Protein AF-A0A0M3QT61-F1 (afdb_monomer)

pLDDT: mean 81.91, std 17.76, range [23.86, 98.31]

Nearest PDB structures (foldseek):
  6pyp-assembly1_A  TM=9.788E-01  e=2.288E-41  Homo sapiens
  1x0x-assembly1_A  TM=8.613E-01  e=3.501E-41  Homo sapiens
  2pla-assembly1_B  TM=8.696E-01  e=1.190E-40  Homo sapiens
  1wpq-assembly1_B  TM=8.594E-01  e=4.042E-40  Homo sapiens
  1yj8-assembly1_A  TM=9.408E-01  e=4.049E-30  Plasmodium falciparum 3D7

Structure (mmCIF, N/CA/C/O backbone):
data_AF-A0A0M3QT61-F1
#
_entry.id   AF-A0A0M3QT61-F1
#
loop_
_atom_site.group_PDB
_atom_site.id
_atom_site.type_symbol
_atom_site.label_atom_id
_atom_site.label_alt_id
_atom_site.label_comp_id
_atom_site.label_asym_id
_atom_site.label_entity_id
_atom_site.label_seq_id
_atom_site.pdbx_PDB_ins_code
_atom_site.Cartn_x
_atom_site.Cartn_y
_atom_site.Cartn_z
_atom_site.occupancy
_atom_site.B_iso_or_equiv
_atom_site.auth_seq_id
_atom_site.auth_comp_id
_atom_site.auth_asym_id
_atom_site.auth_atom_id
_atom_site.pdbx_PDB_model_num
ATOM 1 N N . MET A 1 1 ? 31.638 -42.466 -14.038 1.00 35.53 1 MET A N 1
ATOM 2 C CA . MET A 1 1 ? 32.867 -42.273 -14.837 1.00 35.53 1 MET A CA 1
ATOM 3 C C . MET A 1 1 ? 32.449 -41.640 -16.158 1.00 35.53 1 MET A C 1
ATOM 5 O O . MET A 1 1 ? 31.561 -42.208 -16.774 1.00 35.53 1 MET A O 1
ATOM 9 N N . ASN A 1 2 ? 32.903 -40.468 -16.612 1.00 37.50 2 ASN A N 1
ATOM 10 C CA . ASN A 1 2 ? 33.929 -39.526 -16.125 1.00 37.50 2 ASN A CA 1
ATOM 11 C C . ASN A 1 2 ? 35.337 -40.135 -15.948 1.00 37.50 2 ASN A C 1
ATOM 13 O O . ASN A 1 2 ? 35.510 -41.007 -15.095 1.00 37.50 2 ASN A O 1
ATOM 17 N N . PRO A 1 3 ? 36.312 -39.691 -16.755 1.00 37.78 3 PRO A N 1
ATOM 18 C CA . PRO A 1 3 ? 37.403 -38.839 -16.261 1.00 37.78 3 PRO A CA 1
ATOM 19 C C . PRO A 1 3 ? 37.253 -37.403 -16.812 1.00 37.78 3 PRO A C 1
ATOM 21 O O . PRO A 1 3 ? 36.872 -37.246 -17.967 1.00 37.78 3 PRO A O 1
ATOM 24 N N . ALA A 1 4 ? 37.427 -36.297 -16.080 1.00 28.94 4 ALA A N 1
ATOM 25 C CA . ALA A 1 4 ? 38.245 -35.942 -14.907 1.00 28.94 4 ALA A CA 1
ATOM 26 C C . ALA A 1 4 ? 39.693 -35.466 -15.204 1.00 28.94 4 ALA A C 1
ATOM 28 O O . ALA A 1 4 ? 40.632 -36.247 -15.134 1.00 28.94 4 ALA A O 1
ATOM 29 N N . LEU A 1 5 ? 39.808 -34.137 -15.379 1.00 31.30 5 LEU A N 1
ATOM 30 C CA . LEU A 1 5 ? 40.798 -33.204 -14.786 1.00 31.30 5 LEU A CA 1
ATOM 31 C C . LEU A 1 5 ? 42.304 -33.221 -15.152 1.00 31.30 5 LEU A C 1
ATOM 33 O O . LEU A 1 5 ? 42.947 -34.263 -15.209 1.00 31.30 5 LEU A O 1
ATOM 37 N N . SER A 1 6 ? 42.857 -31.987 -15.136 1.00 26.14 6 SER A N 1
ATOM 38 C CA . SER A 1 6 ? 44.276 -31.516 -15.089 1.00 26.14 6 SER A CA 1
ATOM 39 C C . SER A 1 6 ? 44.762 -30.856 -16.396 1.00 26.14 6 SER A C 1
ATOM 41 O O . SER A 1 6 ? 44.400 -31.324 -17.466 1.00 26.14 6 SER A O 1
ATOM 43 N N . LEU A 1 7 ? 45.571 -29.780 -16.430 1.00 25.50 7 LEU A N 1
ATOM 44 C CA . LEU A 1 7 ? 46.204 -28.897 -15.415 1.00 25.50 7 LEU A CA 1
ATOM 45 C C . LEU A 1 7 ? 45.837 -27.418 -15.738 1.00 25.50 7 LEU A C 1
ATOM 47 O O . LEU A 1 7 ? 45.457 -27.146 -16.871 1.00 25.50 7 LEU A O 1
ATOM 51 N N . ILE A 1 8 ? 45.887 -26.382 -14.882 1.00 27.56 8 ILE A N 1
ATOM 52 C CA . ILE A 1 8 ? 46.343 -26.159 -13.486 1.00 27.56 8 ILE A CA 1
ATOM 53 C C . ILE A 1 8 ? 47.872 -26.095 -13.238 1.00 27.56 8 ILE A C 1
ATOM 55 O O . ILE A 1 8 ? 48.434 -27.064 -12.739 1.00 27.56 8 ILE A O 1
ATOM 59 N N . PHE A 1 9 ? 48.513 -24.926 -13.450 1.00 24.30 9 PHE A N 1
ATOM 60 C CA . PHE A 1 9 ? 49.386 -24.295 -12.427 1.00 24.30 9 PHE A CA 1
ATOM 61 C C . PHE A 1 9 ? 49.697 -22.796 -12.669 1.00 24.30 9 PHE A C 1
ATOM 63 O O . PHE A 1 9 ? 49.507 -22.276 -13.765 1.00 24.30 9 PHE A O 1
ATOM 70 N N . LEU A 1 10 ? 50.164 -22.115 -11.613 1.00 23.86 10 LEU A N 1
ATOM 71 C CA . LEU A 1 10 ? 50.584 -20.704 -11.565 1.00 23.86 10 LEU A CA 1
ATOM 72 C C . LEU A 1 10 ? 52.046 -20.488 -12.000 1.00 23.86 10 LEU A C 1
ATOM 74 O O . LEU A 1 10 ? 52.899 -21.346 -11.788 1.00 23.86 10 LEU A O 1
ATOM 78 N N . PHE A 1 11 ? 52.365 -19.242 -12.361 1.00 25.28 11 PHE A N 1
ATOM 79 C CA . PHE A 1 11 ? 53.491 -18.548 -11.725 1.00 25.28 11 PHE A CA 1
ATOM 80 C C . PHE A 1 11 ? 53.058 -17.131 -11.335 1.00 25.28 11 PHE A C 1
ATOM 82 O O . PHE A 1 11 ? 52.278 -16.507 -12.050 1.00 25.28 11 PHE A O 1
ATOM 89 N N . GLY A 1 12 ? 53.528 -16.633 -10.193 1.00 25.55 12 GLY A N 1
ATOM 90 C CA . GLY A 1 12 ? 53.213 -15.290 -9.707 1.00 25.55 12 GLY A CA 1
ATOM 91 C C . GLY A 1 12 ? 54.469 -14.533 -9.299 1.00 25.55 12 GLY A C 1
ATOM 92 O O . GLY A 1 12 ? 55.506 -15.140 -9.035 1.00 25.55 12 GLY A O 1
ATOM 93 N N . LEU A 1 13 ? 54.358 -13.209 -9.199 1.00 24.42 13 LEU A N 1
ATOM 94 C CA . LEU A 1 13 ? 55.328 -12.380 -8.495 1.00 24.42 13 LEU A CA 1
ATOM 95 C C . LEU A 1 13 ? 54.575 -11.425 -7.566 1.00 24.42 13 LEU A C 1
ATOM 97 O O . LEU A 1 13 ? 53.638 -10.753 -7.990 1.00 24.42 13 LEU A O 1
ATOM 101 N N . VAL A 1 14 ? 54.972 -11.387 -6.296 1.00 32.12 14 VAL A N 1
ATOM 102 C CA . VAL A 1 14 ? 54.370 -10.501 -5.297 1.00 32.12 14 VAL A CA 1
ATOM 103 C C . VAL A 1 14 ? 55.054 -9.140 -5.359 1.00 32.12 14 VAL A C 1
ATOM 105 O O . VAL A 1 14 ? 56.254 -9.042 -5.118 1.00 32.12 14 VAL A O 1
ATOM 108 N N . LEU A 1 15 ? 54.275 -8.087 -5.605 1.00 27.27 15 LEU A N 1
ATOM 109 C CA . LEU A 1 15 ? 54.640 -6.710 -5.281 1.00 27.27 15 LEU A CA 1
ATOM 110 C C . LEU A 1 15 ? 53.442 -6.038 -4.611 1.00 27.27 15 LEU A C 1
ATOM 112 O O . LEU A 1 15 ? 52.363 -5.938 -5.190 1.00 27.27 15 LEU A O 1
ATOM 116 N N . SER A 1 16 ? 53.628 -5.613 -3.365 1.00 32.69 16 SER A N 1
ATOM 117 C CA . SER A 1 16 ? 52.581 -5.001 -2.555 1.00 32.69 16 SER A CA 1
ATOM 118 C C . SER A 1 16 ? 52.418 -3.518 -2.880 1.00 32.69 16 SER A C 1
ATOM 120 O O . SER A 1 16 ? 53.308 -2.724 -2.578 1.00 32.69 16 SER A O 1
ATOM 122 N N . PHE A 1 17 ? 51.244 -3.134 -3.374 1.00 29.77 17 PHE A N 1
ATOM 123 C CA . PHE A 1 17 ? 50.696 -1.791 -3.182 1.00 29.77 17 PHE A CA 1
ATOM 124 C C . PHE A 1 17 ? 49.267 -1.902 -2.642 1.00 29.77 17 PHE A C 1
ATOM 126 O O . PHE A 1 17 ? 48.605 -2.924 -2.819 1.00 29.77 17 PHE A O 1
ATOM 133 N N . ALA A 1 18 ? 48.840 -0.892 -1.882 1.00 26.58 18 ALA A N 1
ATOM 134 C CA . ALA A 1 18 ? 47.642 -0.973 -1.053 1.00 26.58 18 ALA A CA 1
ATOM 135 C C . ALA A 1 18 ? 46.349 -1.105 -1.876 1.00 26.58 18 ALA A C 1
ATOM 137 O O . ALA A 1 18 ? 46.202 -0.498 -2.935 1.00 26.58 18 ALA A O 1
ATOM 138 N N . ALA A 1 19 ? 45.382 -1.854 -1.343 1.00 36.31 19 ALA A N 1
ATOM 139 C CA . ALA A 1 19 ? 44.042 -1.922 -1.908 1.00 36.31 19 ALA A CA 1
ATOM 140 C C . ALA A 1 19 ? 43.291 -0.603 -1.655 1.00 36.31 19 ALA A C 1
ATOM 142 O O . ALA A 1 19 ? 42.970 -0.271 -0.516 1.00 36.31 19 ALA A O 1
ATOM 143 N N . SER A 1 20 ? 42.996 0.140 -2.723 1.00 37.97 20 SER A N 1
ATOM 144 C CA . SER A 1 20 ? 42.211 1.384 -2.673 1.00 37.97 20 SER A CA 1
ATOM 145 C C . SER A 1 20 ? 41.261 1.543 -3.869 1.00 37.97 20 SER A C 1
ATOM 147 O O . SER A 1 20 ? 40.943 2.655 -4.287 1.00 37.97 20 SER A O 1
ATOM 149 N N . ALA A 1 21 ? 40.748 0.425 -4.395 1.00 31.55 21 ALA A N 1
ATOM 150 C CA . ALA A 1 21 ? 39.675 0.402 -5.392 1.00 31.55 21 ALA A CA 1
ATOM 151 C C . ALA A 1 21 ? 38.307 0.736 -4.753 1.00 31.55 21 ALA A C 1
ATOM 153 O O . ALA A 1 21 ? 37.396 -0.090 -4.718 1.00 31.55 21 ALA A O 1
ATOM 154 N N . GLN A 1 22 ? 38.171 1.947 -4.204 1.00 30.80 22 GLN A N 1
ATOM 155 C CA . GLN A 1 22 ? 36.903 2.458 -3.685 1.00 30.80 22 GLN A CA 1
ATOM 156 C C . GLN A 1 22 ? 36.015 2.851 -4.873 1.00 30.80 22 GLN A C 1
ATOM 158 O O . GLN A 1 22 ? 36.127 3.955 -5.399 1.00 30.80 22 GLN A O 1
ATOM 163 N N . ALA A 1 23 ? 35.161 1.922 -5.314 1.00 31.52 23 ALA A N 1
ATOM 164 C CA . ALA A 1 23 ? 34.141 2.197 -6.320 1.00 31.52 23 ALA A CA 1
ATOM 165 C C . ALA A 1 23 ? 33.245 3.354 -5.845 1.00 31.52 23 ALA A C 1
ATOM 167 O O . ALA A 1 23 ? 32.751 3.331 -4.716 1.00 31.52 23 ALA A O 1
ATOM 168 N N . LEU A 1 24 ? 33.059 4.373 -6.688 1.00 36.28 24 LEU A N 1
ATOM 169 C CA . LEU A 1 24 ? 32.132 5.461 -6.392 1.00 36.28 24 LEU A CA 1
ATOM 170 C C . LEU A 1 24 ? 30.702 4.973 -6.638 1.00 36.28 24 LEU A C 1
ATOM 172 O O . LEU A 1 24 ? 30.314 4.693 -7.771 1.00 36.28 24 LEU A O 1
ATOM 176 N N . THR A 1 25 ? 29.921 4.879 -5.566 1.00 42.47 25 THR A N 1
ATOM 177 C CA . THR A 1 25 ? 28.477 4.637 -5.619 1.00 42.47 25 THR A CA 1
ATOM 178 C C . THR A 1 25 ? 27.802 5.907 -6.143 1.00 42.47 25 THR A C 1
ATOM 180 O O . THR A 1 25 ? 27.492 6.805 -5.364 1.00 42.47 25 THR A O 1
ATOM 183 N N . ASP A 1 26 ? 27.652 6.050 -7.461 1.00 40.97 26 ASP A N 1
ATOM 184 C CA . ASP A 1 26 ? 27.088 7.272 -8.053 1.00 40.97 26 ASP A CA 1
ATOM 185 C C . ASP A 1 26 ? 25.603 7.480 -7.711 1.00 40.97 26 ASP A C 1
ATOM 187 O O . ASP A 1 26 ? 24.869 6.552 -7.376 1.00 40.97 26 ASP A O 1
ATOM 191 N N . CYS A 1 27 ? 25.181 8.746 -7.706 1.00 43.66 27 CYS A N 1
ATOM 192 C CA . CYS A 1 27 ? 24.004 9.212 -6.972 1.00 43.66 27 CYS A CA 1
ATOM 193 C C . CYS A 1 27 ? 23.194 10.270 -7.748 1.00 43.66 27 CYS A C 1
ATOM 195 O O . CYS A 1 27 ? 23.778 11.003 -8.540 1.00 43.66 27 CYS A O 1
ATOM 197 N N . PRO A 1 28 ? 21.874 10.421 -7.502 1.00 45.56 28 PRO A N 1
ATOM 198 C CA . PRO A 1 28 ? 21.095 11.531 -8.044 1.00 45.56 28 PRO A CA 1
ATOM 199 C C . PRO A 1 28 ? 21.487 12.848 -7.371 1.00 45.56 28 PRO A C 1
ATOM 201 O O . PRO A 1 28 ? 21.998 12.859 -6.245 1.00 45.56 28 PRO A O 1
ATOM 204 N N . HIS A 1 29 ? 21.093 13.956 -7.996 1.00 44.25 29 HIS A N 1
ATOM 205 C CA . HIS A 1 29 ? 21.267 15.294 -7.451 1.00 44.25 29 HIS A CA 1
ATOM 206 C C . HIS A 1 29 ? 20.941 15.427 -5.955 1.00 44.25 29 HIS A C 1
ATOM 208 O O . HIS A 1 29 ? 19.844 15.090 -5.498 1.00 44.25 29 HIS A O 1
ATOM 214 N N . GLY A 1 30 ? 21.887 15.983 -5.196 1.00 48.81 30 GLY A N 1
ATOM 215 C CA . GLY A 1 30 ? 21.740 16.263 -3.766 1.00 48.81 30 GLY A CA 1
ATOM 216 C C . GLY A 1 30 ? 21.869 15.048 -2.842 1.00 48.81 30 GLY A C 1
ATOM 217 O O . GLY A 1 30 ? 21.886 15.231 -1.625 1.00 48.81 30 GLY A O 1
ATOM 218 N N . PHE A 1 31 ? 21.989 13.830 -3.378 1.00 57.56 31 PHE A N 1
ATOM 219 C CA . PHE A 1 31 ? 22.347 12.642 -2.608 1.00 57.56 31 PHE A CA 1
ATOM 220 C C . PHE A 1 31 ? 23.796 12.215 -2.922 1.00 57.56 31 PHE A C 1
ATOM 222 O O . PHE A 1 31 ? 24.318 12.493 -3.995 1.00 57.56 31 PHE A O 1
ATOM 229 N N . THR A 1 32 ? 24.415 11.455 -2.019 1.00 60.88 32 THR A N 1
ATOM 230 C CA . THR A 1 32 ? 25.805 10.982 -2.104 1.00 60.88 32 THR A CA 1
ATOM 231 C C . THR A 1 32 ? 25.922 9.510 -1.677 1.00 60.88 32 THR A C 1
ATOM 233 O O . THR A 1 32 ? 24.951 8.910 -1.194 1.00 60.88 32 THR A O 1
ATOM 236 N N . ALA A 1 33 ? 27.092 8.917 -1.918 1.00 56.25 33 ALA A N 1
ATOM 237 C CA . ALA A 1 33 ? 27.448 7.543 -1.580 1.00 56.25 33 ALA A CA 1
ATOM 238 C C . ALA A 1 33 ? 27.622 7.337 -0.069 1.00 56.25 33 ALA A C 1
ATOM 240 O O . ALA A 1 33 ? 28.209 8.186 0.606 1.00 56.25 33 ALA A O 1
ATOM 241 N N . LEU A 1 34 ? 27.214 6.171 0.433 1.00 54.81 34 LEU A N 1
ATOM 242 C CA . LEU A 1 34 ? 27.585 5.674 1.752 1.00 54.81 34 LEU A CA 1
ATOM 243 C C . LEU A 1 34 ? 27.652 4.142 1.777 1.00 54.81 34 LEU A C 1
ATOM 245 O O . LEU A 1 34 ? 26.694 3.478 2.157 1.00 54.81 34 LEU A O 1
ATOM 249 N N . GLY A 1 35 ? 28.785 3.589 1.344 1.00 61.81 35 GLY A N 1
ATOM 250 C CA . GLY A 1 35 ? 28.871 2.155 1.075 1.00 61.81 35 GLY A CA 1
ATOM 251 C C . GLY A 1 35 ? 27.991 1.804 -0.122 1.00 61.81 35 GLY A C 1
ATOM 252 O O . GLY A 1 35 ? 28.104 2.432 -1.175 1.00 61.81 35 GLY A O 1
ATOM 253 N N . ASP A 1 36 ? 27.105 0.831 0.049 1.00 53.53 36 ASP A N 1
ATOM 254 C CA . ASP A 1 36 ? 25.990 0.535 -0.857 1.00 53.53 36 ASP A CA 1
ATOM 255 C C . ASP A 1 36 ? 24.789 1.481 -0.654 1.00 53.53 36 ASP A C 1
ATOM 257 O O . ASP A 1 36 ? 24.029 1.744 -1.590 1.00 53.53 36 ASP A O 1
ATOM 261 N N . LYS A 1 37 ? 24.635 2.031 0.557 1.00 52.34 37 LYS A N 1
ATOM 262 C CA . LYS A 1 37 ? 23.591 2.994 0.907 1.00 52.34 37 LYS A CA 1
ATOM 263 C C . LYS A 1 37 ? 23.832 4.369 0.300 1.00 52.34 37 LYS A C 1
ATOM 265 O O . LYS A 1 37 ? 24.900 4.748 -0.179 1.00 52.34 37 LYS A O 1
ATOM 270 N N . CYS A 1 38 ? 22.741 5.124 0.277 1.00 56.97 38 CYS A N 1
ATOM 271 C CA . CYS A 1 38 ? 22.503 6.049 -0.809 1.00 56.97 38 CYS A CA 1
ATOM 272 C C . CYS A 1 38 ? 21.697 7.260 -0.313 1.00 56.97 38 CYS A C 1
ATOM 274 O O . CYS A 1 38 ? 20.477 7.304 -0.393 1.00 56.97 38 CYS A O 1
ATOM 276 N N . ILE A 1 39 ? 22.409 8.286 0.162 1.00 66.44 39 ILE A N 1
ATOM 277 C CA . ILE A 1 39 ? 21.926 9.218 1.198 1.00 66.44 39 ILE A CA 1
ATOM 278 C C . ILE A 1 39 ? 21.847 10.692 0.757 1.00 66.44 39 ILE A C 1
ATOM 280 O O . ILE A 1 39 ? 22.786 11.191 0.157 1.00 66.44 39 ILE A O 1
ATOM 284 N N . LEU A 1 40 ? 20.789 11.440 1.094 1.00 76.12 40 LEU A N 1
ATOM 285 C CA . LEU A 1 40 ? 20.781 12.917 1.011 1.00 76.12 40 LEU A CA 1
ATOM 286 C C . LEU A 1 40 ? 21.128 13.495 2.377 1.00 76.12 40 LEU A C 1
ATOM 288 O O . LEU A 1 40 ? 20.296 13.410 3.262 1.00 76.12 40 LEU A O 1
ATOM 292 N N . VAL A 1 41 ? 22.301 14.099 2.576 1.00 78.25 41 VAL A N 1
ATOM 293 C CA . VAL A 1 41 ? 22.590 14.787 3.850 1.00 78.25 41 VAL A CA 1
ATOM 294 C C . VAL A 1 41 ? 22.141 16.238 3.759 1.00 78.25 41 VAL A C 1
ATOM 296 O O . VAL A 1 41 ? 22.840 17.090 3.208 1.00 78.25 41 VAL A O 1
ATOM 299 N N . SER A 1 42 ? 20.968 16.536 4.318 1.00 80.94 42 SER A N 1
ATOM 300 C CA . SER A 1 42 ? 20.493 17.916 4.407 1.00 80.94 42 SER A CA 1
ATOM 301 C C . SER A 1 42 ? 21.261 18.688 5.474 1.00 80.94 42 SER A C 1
ATOM 303 O O . SER A 1 42 ? 21.014 18.506 6.665 1.00 80.94 42 SER A O 1
ATOM 305 N N . ARG A 1 43 ? 22.110 19.630 5.042 1.00 83.69 43 ARG A N 1
ATOM 306 C CA . ARG A 1 43 ? 22.697 20.659 5.921 1.00 83.69 43 ARG A CA 1
ATOM 307 C C . ARG A 1 43 ? 21.680 21.715 6.382 1.00 83.69 43 ARG A C 1
ATOM 309 O O . ARG A 1 43 ? 21.946 22.450 7.327 1.00 83.69 43 ARG A O 1
ATOM 316 N N . GLU A 1 44 ? 20.514 21.805 5.734 1.00 83.88 44 GLU A N 1
ATOM 317 C CA . GLU A 1 44 ? 19.407 22.634 6.220 1.00 83.88 44 GLU A CA 1
ATOM 318 C C . GLU A 1 44 ? 18.799 21.977 7.466 1.00 83.88 44 GLU A C 1
ATOM 320 O O . GLU A 1 44 ? 18.312 20.846 7.397 1.00 83.88 44 GLU A O 1
ATOM 325 N N . LYS A 1 45 ? 18.828 22.688 8.595 1.00 90.31 45 LYS A N 1
ATOM 326 C CA . LYS A 1 45 ? 18.363 22.197 9.895 1.00 90.31 45 LYS A CA 1
ATOM 327 C C . LYS A 1 45 ? 16.837 22.198 9.999 1.00 90.31 45 LYS A C 1
ATOM 329 O O . LYS A 1 45 ? 16.192 23.211 9.735 1.00 90.31 45 LYS A O 1
ATOM 334 N N . LYS A 1 46 ? 16.254 21.073 10.414 1.00 88.44 46 LYS A N 1
ATOM 335 C CA . LYS A 1 46 ? 14.803 20.844 10.512 1.00 88.44 46 LYS A CA 1
ATOM 336 C C . LYS A 1 46 ? 14.450 20.083 11.790 1.00 88.44 46 LYS A C 1
ATOM 338 O O . LYS A 1 46 ? 15.295 19.381 12.336 1.00 88.44 46 LYS A O 1
ATOM 343 N N . SER A 1 47 ? 13.219 20.238 12.284 1.00 94.50 47 SER A N 1
ATOM 344 C CA . SER A 1 47 ? 12.723 19.362 13.358 1.00 94.50 47 SER A CA 1
ATOM 345 C C . SER A 1 47 ? 12.598 17.955 12.806 1.00 94.50 47 SER A C 1
ATOM 347 O O . SER A 1 47 ? 12.492 17.789 11.591 1.00 94.50 47 SER A O 1
ATOM 349 N N . TRP A 1 48 ? 12.581 16.944 13.664 1.00 92.94 48 TRP A N 1
ATOM 350 C CA . TRP A 1 48 ? 12.445 15.556 13.237 1.00 92.94 48 TRP A CA 1
ATOM 351 C C . TRP A 1 48 ? 11.201 15.362 12.348 1.00 92.94 48 TRP A C 1
ATOM 353 O O . TRP A 1 48 ? 11.261 14.736 11.289 1.00 92.94 48 TRP A O 1
ATOM 363 N N . TYR A 1 49 ? 10.100 16.035 12.703 1.00 84.44 49 TYR A N 1
ATOM 364 C CA . TYR A 1 49 ? 8.875 16.113 11.904 1.00 84.44 49 TYR A CA 1
ATOM 365 C C . TYR A 1 49 ? 9.098 16.717 10.507 1.00 84.44 49 TYR A C 1
ATOM 367 O O . TYR A 1 49 ? 8.664 16.148 9.506 1.00 84.44 49 TYR A O 1
ATOM 375 N N . ASP A 1 50 ? 9.784 17.861 10.421 1.00 79.88 50 ASP A N 1
ATOM 376 C CA . ASP A 1 50 ? 10.067 18.570 9.166 1.00 79.88 50 ASP A CA 1
ATOM 377 C C . ASP A 1 50 ? 11.095 17.824 8.291 1.00 79.88 50 ASP A C 1
ATOM 379 O O . ASP A 1 50 ? 11.017 17.859 7.060 1.00 79.88 50 ASP A O 1
ATOM 383 N N . ALA A 1 51 ? 12.038 17.127 8.924 1.00 81.75 51 ALA A N 1
ATOM 384 C CA . ALA A 1 51 ? 13.022 16.246 8.311 1.00 81.75 51 ALA A CA 1
ATOM 385 C C . ALA A 1 51 ? 12.349 15.020 7.674 1.00 81.75 51 ALA A C 1
ATOM 387 O O . ALA A 1 51 ? 12.518 14.776 6.477 1.00 81.75 51 ALA A O 1
ATOM 388 N N . ASN A 1 52 ? 11.503 14.312 8.433 1.00 79.06 52 ASN A N 1
ATOM 389 C CA . ASN A 1 52 ? 10.688 13.208 7.925 1.00 79.06 52 ASN A CA 1
ATOM 390 C C . ASN A 1 52 ? 9.777 13.683 6.783 1.00 79.06 52 ASN A C 1
ATOM 392 O O . ASN A 1 52 ? 9.830 13.136 5.683 1.00 79.06 52 ASN A O 1
ATOM 396 N N . ARG A 1 53 ? 9.028 14.779 6.986 1.00 72.00 53 ARG A N 1
ATOM 397 C CA . ARG A 1 53 ? 8.198 15.435 5.956 1.00 72.00 53 ARG A CA 1
ATOM 398 C C . ARG A 1 53 ? 8.990 15.683 4.667 1.00 72.00 53 ARG A C 1
ATOM 400 O O . ARG A 1 53 ? 8.497 15.374 3.583 1.00 72.00 53 ARG A O 1
ATOM 407 N N . ARG A 1 54 ? 10.221 16.203 4.760 1.00 76.56 54 ARG A N 1
ATOM 408 C CA . ARG A 1 54 ? 11.075 16.471 3.592 1.00 76.56 54 ARG A CA 1
ATOM 409 C C . ARG A 1 54 ? 11.576 15.194 2.921 1.00 76.56 54 ARG A C 1
ATOM 411 O O . ARG A 1 54 ? 11.512 15.131 1.696 1.00 76.56 54 ARG A O 1
ATOM 418 N N . CYS A 1 55 ? 11.999 14.176 3.669 1.00 68.50 55 CYS A N 1
ATOM 419 C CA . CYS A 1 55 ? 12.320 12.875 3.082 1.00 68.50 55 CYS A CA 1
ATOM 420 C C . CYS A 1 55 ? 11.113 12.282 2.347 1.00 68.50 55 CYS A C 1
ATOM 422 O O . CYS A 1 55 ? 11.216 11.952 1.164 1.00 68.50 55 CYS A O 1
ATOM 424 N N . ARG A 1 56 ? 9.938 12.234 2.988 1.00 59.88 56 ARG A N 1
ATOM 425 C CA . ARG A 1 56 ? 8.717 11.666 2.391 1.00 59.88 56 ARG A CA 1
ATOM 426 C C . ARG A 1 56 ? 8.274 12.456 1.152 1.00 59.88 56 ARG A C 1
ATOM 428 O O . ARG A 1 56 ? 7.830 11.852 0.179 1.00 59.88 56 ARG A O 1
ATOM 435 N N . ALA A 1 57 ? 8.490 13.775 1.121 1.00 54.62 57 ALA A N 1
ATOM 436 C CA . ALA A 1 57 ? 8.281 14.616 -0.064 1.00 54.62 57 ALA A CA 1
ATOM 437 C C . ALA A 1 57 ? 9.283 14.344 -1.209 1.00 54.62 57 ALA A C 1
ATOM 439 O O . ALA A 1 57 ? 8.941 14.517 -2.377 1.00 54.62 57 ALA A O 1
ATOM 440 N N . LEU A 1 58 ? 10.490 13.856 -0.903 1.00 54.09 58 LEU A N 1
ATOM 441 C CA . LEU A 1 58 ? 11.436 13.297 -1.880 1.00 54.09 58 LEU A CA 1
ATOM 442 C C . LEU A 1 58 ? 11.075 11.847 -2.287 1.00 54.09 58 LEU A C 1
ATOM 444 O O . LEU A 1 58 ? 11.851 11.209 -2.990 1.00 54.09 58 LEU A O 1
ATOM 448 N N . LYS A 1 59 ? 9.895 11.340 -1.878 1.00 54.59 59 LYS A N 1
ATOM 449 C CA . LYS A 1 59 ? 9.427 9.941 -2.005 1.00 54.59 59 LYS A CA 1
ATOM 450 C C . LYS A 1 59 ? 10.373 8.936 -1.322 1.00 54.59 59 LYS A C 1
ATOM 452 O O . LYS A 1 59 ? 10.601 7.836 -1.822 1.00 54.59 59 LYS A O 1
ATOM 457 N N . ALA A 1 60 ? 10.899 9.334 -0.164 1.00 66.38 60 ALA A N 1
ATOM 458 C CA . ALA A 1 60 ? 11.943 8.637 0.575 1.00 66.38 60 ALA A CA 1
ATOM 459 C C . ALA A 1 60 ? 11.699 8.671 2.112 1.00 66.38 60 ALA A C 1
ATOM 461 O O . ALA A 1 60 ? 10.906 9.459 2.607 1.00 66.38 60 ALA A O 1
ATOM 462 N N . ASN A 1 61 ? 12.353 7.822 2.897 1.00 76.38 61 ASN A N 1
ATOM 463 C CA . ASN A 1 61 ? 12.102 7.569 4.324 1.00 76.38 61 ASN A CA 1
ATOM 464 C C . ASN A 1 61 ? 13.326 7.956 5.150 1.00 76.38 61 ASN A C 1
ATOM 466 O O . ASN A 1 61 ? 14.425 7.684 4.675 1.00 76.38 61 ASN A O 1
ATOM 470 N N . LEU A 1 62 ? 13.163 8.523 6.356 1.00 83.00 62 LEU A N 1
ATOM 471 C CA . LEU A 1 62 ? 14.305 8.861 7.221 1.00 83.00 62 LEU A CA 1
ATOM 472 C C . LEU A 1 62 ? 15.283 7.680 7.379 1.00 83.00 62 LEU A C 1
ATOM 474 O O . LEU A 1 62 ? 14.858 6.527 7.478 1.00 83.00 62 LEU A O 1
ATOM 478 N N . LEU A 1 63 ? 16.583 7.974 7.419 1.00 82.88 63 LEU A N 1
ATOM 479 C CA . LEU A 1 63 ? 17.625 6.962 7.585 1.00 82.88 63 LEU A CA 1
ATOM 480 C C . LEU A 1 63 ? 17.509 6.263 8.942 1.00 82.88 63 LEU A C 1
ATOM 482 O O . LEU A 1 63 ? 17.444 6.907 9.988 1.00 82.88 63 LEU A O 1
ATOM 486 N N . VAL A 1 64 ? 17.589 4.940 8.909 1.00 81.94 64 VAL A N 1
ATOM 487 C CA . VAL A 1 64 ? 17.982 4.111 10.045 1.00 81.94 64 VAL A CA 1
ATOM 488 C C . VAL A 1 64 ? 19.342 3.479 9.728 1.00 81.94 64 VAL A C 1
ATOM 490 O O . VAL A 1 64 ? 19.679 3.265 8.560 1.00 81.94 64 VAL A O 1
ATOM 493 N N . PHE A 1 65 ? 20.149 3.255 10.760 1.00 74.44 65 PHE A N 1
ATOM 494 C CA . PHE A 1 65 ? 21.365 2.456 10.654 1.00 74.44 65 PHE A CA 1
ATOM 495 C C . PHE A 1 65 ? 20.993 1.020 11.014 1.00 74.44 65 PHE A C 1
ATOM 497 O O . PHE A 1 65 ? 20.364 0.812 12.051 1.00 74.44 65 PHE A O 1
ATOM 504 N N . ASP A 1 66 ? 21.398 0.049 10.200 1.00 66.12 66 ASP A N 1
ATOM 505 C CA . ASP A 1 66 ? 21.095 -1.364 10.465 1.00 66.12 66 ASP A CA 1
ATOM 506 C C . ASP A 1 66 ? 22.255 -2.055 11.196 1.00 66.12 66 ASP A C 1
ATOM 508 O O . ASP A 1 66 ? 22.078 -3.101 11.815 1.00 66.12 66 ASP A O 1
ATOM 512 N N . SER A 1 67 ? 23.444 -1.442 11.175 1.00 75.69 67 SER A N 1
ATOM 513 C CA . SER A 1 67 ? 24.612 -1.893 11.927 1.00 75.69 67 SER A CA 1
ATOM 514 C C . SER A 1 67 ? 25.531 -0.744 12.369 1.00 75.69 67 SER A C 1
ATOM 516 O O . SER A 1 67 ? 25.494 0.366 11.830 1.00 75.69 67 SER A O 1
ATOM 518 N N . LEU A 1 68 ? 26.440 -1.044 13.306 1.00 77.12 68 LEU A N 1
ATOM 519 C CA . LEU A 1 68 ? 27.558 -0.165 13.684 1.00 77.12 68 LEU A CA 1
ATOM 520 C C . LEU A 1 68 ? 28.462 0.204 12.491 1.00 77.12 68 LEU A C 1
ATOM 522 O O . LEU A 1 68 ? 29.077 1.269 12.494 1.00 77.12 68 LEU A O 1
ATOM 526 N N . MET A 1 69 ? 28.545 -0.653 11.466 1.00 70.06 69 MET A N 1
ATOM 527 C CA . MET A 1 69 ? 29.360 -0.399 10.277 1.00 70.06 69 MET A CA 1
ATOM 528 C C . MET A 1 69 ? 28.761 0.726 9.421 1.00 70.06 69 MET A C 1
ATOM 530 O O . MET A 1 69 ? 29.504 1.575 8.932 1.00 70.06 69 MET A O 1
ATOM 534 N N . ASP A 1 70 ? 27.433 0.787 9.295 1.00 69.00 70 ASP A N 1
ATOM 535 C CA . ASP A 1 70 ? 26.715 1.875 8.620 1.00 69.00 70 ASP A CA 1
ATOM 536 C C . ASP A 1 70 ? 27.027 3.229 9.284 1.00 69.00 70 ASP A C 1
ATOM 538 O O . ASP A 1 70 ? 27.241 4.241 8.611 1.00 69.00 70 ASP A O 1
ATOM 542 N N . ALA A 1 71 ? 27.061 3.242 10.623 1.00 77.94 71 ALA A N 1
ATOM 543 C CA . ALA A 1 71 ? 27.336 4.431 11.420 1.00 77.94 71 ALA A CA 1
ATOM 544 C C . ALA A 1 71 ? 28.798 4.895 11.272 1.00 77.94 71 ALA A C 1
ATOM 546 O O . ALA A 1 71 ? 29.036 6.084 11.052 1.00 77.94 71 ALA A O 1
ATOM 547 N N . ASP A 1 72 ? 29.780 3.986 11.305 1.00 80.62 72 ASP A N 1
ATOM 548 C CA . ASP A 1 72 ? 31.194 4.352 11.110 1.00 80.62 72 ASP A CA 1
ATOM 549 C C . ASP A 1 72 ? 31.500 4.809 9.669 1.00 80.62 72 ASP A C 1
ATOM 551 O O . ASP A 1 72 ? 32.254 5.768 9.450 1.00 80.62 72 ASP A O 1
ATOM 555 N N . GLN A 1 73 ? 30.827 4.218 8.674 1.00 78.12 73 GLN A N 1
ATOM 556 C CA . GLN A 1 73 ? 30.847 4.726 7.302 1.00 78.12 73 GLN A CA 1
ATOM 557 C C . GLN A 1 73 ? 30.271 6.147 7.229 1.00 78.12 73 GLN A C 1
ATOM 559 O O . GLN A 1 73 ? 30.911 7.028 6.649 1.00 78.12 73 GLN A O 1
ATOM 564 N N . MET A 1 74 ? 29.109 6.403 7.846 1.00 79.62 74 MET A N 1
ATOM 565 C CA . MET A 1 74 ? 28.473 7.728 7.891 1.00 79.62 74 MET A CA 1
ATOM 566 C C . MET A 1 74 ? 29.385 8.782 8.527 1.00 79.62 74 MET A C 1
ATOM 568 O O . MET A 1 74 ? 29.662 9.818 7.923 1.00 79.62 74 MET A O 1
ATOM 572 N N . LYS A 1 75 ? 29.937 8.477 9.701 1.00 83.31 75 LYS A N 1
ATOM 573 C CA . LYS A 1 75 ? 30.970 9.248 10.411 1.00 83.31 75 LYS A CA 1
ATOM 574 C C . LYS A 1 75 ? 32.158 9.582 9.502 1.00 83.31 75 LYS A C 1
ATOM 576 O O . LYS A 1 75 ? 32.564 10.742 9.410 1.00 83.31 75 LYS A O 1
ATOM 581 N N . THR A 1 76 ? 32.678 8.594 8.775 1.00 81.06 76 THR A N 1
ATOM 582 C CA . THR A 1 76 ? 33.796 8.769 7.834 1.00 81.06 76 THR A CA 1
ATOM 583 C C . THR A 1 76 ? 33.429 9.667 6.649 1.00 81.06 76 THR A C 1
ATOM 585 O O . THR A 1 76 ? 34.208 10.548 6.275 1.00 81.06 76 THR A O 1
ATOM 588 N N . TYR A 1 77 ? 32.242 9.490 6.065 1.00 81.44 77 TYR A N 1
ATOM 589 C CA . TYR A 1 77 ? 31.744 10.328 4.973 1.00 81.44 77 TYR A CA 1
ATOM 590 C C . TYR A 1 77 ? 31.561 11.788 5.408 1.00 81.44 77 TYR A C 1
ATOM 592 O O . TYR A 1 77 ? 32.028 12.703 4.729 1.00 81.44 77 TYR A O 1
ATOM 600 N N . LEU A 1 78 ? 30.934 12.022 6.559 1.00 78.88 78 LEU A N 1
ATOM 601 C CA . LEU A 1 78 ? 30.628 13.368 7.037 1.00 78.88 78 LEU A CA 1
ATOM 602 C C . LEU A 1 78 ? 31.888 14.150 7.434 1.00 78.88 78 LEU A C 1
ATOM 604 O O . LEU A 1 78 ? 31.992 15.335 7.111 1.00 78.88 78 LEU A O 1
ATOM 608 N N . LYS A 1 79 ? 32.898 13.482 8.008 1.00 82.50 79 LYS A N 1
ATOM 609 C CA . LYS A 1 79 ? 34.223 14.088 8.222 1.00 82.50 79 LYS A CA 1
ATOM 610 C C . LYS A 1 79 ? 34.874 14.527 6.905 1.00 82.50 79 LYS A C 1
ATOM 612 O O . LYS A 1 79 ? 35.370 15.647 6.819 1.00 82.50 79 LYS A O 1
ATOM 617 N N . ARG A 1 80 ? 34.794 13.714 5.837 1.00 80.19 80 ARG A N 1
ATOM 618 C CA . ARG A 1 80 ? 35.244 14.116 4.480 1.00 80.19 80 ARG A CA 1
ATOM 619 C C . ARG A 1 80 ? 34.455 15.313 3.918 1.00 80.19 80 ARG A C 1
ATOM 621 O O . ARG A 1 80 ? 34.958 16.004 3.040 1.00 80.19 80 ARG A O 1
ATOM 628 N N . GLN A 1 81 ? 33.248 15.576 4.423 1.00 75.12 81 GLN A N 1
ATOM 629 C CA . GLN A 1 81 ? 32.396 16.717 4.060 1.00 75.12 81 GLN A CA 1
ATOM 630 C C . GLN A 1 81 ? 32.637 17.984 4.909 1.00 75.12 81 GLN A C 1
ATOM 632 O O . GLN A 1 81 ? 31.922 18.979 4.732 1.00 75.12 81 GLN A O 1
ATOM 637 N N . GLY A 1 82 ? 33.623 17.969 5.816 1.00 80.12 82 GLY A N 1
ATOM 638 C CA . GLY A 1 82 ? 33.927 19.091 6.710 1.00 80.12 82 GLY A CA 1
ATOM 639 C C . GLY A 1 82 ? 32.896 19.283 7.826 1.00 80.12 82 GLY A C 1
ATOM 640 O O . GLY A 1 82 ? 32.659 20.412 8.249 1.00 80.12 82 GLY A O 1
ATOM 641 N N . LEU A 1 83 ? 32.239 18.201 8.253 1.00 74.56 83 LEU A N 1
ATOM 642 C CA . LEU A 1 83 ? 31.318 18.179 9.387 1.00 74.56 83 LEU A CA 1
ATOM 643 C 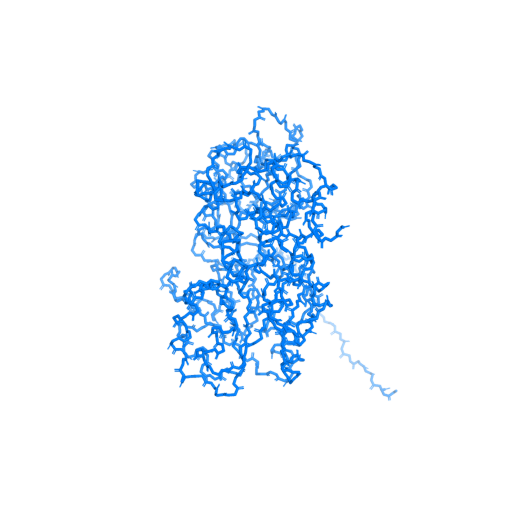C . LEU A 1 83 ? 31.946 17.332 10.503 1.00 74.56 83 LEU A C 1
ATOM 645 O O . LEU A 1 83 ? 32.307 16.178 10.275 1.00 74.56 83 LEU A O 1
ATOM 649 N N . GLU A 1 84 ? 32.082 17.908 11.696 1.00 68.81 84 GLU A N 1
ATOM 650 C CA . GLU A 1 84 ? 32.605 17.239 12.896 1.00 68.81 84 GLU A CA 1
ATOM 651 C C . GLU A 1 84 ? 31.506 17.169 13.967 1.00 68.81 84 GLU A C 1
ATOM 653 O O . GLU A 1 84 ? 30.684 18.080 14.084 1.00 68.81 84 GLU A O 1
ATOM 658 N N . PHE A 1 85 ? 31.439 16.056 14.702 1.00 66.31 85 PHE A N 1
ATOM 659 C CA . PHE A 1 85 ? 30.296 15.711 15.572 1.00 66.31 85 PHE A CA 1
ATOM 660 C C . PHE A 1 85 ? 30.642 15.844 17.062 1.00 66.31 85 PHE A C 1
ATOM 662 O O . PHE A 1 85 ? 29.943 15.338 17.931 1.00 66.31 85 PHE A O 1
ATOM 669 N N . ASP A 1 86 ? 31.719 16.576 17.349 1.00 62.38 86 ASP A N 1
ATOM 670 C CA . ASP A 1 86 ? 32.039 17.164 18.652 1.00 62.38 86 ASP A CA 1
ATOM 671 C C . ASP A 1 86 ? 31.037 18.262 19.062 1.00 62.38 86 ASP A C 1
ATOM 673 O O . ASP A 1 86 ? 30.937 18.596 20.241 1.00 62.38 86 ASP A O 1
ATOM 677 N N . ARG A 1 87 ? 30.289 18.826 18.100 1.00 63.16 87 ARG A N 1
ATOM 678 C CA . ARG A 1 87 ? 29.317 19.905 18.327 1.00 63.16 87 ARG A CA 1
ATOM 679 C C . ARG A 1 87 ? 27.888 19.444 18.110 1.00 63.16 87 ARG A C 1
ATOM 681 O O . ARG A 1 87 ? 27.544 18.938 17.042 1.00 63.16 87 ARG A O 1
ATOM 688 N N . TYR A 1 88 ? 27.043 19.752 19.093 1.00 66.25 88 TYR A N 1
ATOM 689 C CA . TYR A 1 88 ? 25.592 19.547 19.073 1.00 66.25 88 TYR A CA 1
ATOM 690 C C . TYR A 1 88 ? 24.938 19.992 17.755 1.00 66.25 88 TYR A C 1
ATOM 692 O O . TYR A 1 88 ? 24.096 19.300 17.187 1.00 66.25 88 TYR A O 1
ATOM 700 N N . ASP A 1 89 ? 25.396 21.131 17.228 1.00 67.06 89 ASP A N 1
ATOM 701 C CA . ASP A 1 89 ? 24.938 21.726 15.976 1.00 67.06 89 ASP A CA 1
ATOM 702 C C . ASP A 1 89 ? 24.996 20.805 14.748 1.00 67.06 89 ASP A C 1
ATOM 704 O O . ASP A 1 89 ? 24.309 21.100 13.771 1.00 67.06 89 ASP A O 1
ATOM 708 N N . ASN A 1 90 ? 25.790 19.733 14.767 1.00 75.81 90 ASN A N 1
ATOM 709 C CA . ASN A 1 90 ? 25.935 18.820 13.636 1.00 75.81 90 ASN A CA 1
ATOM 710 C C . ASN A 1 90 ? 25.187 17.486 13.808 1.00 75.81 90 ASN A C 1
ATOM 712 O O . ASN A 1 90 ? 25.295 16.638 12.928 1.00 75.81 90 ASN A O 1
ATOM 716 N N . ALA A 1 91 ? 24.406 17.274 14.872 1.00 86.44 91 ALA A N 1
ATOM 717 C CA . ALA A 1 91 ? 23.650 16.029 15.040 1.00 86.44 91 ALA A CA 1
ATOM 718 C C . ALA A 1 91 ? 22.686 15.736 13.859 1.00 86.44 91 ALA A C 1
ATOM 720 O O . ALA A 1 91 ? 22.199 16.643 13.172 1.00 86.44 91 ALA A O 1
ATOM 721 N N . LEU A 1 92 ? 22.422 14.446 13.616 1.00 87.56 92 LEU A N 1
ATOM 722 C CA . LEU A 1 92 ? 21.615 13.943 12.493 1.00 87.56 92 LEU A CA 1
ATOM 723 C C . LEU A 1 92 ? 20.393 13.168 12.989 1.00 87.56 92 LEU A C 1
ATOM 725 O O . LEU A 1 92 ? 20.544 12.165 13.681 1.00 87.56 92 LEU A O 1
ATOM 729 N N . TRP A 1 93 ? 19.194 13.579 12.580 1.00 93.19 93 TRP A N 1
ATOM 730 C CA . TRP A 1 93 ? 17.962 12.836 12.826 1.00 93.19 93 TRP A CA 1
ATOM 731 C C . TRP A 1 93 ? 17.968 11.473 12.129 1.00 93.19 93 TRP A C 1
ATOM 733 O O . TRP A 1 93 ? 18.206 11.374 10.921 1.00 93.19 93 TRP A O 1
ATOM 743 N N . THR A 1 94 ? 17.629 10.439 12.896 1.00 89.81 94 THR A N 1
ATOM 744 C CA . THR A 1 94 ? 17.334 9.088 12.402 1.00 89.81 94 THR A CA 1
ATOM 745 C C . THR A 1 94 ? 15.822 8.900 12.236 1.00 89.81 94 THR A C 1
ATOM 747 O O . THR A 1 94 ? 15.041 9.731 12.690 1.00 89.81 94 THR A O 1
ATOM 750 N N . ALA A 1 95 ? 15.363 7.792 11.653 1.00 87.19 95 ALA A N 1
ATOM 751 C CA . ALA A 1 95 ? 13.950 7.396 11.709 1.00 87.19 95 ALA A CA 1
ATOM 752 C C . ALA A 1 95 ? 13.490 6.909 13.097 1.00 87.19 95 ALA A C 1
ATOM 754 O O . ALA A 1 95 ? 12.307 6.609 13.260 1.00 87.19 95 ALA A O 1
ATOM 755 N N . ILE A 1 96 ? 14.391 6.777 14.073 1.00 91.38 96 ILE A N 1
ATOM 756 C CA . ILE A 1 96 ? 14.079 6.216 15.387 1.00 91.38 96 ILE A CA 1
ATOM 757 C C . ILE A 1 96 ? 13.419 7.287 16.273 1.00 91.38 96 ILE A C 1
ATOM 759 O O . ILE A 1 96 ? 13.824 8.450 16.291 1.00 91.38 96 ILE A O 1
ATOM 763 N N . ASN A 1 97 ? 12.360 6.887 16.976 1.00 90.62 97 ASN A N 1
ATOM 764 C CA . ASN A 1 97 ? 11.528 7.721 17.847 1.00 90.62 97 ASN A CA 1
ATOM 765 C C . ASN A 1 97 ? 10.744 6.827 18.821 1.00 90.62 97 ASN A C 1
ATOM 767 O O . ASN A 1 97 ? 10.434 5.688 18.476 1.00 90.62 97 ASN A O 1
ATOM 771 N N . ASP A 1 98 ? 10.362 7.344 19.982 1.00 88.75 98 ASP A N 1
ATOM 772 C CA . ASP A 1 98 ? 9.400 6.723 20.904 1.00 88.75 98 ASP A CA 1
ATOM 773 C C . ASP A 1 98 ? 8.143 7.601 21.092 1.00 88.75 98 ASP A C 1
ATOM 775 O O . ASP A 1 98 ? 7.426 7.477 22.085 1.00 88.75 98 ASP A O 1
ATOM 779 N N . ILE A 1 99 ? 7.825 8.459 20.105 1.00 80.69 99 ILE A N 1
ATOM 780 C CA . ILE A 1 99 ? 6.628 9.322 20.091 1.00 80.69 99 ILE A CA 1
ATOM 781 C C . ILE A 1 99 ? 5.360 8.489 20.333 1.00 80.69 99 ILE A C 1
ATOM 783 O O . ILE A 1 99 ? 4.912 7.725 19.471 1.00 80.69 99 ILE A O 1
ATOM 787 N N . GLY A 1 100 ? 4.742 8.699 21.498 1.00 73.94 100 GLY A N 1
ATOM 788 C CA . GLY A 1 100 ? 3.541 7.985 21.944 1.00 73.94 100 GLY A CA 1
ATOM 789 C C . GLY A 1 100 ? 3.798 6.636 22.634 1.00 73.94 100 GLY A C 1
ATOM 790 O O . GLY A 1 100 ? 2.837 5.983 23.032 1.00 73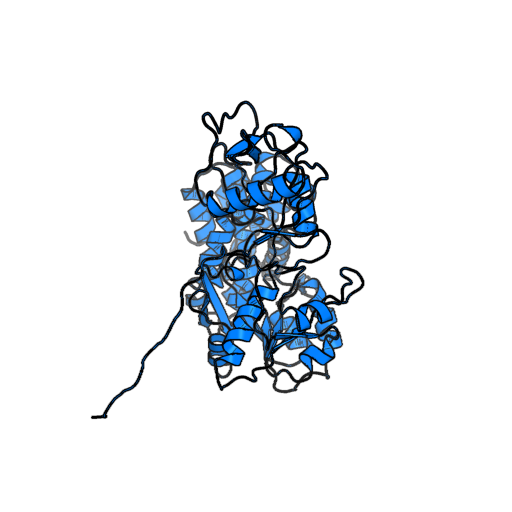.94 100 GLY A O 1
ATOM 791 N N . ARG A 1 101 ? 5.060 6.226 22.817 1.00 74.19 101 ARG A N 1
ATOM 792 C CA . ARG A 1 101 ? 5.485 4.978 23.476 1.00 74.19 101 ARG A CA 1
ATOM 793 C C . ARG A 1 101 ? 6.687 5.186 24.420 1.00 74.19 101 ARG A C 1
ATOM 795 O O . ARG A 1 101 ? 7.671 4.472 24.308 1.00 74.19 101 ARG A O 1
ATOM 802 N N . ASN A 1 102 ? 6.611 6.148 25.347 1.00 76.94 102 ASN A N 1
ATOM 803 C CA . ASN A 1 102 ? 7.711 6.567 26.247 1.00 76.94 102 ASN A CA 1
ATOM 804 C C . ASN A 1 102 ? 8.644 5.417 26.711 1.00 76.94 102 ASN A C 1
ATOM 806 O O . ASN A 1 102 ? 8.304 4.626 27.597 1.00 76.94 102 ASN A O 1
ATOM 810 N N . GLY A 1 103 ? 9.846 5.364 26.135 1.00 75.81 103 GLY A N 1
ATOM 811 C CA . GLY A 1 103 ? 10.892 4.374 26.380 1.00 75.81 103 GLY A CA 1
ATOM 812 C C . GLY A 1 103 ? 10.996 3.205 25.401 1.00 75.81 103 GLY A C 1
ATOM 813 O O . GLY A 1 103 ? 11.930 2.418 25.537 1.00 75.81 103 GLY A O 1
ATOM 814 N N . GLU A 1 104 ? 10.080 3.071 24.445 1.00 84.31 104 GLU A N 1
ATOM 815 C CA . GLU A 1 104 ? 10.055 2.018 23.426 1.00 84.31 104 GLU A CA 1
ATOM 816 C C . GLU A 1 104 ? 10.389 2.616 22.050 1.00 84.31 104 GLU A C 1
ATOM 818 O O . GLU A 1 104 ? 9.518 2.972 21.253 1.00 84.31 104 GLU A O 1
ATOM 823 N N . PHE A 1 105 ? 11.687 2.744 21.784 1.00 86.69 105 PHE A N 1
ATOM 824 C CA . PHE A 1 105 ? 12.199 3.345 20.558 1.00 86.69 105 PHE A CA 1
ATOM 825 C C . PHE A 1 105 ? 11.994 2.436 19.337 1.00 86.69 105 PHE A C 1
ATOM 827 O O . PHE A 1 105 ? 12.502 1.312 19.274 1.00 86.69 105 PHE A O 1
ATOM 834 N N . ILE A 1 106 ? 11.278 2.962 18.342 1.00 86.19 106 ILE A N 1
ATOM 835 C CA . ILE A 1 106 ? 10.900 2.282 17.099 1.00 86.19 106 ILE A CA 1
ATOM 836 C C . ILE A 1 106 ? 11.303 3.082 15.857 1.00 86.19 106 ILE A C 1
ATOM 838 O O . ILE A 1 106 ? 11.398 4.310 15.872 1.00 86.19 106 ILE A O 1
ATOM 842 N N . VAL A 1 107 ? 11.483 2.383 14.739 1.00 79.62 107 VAL A N 1
ATOM 843 C CA . VAL A 1 107 ? 11.719 2.976 13.417 1.00 79.62 107 VAL A CA 1
ATOM 844 C C . VAL A 1 107 ? 10.387 3.472 12.838 1.00 79.62 107 VAL A C 1
ATOM 846 O O . VAL A 1 107 ? 9.498 2.674 12.555 1.00 79.62 107 VAL A O 1
ATOM 849 N N . GLU A 1 108 ? 10.227 4.785 12.628 1.00 81.81 108 GLU A N 1
ATOM 850 C CA . GLU A 1 108 ? 8.948 5.426 12.254 1.00 81.81 108 GLU A CA 1
ATOM 851 C C . GLU A 1 108 ? 8.248 4.802 11.042 1.00 81.81 108 GLU A C 1
ATOM 853 O O . GLU A 1 108 ? 7.015 4.753 11.005 1.00 81.81 108 GLU A O 1
ATOM 858 N N . HIS A 1 109 ? 9.021 4.360 10.048 1.00 59.66 109 HIS A N 1
ATOM 859 C CA . HIS A 1 109 ? 8.484 3.957 8.753 1.00 59.66 109 HIS A CA 1
ATOM 860 C C . HIS A 1 109 ? 8.113 2.470 8.656 1.00 59.66 109 HIS A C 1
ATOM 862 O O . HIS A 1 109 ? 7.423 2.108 7.702 1.00 59.66 109 HIS A O 1
ATOM 868 N N . THR A 1 110 ? 8.518 1.644 9.627 1.00 56.88 110 THR A N 1
ATOM 869 C CA . THR A 1 110 ? 8.125 0.225 9.748 1.00 56.88 110 THR A CA 1
ATOM 870 C C . THR A 1 110 ? 7.285 -0.041 11.000 1.00 56.88 110 THR A C 1
ATOM 872 O O . THR A 1 110 ? 6.338 -0.820 10.950 1.00 56.88 110 THR A O 1
ATOM 875 N N . GLY A 1 111 ? 7.579 0.645 12.109 1.00 62.34 111 GLY A N 1
ATOM 876 C CA . GLY A 1 111 ? 7.042 0.349 13.440 1.00 62.34 111 GLY A CA 1
ATOM 877 C C . GLY A 1 111 ? 7.836 -0.717 14.207 1.00 62.34 111 GLY A C 1
ATOM 878 O O . GLY A 1 111 ? 7.443 -1.060 15.321 1.00 62.34 111 GLY A O 1
ATOM 879 N N . ASN A 1 112 ? 8.933 -1.221 13.629 1.00 68.62 112 ASN A N 1
ATOM 880 C CA . ASN A 1 112 ? 9.802 -2.233 14.233 1.00 68.62 112 ASN A CA 1
ATOM 881 C C . ASN A 1 112 ? 10.708 -1.603 15.319 1.00 68.62 112 ASN A C 1
ATOM 883 O O . ASN A 1 112 ? 10.992 -0.402 15.240 1.00 68.62 112 ASN A O 1
ATOM 887 N N . PRO A 1 113 ? 11.211 -2.386 16.295 1.00 78.12 113 PRO A N 1
ATOM 888 C CA . PRO A 1 113 ? 12.266 -1.947 17.215 1.00 78.12 113 PRO A CA 1
ATOM 889 C C . PRO A 1 113 ? 13.533 -1.464 16.489 1.00 78.12 113 PRO A C 1
ATOM 891 O O . PRO A 1 113 ? 13.735 -1.753 15.308 1.00 78.12 113 PRO A O 1
ATOM 894 N N . MET A 1 114 ? 14.413 -0.759 17.205 1.00 80.62 114 MET A N 1
ATOM 895 C CA . MET A 1 114 ? 15.741 -0.383 16.692 1.00 80.62 114 MET A CA 1
ATOM 896 C C . MET A 1 114 ? 16.531 -1.621 16.211 1.00 80.62 114 MET A C 1
ATOM 898 O O . MET A 1 114 ? 16.581 -2.603 16.955 1.00 80.62 114 MET A O 1
ATOM 902 N N . PRO A 1 115 ? 17.192 -1.589 15.033 1.00 69.31 115 PRO A N 1
ATOM 903 C CA . PRO A 1 115 ? 17.942 -2.745 14.522 1.00 69.31 115 PRO A CA 1
ATOM 904 C C . PRO A 1 115 ? 19.108 -3.185 15.420 1.00 69.31 115 PRO A C 1
ATOM 906 O O . PRO A 1 115 ? 19.424 -4.371 15.489 1.00 69.31 115 PRO A O 1
ATOM 909 N N . PHE A 1 116 ? 19.737 -2.240 16.126 1.00 77.94 116 PHE A N 1
ATOM 910 C CA . PHE A 1 116 ? 20.763 -2.502 17.133 1.00 77.94 116 PHE A CA 1
ATOM 911 C C . PHE A 1 116 ? 20.799 -1.388 18.192 1.00 77.94 116 PHE A C 1
ATOM 913 O O . PHE A 1 116 ? 20.274 -0.293 17.982 1.00 77.94 116 PHE A O 1
ATOM 920 N N . ASP A 1 117 ? 21.427 -1.673 19.335 1.00 82.75 117 ASP A N 1
ATOM 921 C CA . ASP A 1 117 ? 21.704 -0.683 20.380 1.00 82.75 117 ASP A CA 1
ATOM 922 C C . ASP A 1 117 ? 22.967 0.128 20.033 1.00 82.75 117 ASP A C 1
ATOM 924 O O . ASP A 1 117 ? 24.028 -0.438 19.751 1.00 82.75 117 ASP A O 1
ATOM 928 N N . ASN A 1 118 ? 22.848 1.457 20.059 1.00 86.38 118 ASN A N 1
ATOM 929 C CA . ASN A 1 118 ? 23.947 2.390 19.820 1.00 86.38 118 ASN A CA 1
ATOM 930 C C . ASN A 1 118 ? 23.923 3.605 20.764 1.00 86.38 118 ASN A C 1
ATOM 932 O O . ASN A 1 118 ? 24.444 4.658 20.393 1.00 86.38 118 ASN A O 1
ATOM 936 N N . TRP A 1 119 ? 23.282 3.519 21.933 1.00 88.31 119 TRP A N 1
ATOM 937 C CA . TRP A 1 119 ? 23.178 4.665 22.846 1.00 88.31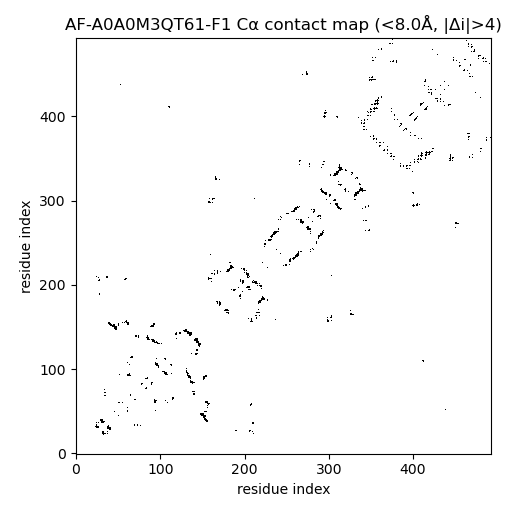 119 TRP A CA 1
ATOM 938 C C . TRP A 1 119 ? 24.550 5.160 23.326 1.00 88.31 119 TRP A C 1
ATOM 940 O O . TRP A 1 119 ? 25.489 4.380 23.502 1.00 88.31 119 TRP A O 1
ATOM 950 N N . GLU A 1 120 ? 24.674 6.474 23.529 1.00 87.06 120 GLU A N 1
ATOM 951 C CA . GLU A 1 120 ? 25.830 7.041 24.233 1.00 87.06 120 GLU A CA 1
ATOM 952 C C . GLU A 1 120 ? 25.754 6.701 25.729 1.00 87.06 120 GLU A C 1
ATOM 954 O O . GLU A 1 120 ? 24.674 6.465 26.277 1.00 87.06 120 GLU A O 1
ATOM 959 N N . ILE A 1 121 ? 26.894 6.677 26.421 1.00 83.81 121 ILE A N 1
ATOM 960 C CA . ILE A 1 121 ? 26.936 6.359 27.854 1.00 83.81 121 ILE A CA 1
ATOM 961 C C . ILE A 1 121 ? 26.109 7.384 28.649 1.00 83.81 121 ILE A C 1
ATOM 963 O O . ILE A 1 121 ? 26.493 8.544 28.786 1.00 83.81 121 ILE A O 1
ATOM 967 N N . GLY A 1 122 ? 24.988 6.925 29.213 1.00 80.69 122 GLY A N 1
ATOM 968 C CA . GLY A 1 122 ? 24.027 7.758 29.945 1.00 80.69 122 GLY A CA 1
ATOM 969 C C . GLY A 1 122 ? 22.804 8.197 29.131 1.00 80.69 122 GLY A C 1
ATOM 970 O O . GLY A 1 122 ? 21.993 8.951 29.655 1.00 80.69 122 GLY A O 1
ATOM 971 N N . GLN A 1 123 ? 22.653 7.736 27.887 1.00 84.44 123 GLN A N 1
ATOM 972 C CA . GLN A 1 123 ? 21.431 7.866 27.085 1.00 84.44 123 GLN A CA 1
ATOM 973 C C . GLN A 1 123 ? 20.644 6.535 27.062 1.00 84.44 123 GLN A C 1
ATOM 975 O O . GLN A 1 123 ? 21.244 5.478 27.277 1.00 84.44 123 GLN A O 1
ATOM 980 N N . PRO A 1 124 ? 19.327 6.547 26.781 1.00 85.38 124 PRO A N 1
ATOM 981 C CA . PRO A 1 124 ? 18.468 7.730 26.693 1.00 85.38 124 PRO A CA 1
ATOM 982 C C . PRO A 1 124 ? 18.260 8.367 28.078 1.00 85.38 124 PRO A C 1
ATOM 984 O O . PRO A 1 124 ? 17.927 7.658 29.032 1.00 85.38 124 PRO A O 1
ATOM 987 N N . ASP A 1 125 ? 18.476 9.681 28.205 1.00 76.94 125 ASP A N 1
ATOM 988 C CA . ASP A 1 125 ? 18.421 10.376 29.506 1.00 76.94 125 ASP A CA 1
ATOM 989 C C . ASP A 1 125 ? 17.014 10.832 29.908 1.00 76.94 125 ASP A C 1
ATOM 991 O O . ASP A 1 125 ? 16.744 11.008 31.101 1.00 76.94 125 ASP A O 1
ATOM 995 N N . ARG A 1 126 ? 16.103 10.958 28.935 1.00 67.38 126 ARG A N 1
ATOM 996 C CA . ARG A 1 126 ? 14.706 11.371 29.113 1.00 67.38 126 ARG A CA 1
ATOM 997 C C . ARG A 1 126 ? 14.547 12.678 29.903 1.00 67.38 126 ARG A C 1
ATOM 999 O O . ARG A 1 126 ? 13.573 12.831 30.647 1.00 67.38 126 ARG A O 1
ATOM 1006 N N . ALA A 1 127 ? 15.463 13.638 29.753 1.00 59.28 127 ALA A N 1
ATOM 1007 C CA . ALA A 1 127 ? 15.453 14.939 30.440 1.00 59.28 127 ALA A CA 1
ATOM 1008 C C . ALA A 1 127 ? 14.363 15.929 29.936 1.00 59.28 127 ALA A C 1
ATOM 1010 O O . ALA A 1 127 ? 14.573 17.140 29.810 1.00 59.28 127 ALA A O 1
ATOM 1011 N N . GLY A 1 128 ? 13.157 15.422 29.665 1.00 57.53 128 GLY A N 1
ATOM 1012 C CA . GLY A 1 128 ? 12.019 16.152 29.117 1.00 57.53 128 GLY A CA 1
ATOM 1013 C C . GLY A 1 128 ? 11.170 15.257 28.214 1.00 57.53 128 GLY A C 1
ATOM 1014 O O . GLY A 1 128 ? 11.154 14.039 28.357 1.00 57.53 128 GLY A O 1
ATOM 1015 N N . ASN A 1 129 ? 10.468 15.866 27.257 1.00 66.62 129 ASN A N 1
ATOM 1016 C CA . ASN A 1 129 ? 9.687 15.157 26.237 1.00 66.62 129 ASN A CA 1
ATOM 1017 C C . ASN A 1 129 ? 10.572 14.870 25.001 1.00 66.62 129 ASN A C 1
ATOM 1019 O O . ASN A 1 129 ? 10.397 15.478 23.940 1.00 66.62 129 ASN A O 1
ATOM 1023 N N . GLN A 1 130 ? 11.612 14.050 25.194 1.00 78.06 130 GLN A N 1
ATOM 1024 C CA . GLN A 1 130 ? 12.728 13.811 24.261 1.00 78.06 130 GLN A CA 1
ATOM 1025 C C . GLN A 1 130 ? 12.460 12.706 23.217 1.00 78.06 130 GLN A C 1
ATOM 1027 O O . GLN A 1 130 ? 13.328 11.900 22.910 1.00 78.06 130 GLN A O 1
ATOM 1032 N N . ASP A 1 131 ? 11.265 12.701 22.630 1.00 86.12 131 ASP A N 1
ATOM 1033 C CA . ASP A 1 131 ? 10.699 11.522 21.955 1.00 86.12 131 ASP A CA 1
ATOM 1034 C C . ASP A 1 131 ? 11.353 11.098 20.605 1.00 86.12 131 ASP A C 1
ATOM 1036 O O . ASP A 1 131 ? 10.840 10.220 19.903 1.00 86.12 131 ASP A O 1
ATOM 1040 N N . CYS A 1 132 ? 12.442 11.743 20.164 1.00 91.12 132 CYS A N 1
ATOM 1041 C CA . CYS A 1 132 ? 13.065 11.536 18.848 1.00 91.12 132 CYS A CA 1
ATOM 1042 C C . CYS A 1 132 ? 14.573 11.291 18.933 1.00 91.12 132 CYS A C 1
ATOM 1044 O O . CYS A 1 132 ? 15.279 11.994 19.647 1.00 91.12 132 CYS A O 1
ATOM 1046 N N . VAL A 1 133 ? 15.107 10.366 18.129 1.00 91.56 133 VAL A N 1
ATOM 1047 C CA . VAL A 1 133 ? 16.527 9.983 18.201 1.00 91.56 133 VAL A CA 1
ATOM 1048 C C . VAL A 1 133 ? 17.360 10.620 17.094 1.00 91.56 133 VAL A C 1
ATOM 1050 O O . VAL A 1 133 ? 17.103 10.433 15.896 1.00 91.56 133 VAL A O 1
ATOM 1053 N N . ALA A 1 134 ? 18.426 11.309 17.497 1.00 90.81 134 ALA A N 1
ATOM 1054 C CA . ALA A 1 134 ? 19.501 11.728 16.604 1.00 90.81 134 ALA A CA 1
ATOM 1055 C C . ALA A 1 134 ? 20.812 11.009 16.943 1.00 90.81 134 ALA A C 1
ATOM 1057 O O . ALA A 1 134 ? 21.027 10.579 18.076 1.00 90.81 134 ALA A O 1
ATOM 1058 N N . THR A 1 135 ? 21.721 10.930 15.973 1.00 87.25 135 THR A N 1
ATOM 1059 C CA . THR A 1 135 ? 23.116 10.572 16.246 1.00 87.25 135 THR A CA 1
ATOM 1060 C C . THR A 1 135 ? 23.924 11.803 16.647 1.00 87.25 135 THR A C 1
ATOM 1062 O O . THR A 1 135 ? 23.986 12.776 15.888 1.00 87.25 135 THR A O 1
ATOM 1065 N N . TYR A 1 136 ? 24.574 11.723 17.804 1.00 73.62 136 TYR A N 1
ATOM 1066 C CA . TYR A 1 136 ? 25.488 12.706 18.389 1.00 73.62 136 TYR A CA 1
ATOM 1067 C C . TYR A 1 136 ? 26.660 11.952 19.075 1.00 73.62 136 TYR A C 1
ATOM 1069 O O . TYR A 1 136 ? 26.980 10.838 18.661 1.00 73.62 136 TYR A O 1
ATOM 1077 N N . GLY A 1 137 ? 27.355 12.533 20.056 1.00 59.12 137 GLY A N 1
ATOM 1078 C CA . GLY A 1 137 ? 28.508 11.905 20.717 1.00 59.12 137 GLY A CA 1
ATOM 1079 C C . GLY A 1 137 ? 29.825 12.091 19.951 1.00 59.12 137 GLY A C 1
ATOM 1080 O O . GLY A 1 137 ? 29.847 12.211 18.724 1.00 59.12 137 GLY A O 1
ATOM 1081 N N . ALA A 1 138 ? 30.937 12.148 20.693 1.00 61.19 138 ALA A N 1
ATOM 1082 C CA . ALA A 1 138 ? 32.205 12.786 20.310 1.00 61.19 138 ALA A CA 1
ATOM 1083 C C . ALA A 1 138 ? 32.915 12.162 19.085 1.00 61.19 138 ALA A C 1
ATOM 1085 O O . ALA A 1 138 ? 33.927 11.475 19.206 1.00 61.19 138 ALA A O 1
ATOM 1086 N N . ASN A 1 139 ? 32.407 12.474 17.889 1.00 62.28 139 ASN A N 1
ATOM 1087 C CA . ASN A 1 139 ? 32.740 11.856 16.602 1.00 62.28 139 ASN A CA 1
ATOM 1088 C C . ASN A 1 139 ? 32.339 10.376 16.427 1.00 62.28 139 ASN A C 1
ATOM 1090 O O . ASN A 1 139 ? 32.817 9.757 15.479 1.00 62.28 139 ASN A O 1
ATOM 1094 N N . GLU A 1 140 ? 31.446 9.826 17.255 1.00 69.75 140 GLU A N 1
ATOM 1095 C CA . GLU A 1 140 ? 31.083 8.392 17.224 1.00 69.75 140 GLU A CA 1
ATOM 1096 C C . GLU A 1 140 ? 29.634 8.085 16.789 1.00 69.75 140 GLU A C 1
ATOM 1098 O O . GLU A 1 140 ? 29.276 6.918 16.664 1.00 69.75 140 GLU A O 1
ATOM 1103 N N . LEU A 1 141 ? 28.815 9.106 16.490 1.00 81.62 141 LEU A N 1
ATOM 1104 C CA . LEU A 1 141 ? 27.429 8.960 16.000 1.00 81.62 141 LEU A CA 1
ATOM 1105 C C . LEU A 1 141 ? 26.570 7.988 16.840 1.00 81.62 141 LEU A C 1
ATOM 1107 O O . LEU A 1 141 ? 25.814 7.170 16.311 1.00 81.62 141 LEU A O 1
ATOM 1111 N N . ARG A 1 142 ? 26.680 8.101 18.163 1.00 87.00 142 ARG A N 1
ATOM 1112 C CA . ARG A 1 142 ? 25.858 7.393 19.147 1.00 87.00 142 ARG A CA 1
ATOM 1113 C C . ARG A 1 142 ? 24.452 7.974 19.215 1.00 87.00 142 ARG A C 1
ATOM 1115 O O . ARG A 1 142 ? 24.254 9.160 18.954 1.00 87.00 142 ARG A O 1
ATOM 1122 N N . TYR A 1 143 ? 23.472 7.155 19.573 1.00 90.88 143 TYR A N 1
ATOM 1123 C CA . TYR A 1 143 ? 22.098 7.606 19.767 1.00 90.88 143 TYR A CA 1
ATOM 1124 C C . TYR A 1 143 ? 21.977 8.468 21.027 1.00 90.88 143 TYR A C 1
ATOM 1126 O O . TYR A 1 143 ? 22.527 8.147 22.082 1.00 90.88 143 TYR A O 1
ATOM 1134 N N . HIS A 1 144 ? 21.235 9.560 20.873 1.00 89.19 144 HIS A N 1
ATOM 1135 C CA . HIS A 1 144 ? 20.783 10.476 21.911 1.00 89.19 144 HIS A CA 1
ATOM 1136 C C . HIS A 1 144 ? 19.292 10.750 21.686 1.00 89.19 144 HIS A C 1
ATOM 1138 O O . HIS A 1 144 ? 18.859 10.904 20.537 1.00 89.19 144 HIS A O 1
ATOM 1144 N N . ASP A 1 145 ? 18.516 10.810 22.764 1.00 87.38 145 ASP A N 1
ATOM 1145 C CA . ASP A 1 145 ? 17.099 11.157 22.731 1.00 87.38 145 ASP A CA 1
ATOM 1146 C C . ASP A 1 145 ? 16.935 12.681 22.825 1.00 87.38 145 ASP A C 1
ATOM 1148 O O . ASP A 1 145 ? 17.567 13.352 23.637 1.00 87.38 145 ASP A O 1
ATOM 1152 N N . PHE A 1 146 ? 16.117 13.271 21.956 1.00 86.56 146 PHE A N 1
ATOM 1153 C CA . PHE A 1 146 ? 15.969 14.716 21.809 1.00 86.56 146 PHE A CA 1
ATOM 1154 C C . PHE A 1 146 ? 14.520 15.122 21.581 1.00 86.56 146 PHE A C 1
ATOM 1156 O O . PHE A 1 146 ? 13.728 14.419 20.956 1.00 86.56 146 PHE A O 1
ATOM 1163 N N . GLN A 1 147 ? 14.176 16.326 22.044 1.00 88.81 147 GLN A N 1
ATOM 1164 C CA . GLN A 1 147 ? 12.859 16.903 21.794 1.00 88.81 147 GLN A CA 1
ATOM 1165 C C . GLN A 1 147 ? 12.708 17.086 20.280 1.00 88.81 147 GLN A C 1
ATOM 1167 O O . GLN A 1 147 ? 13.525 17.757 19.647 1.00 88.81 147 GLN A O 1
ATOM 1172 N N . CYS A 1 148 ? 11.678 16.481 19.693 1.00 89.50 148 CYS A N 1
ATOM 1173 C CA . CYS A 1 148 ? 11.528 16.355 18.241 1.00 89.50 148 CYS A CA 1
ATOM 1174 C C . CYS A 1 148 ? 11.573 17.689 17.471 1.00 89.50 148 CYS A C 1
ATOM 1176 O O . CYS A 1 148 ? 11.858 17.699 16.273 1.00 89.50 148 CYS A O 1
ATOM 1178 N N . ASP A 1 149 ? 11.320 18.818 18.139 1.00 89.25 149 ASP A N 1
ATOM 1179 C CA . ASP A 1 149 ? 11.351 20.158 17.553 1.00 89.25 149 ASP A CA 1
ATOM 1180 C C . ASP A 1 149 ? 12.753 20.770 17.372 1.00 89.25 149 ASP A C 1
ATOM 1182 O O . ASP A 1 149 ? 12.887 21.753 16.632 1.00 89.25 149 ASP A O 1
ATOM 1186 N N . PHE A 1 150 ? 13.808 20.177 17.954 1.00 88.75 150 PHE A N 1
ATOM 1187 C CA . PHE A 1 150 ? 15.195 20.609 17.734 1.00 88.75 150 PHE A CA 1
ATOM 1188 C C . PHE A 1 150 ? 15.546 20.617 16.240 1.00 88.75 150 PHE A C 1
ATOM 1190 O O . PHE A 1 150 ? 15.311 19.659 15.506 1.00 88.75 150 PHE A O 1
ATOM 1197 N N . LYS A 1 151 ? 16.124 21.718 15.751 1.00 91.38 151 LYS A N 1
ATOM 1198 C CA . LYS A 1 151 ? 16.447 21.860 14.328 1.00 91.38 151 LYS A CA 1
ATOM 1199 C C . LYS A 1 151 ? 17.830 21.246 14.043 1.00 91.38 151 LYS A C 1
ATOM 1201 O O . LYS A 1 151 ? 18.844 21.899 14.267 1.00 91.38 151 LYS A O 1
ATOM 1206 N N . LEU A 1 152 ? 17.856 20.009 13.533 1.00 89.88 152 LEU A N 1
ATOM 1207 C CA . LEU A 1 152 ? 19.051 19.193 13.232 1.00 89.88 152 LEU A CA 1
ATOM 1208 C C . LEU A 1 152 ? 19.091 18.755 11.744 1.00 89.88 152 LEU A C 1
ATOM 1210 O O . LEU A 1 152 ? 18.156 19.028 10.988 1.00 89.88 152 LEU A O 1
ATOM 1214 N N . MET A 1 153 ? 20.174 18.109 11.296 1.00 89.31 153 MET A N 1
ATOM 1215 C CA . MET A 1 153 ? 20.335 17.599 9.913 1.00 89.31 153 MET A CA 1
ATOM 1216 C C . MET A 1 153 ? 19.622 16.234 9.708 1.00 89.31 153 MET A C 1
ATOM 1218 O O . MET A 1 153 ? 19.188 15.639 10.688 1.00 89.31 153 MET A O 1
ATOM 1222 N N . TYR A 1 154 ? 19.461 15.714 8.473 1.00 88.00 154 TYR A N 1
ATOM 1223 C CA . TYR A 1 154 ? 18.689 14.466 8.195 1.00 88.00 154 TYR A CA 1
ATOM 1224 C C . TYR A 1 154 ? 18.941 13.804 6.808 1.00 88.00 154 TYR A C 1
ATOM 1226 O O . TYR A 1 154 ? 19.597 14.426 5.968 1.00 88.00 154 TYR A O 1
ATOM 1234 N N . VAL A 1 155 ? 18.431 12.562 6.581 1.00 78.44 155 VAL A N 1
ATOM 1235 C CA . VAL A 1 155 ? 18.772 11.624 5.455 1.00 78.44 155 VAL A CA 1
ATOM 1236 C C . VAL A 1 155 ? 17.628 10.662 4.991 1.00 78.44 155 VAL A C 1
ATOM 1238 O O . VAL A 1 155 ? 16.800 10.358 5.835 1.00 78.44 155 VAL A O 1
ATOM 1241 N N . CYS A 1 156 ? 17.549 10.167 3.716 1.00 76.69 156 CYS A N 1
ATOM 1242 C CA . CYS A 1 156 ? 16.320 9.562 3.083 1.00 76.69 156 CYS A CA 1
ATOM 1243 C C . CYS A 1 156 ? 16.441 8.311 2.084 1.00 76.69 156 CYS A C 1
ATOM 1245 O O . CYS A 1 156 ? 17.364 8.354 1.276 1.00 76.69 156 CYS A O 1
ATOM 1247 N N . ILE A 1 157 ? 15.508 7.292 2.007 1.00 58.66 157 ILE A N 1
ATOM 1248 C CA . ILE A 1 157 ? 15.445 6.094 1.027 1.00 58.66 157 ILE A CA 1
ATOM 1249 C C . ILE A 1 157 ? 13.989 5.581 0.569 1.00 58.66 157 ILE A C 1
ATOM 1251 O O . ILE A 1 157 ? 13.074 5.771 1.354 1.00 58.66 157 ILE A O 1
ATOM 1255 N N . GLY A 1 158 ? 13.689 4.935 -0.610 1.00 54.53 158 GLY A N 1
ATOM 1256 C CA . GLY A 1 158 ? 12.295 4.688 -1.209 1.00 54.53 158 GLY A CA 1
ATOM 1257 C C . GLY A 1 158 ? 11.787 3.261 -1.718 1.00 54.53 158 GLY A C 1
ATOM 1258 O O . GLY A 1 158 ? 12.429 2.268 -1.411 1.00 54.53 158 GLY A O 1
ATOM 1259 N N . TRP A 1 159 ? 10.628 3.136 -2.460 1.00 54.66 159 TRP A N 1
ATOM 1260 C CA . TRP A 1 159 ? 9.835 1.866 -2.783 1.00 54.66 159 TRP A CA 1
ATOM 1261 C C . TRP A 1 159 ? 9.752 1.329 -4.251 1.00 54.66 159 TRP A C 1
ATOM 1263 O O . TRP A 1 159 ? 10.290 0.269 -4.555 1.00 54.66 159 TRP A O 1
ATOM 1273 N N . GLY A 1 160 ? 8.957 1.941 -5.149 1.00 59.38 160 GLY A N 1
ATOM 1274 C CA . GLY A 1 160 ? 8.202 1.207 -6.203 1.00 59.38 160 GLY A CA 1
ATOM 1275 C C . GLY A 1 160 ? 8.993 0.366 -7.225 1.00 59.38 160 GLY A C 1
ATOM 1276 O O . GLY A 1 160 ? 8.475 -0.614 -7.760 1.00 59.38 160 GLY A O 1
ATOM 1277 N N . SER A 1 161 ? 10.262 0.693 -7.458 1.00 70.81 161 SER A N 1
ATOM 1278 C CA . SER A 1 161 ? 11.158 -0.070 -8.340 1.00 70.81 161 SER A CA 1
ATOM 1279 C C . SER A 1 161 ? 11.563 -1.438 -7.760 1.00 70.81 161 SER A C 1
ATOM 1281 O O . SER A 1 161 ? 12.116 -2.263 -8.480 1.00 70.81 161 SER A O 1
ATOM 1283 N N . ALA A 1 162 ? 11.287 -1.715 -6.481 1.00 73.00 162 ALA A N 1
ATOM 1284 C CA . ALA A 1 162 ? 11.612 -2.990 -5.836 1.00 73.00 162 ALA A CA 1
ATOM 1285 C C . ALA A 1 162 ? 10.847 -4.174 -6.449 1.00 73.00 162 ALA A C 1
ATOM 1287 O O . ALA A 1 162 ? 11.389 -5.266 -6.591 1.00 73.00 162 ALA A O 1
ATOM 1288 N N . ILE A 1 163 ? 9.611 -3.943 -6.899 1.00 80.94 163 ILE A N 1
ATOM 1289 C CA . ILE A 1 163 ? 8.852 -4.945 -7.653 1.00 80.94 163 ILE A CA 1
ATOM 1290 C C . ILE A 1 163 ? 9.503 -5.195 -9.019 1.00 80.94 163 ILE A C 1
ATOM 1292 O O . ILE A 1 163 ? 9.644 -6.345 -9.424 1.00 80.94 163 ILE A O 1
ATOM 1296 N N . ALA A 1 164 ? 9.981 -4.146 -9.699 1.00 87.06 164 ALA A N 1
ATOM 1297 C CA . ALA A 1 164 ? 10.718 -4.297 -10.954 1.00 87.06 164 ALA A CA 1
ATOM 1298 C C . ALA A 1 164 ? 12.048 -5.058 -10.764 1.00 87.06 164 ALA A C 1
ATOM 1300 O O . ALA A 1 164 ? 12.446 -5.804 -11.655 1.00 87.06 164 ALA A O 1
ATOM 1301 N N . LYS A 1 165 ? 12.692 -4.949 -9.590 1.00 82.81 165 LYS A N 1
ATOM 1302 C CA . LYS A 1 165 ? 13.875 -5.745 -9.218 1.00 82.81 165 LYS A CA 1
ATOM 1303 C C . LYS A 1 165 ? 13.575 -7.252 -9.199 1.00 82.81 165 LYS A C 1
ATOM 1305 O O . LYS A 1 165 ? 14.340 -8.021 -9.770 1.00 82.81 165 LYS A O 1
ATOM 1310 N N . ILE A 1 166 ? 12.460 -7.666 -8.588 1.00 84.94 166 ILE A N 1
ATOM 1311 C CA . ILE A 1 166 ? 12.023 -9.075 -8.555 1.00 84.94 166 ILE A CA 1
ATOM 1312 C C . ILE A 1 166 ? 11.586 -9.549 -9.945 1.00 84.94 166 ILE A C 1
ATOM 1314 O O . ILE A 1 166 ? 12.098 -10.545 -10.450 1.00 84.94 166 ILE A O 1
ATOM 1318 N N . VAL A 1 167 ? 10.678 -8.807 -10.584 1.00 94.19 167 VAL A N 1
ATOM 1319 C CA . VAL A 1 167 ? 10.091 -9.174 -11.883 1.00 94.19 167 VAL A CA 1
ATOM 1320 C C . VAL A 1 167 ? 11.166 -9.271 -12.968 1.00 94.19 167 VAL A C 1
ATOM 1322 O O . VAL A 1 167 ? 11.155 -10.221 -13.742 1.00 94.19 167 VAL A O 1
ATOM 1325 N N . GLY A 1 168 ? 12.135 -8.349 -12.994 1.00 92.88 168 GLY A N 1
ATOM 1326 C CA . GLY A 1 168 ? 13.276 -8.413 -13.910 1.00 92.88 168 GLY A CA 1
ATOM 1327 C C . GLY A 1 168 ? 14.170 -9.633 -13.676 1.00 92.88 168 GLY A C 1
ATOM 1328 O O . GLY A 1 168 ? 14.583 -10.276 -14.638 1.00 92.88 168 GLY A O 1
ATOM 1329 N N . ALA A 1 169 ? 14.438 -9.994 -12.417 1.00 87.94 169 ALA A N 1
ATOM 1330 C CA . ALA A 1 169 ? 15.285 -11.140 -12.097 1.00 87.94 169 ALA A CA 1
ATOM 1331 C C . ALA A 1 169 ? 14.618 -12.453 -12.534 1.00 87.94 169 ALA A C 1
ATOM 1333 O O . ALA A 1 169 ? 15.249 -13.279 -13.190 1.00 87.94 169 ALA A O 1
ATOM 1334 N N . ASN A 1 170 ? 13.323 -12.605 -12.249 1.00 92.56 170 ASN A N 1
ATOM 1335 C CA . ASN A 1 170 ? 12.556 -13.783 -12.643 1.00 92.56 170 ASN A CA 1
ATOM 1336 C C . ASN A 1 170 ? 12.332 -13.859 -14.163 1.00 92.56 170 ASN A C 1
ATOM 1338 O O . ASN A 1 170 ? 12.429 -14.945 -14.725 1.00 92.56 170 ASN A O 1
ATOM 1342 N N . ALA A 1 171 ? 12.116 -12.730 -14.849 1.00 95.94 171 ALA A N 1
ATOM 1343 C CA . ALA A 1 171 ? 11.966 -12.698 -16.308 1.00 95.94 171 ALA A CA 1
ATOM 1344 C C . ALA A 1 171 ? 13.257 -13.055 -17.074 1.00 95.94 171 ALA A C 1
ATOM 1346 O O . ALA A 1 171 ? 13.176 -13.613 -18.162 1.00 95.94 171 ALA A O 1
ATOM 1347 N N . SER A 1 172 ? 14.440 -12.769 -16.515 1.00 95.19 172 SER A N 1
ATOM 1348 C CA . SER A 1 172 ? 15.730 -13.220 -17.075 1.00 95.19 172 SER A CA 1
ATOM 1349 C C . SER A 1 172 ? 16.037 -14.688 -16.714 1.00 95.19 172 SER A C 1
ATOM 1351 O O . SER A 1 172 ? 16.644 -15.415 -17.498 1.00 95.19 172 SER A O 1
ATOM 1353 N N . ALA A 1 173 ? 15.583 -15.163 -15.546 1.00 93.25 173 ALA A N 1
ATOM 1354 C CA . ALA A 1 173 ? 15.875 -16.512 -15.051 1.00 93.25 173 ALA A CA 1
ATOM 1355 C C . ALA A 1 173 ? 14.932 -17.627 -15.555 1.00 93.25 173 ALA A C 1
ATOM 1357 O O . ALA A 1 173 ? 15.313 -18.800 -15.506 1.00 93.25 173 ALA A O 1
ATOM 1358 N N . LEU A 1 174 ? 13.708 -17.302 -15.992 1.00 94.00 174 LEU A N 1
ATOM 1359 C CA . LEU A 1 174 ? 12.662 -18.278 -16.326 1.00 94.00 174 LEU A CA 1
ATOM 1360 C C . LEU A 1 174 ? 12.298 -18.246 -17.827 1.00 94.00 174 LEU A C 1
ATOM 1362 O O . LEU A 1 174 ? 11.879 -17.203 -18.329 1.00 94.00 174 LEU A O 1
ATOM 1366 N N . PRO A 1 175 ? 12.393 -19.379 -18.554 1.00 93.62 175 PRO A N 1
ATOM 1367 C CA . PRO A 1 175 ? 12.239 -19.423 -20.012 1.00 93.62 175 PRO A CA 1
ATOM 1368 C C . PRO A 1 175 ? 10.801 -19.209 -20.515 1.00 93.62 175 PRO A C 1
ATOM 1370 O O . PRO A 1 175 ? 10.591 -19.106 -21.723 1.00 93.62 175 PRO A O 1
ATOM 1373 N N . GLU A 1 176 ? 9.799 -19.175 -19.631 1.00 92.81 176 GLU A N 1
ATOM 1374 C CA . GLU A 1 176 ? 8.418 -18.813 -19.976 1.00 92.81 176 GLU A CA 1
ATOM 1375 C C . GLU A 1 176 ? 8.164 -17.302 -20.155 1.00 92.81 176 GLU A C 1
ATOM 1377 O O . GLU A 1 176 ? 7.067 -16.934 -20.582 1.00 92.81 176 GLU A O 1
ATOM 1382 N N . PHE A 1 177 ? 9.143 -16.434 -19.871 1.00 96.19 177 PHE A N 1
ATOM 1383 C CA . PHE A 1 177 ? 9.024 -14.980 -20.032 1.00 96.19 177 PHE A CA 1
ATOM 1384 C C . PHE A 1 177 ? 9.946 -14.423 -21.126 1.00 96.19 177 PHE A C 1
ATOM 1386 O O . PHE A 1 177 ? 10.995 -14.982 -21.435 1.00 96.19 177 PHE A O 1
ATOM 1393 N N . GLU A 1 178 ? 9.557 -13.284 -21.709 1.00 95.50 178 GLU A N 1
ATOM 1394 C CA . GLU A 1 178 ? 10.499 -12.445 -22.452 1.00 95.50 178 GLU A CA 1
ATOM 1395 C C . GLU A 1 178 ? 11.396 -11.727 -21.438 1.00 95.50 178 GLU A C 1
ATOM 1397 O O . GLU A 1 178 ? 10.894 -11.070 -20.527 1.00 95.50 178 GLU A O 1
ATOM 1402 N N . GLU A 1 179 ? 12.717 -11.833 -21.601 1.00 95.12 179 GLU A N 1
ATOM 1403 C CA . GLU A 1 179 ? 13.681 -11.245 -20.664 1.00 95.12 179 GLU A CA 1
ATOM 1404 C C . GLU A 1 179 ? 13.477 -9.730 -20.490 1.00 95.12 179 GLU A C 1
ATOM 1406 O O . GLU A 1 179 ? 13.607 -9.208 -19.384 1.00 95.12 179 GLU A O 1
ATOM 1411 N N . ARG A 1 180 ? 13.128 -9.003 -21.558 1.00 97.19 180 ARG A N 1
ATOM 1412 C CA . ARG A 1 180 ? 12.964 -7.544 -21.533 1.00 97.19 180 ARG A CA 1
ATOM 1413 C C . ARG A 1 180 ? 11.703 -7.127 -20.765 1.00 97.19 180 ARG A C 1
ATOM 1415 O O . ARG A 1 180 ? 10.590 -7.240 -21.270 1.00 97.19 180 ARG A O 1
ATOM 1422 N N . VAL A 1 181 ? 11.888 -6.499 -19.604 1.00 97.38 181 VAL A N 1
ATOM 1423 C CA . VAL A 1 181 ? 10.800 -5.934 -18.790 1.00 97.38 181 VAL A CA 1
ATOM 1424 C C . VAL A 1 181 ? 10.726 -4.421 -18.994 1.00 97.38 181 VAL A C 1
ATOM 1426 O O . VAL A 1 181 ? 11.637 -3.687 -18.615 1.00 97.38 181 VAL A O 1
ATOM 1429 N N . THR A 1 182 ? 9.632 -3.918 -19.566 1.00 97.56 182 THR A N 1
ATOM 1430 C CA . THR A 1 182 ? 9.374 -2.473 -19.662 1.00 97.56 182 THR A CA 1
ATOM 1431 C C . THR A 1 182 ? 8.782 -1.922 -18.363 1.00 97.56 182 THR A C 1
ATOM 1433 O O . THR A 1 182 ? 7.806 -2.440 -17.826 1.00 97.56 182 THR A O 1
ATOM 1436 N N . MET A 1 183 ? 9.349 -0.822 -17.869 1.00 96.25 183 MET A N 1
ATOM 1437 C CA . MET A 1 183 ? 8.873 -0.087 -16.698 1.00 96.25 183 MET A CA 1
ATOM 1438 C C . MET A 1 183 ? 8.463 1.324 -17.128 1.00 96.25 183 MET A C 1
ATOM 1440 O O . MET A 1 183 ? 9.311 2.132 -17.503 1.00 96.25 183 MET A O 1
ATOM 1444 N N . PHE A 1 184 ? 7.169 1.646 -17.061 1.00 89.81 184 PHE A N 1
ATOM 1445 C CA . PHE A 1 184 ? 6.725 3.027 -17.260 1.00 89.81 184 PHE A CA 1
ATOM 1446 C C . PHE A 1 184 ? 7.250 3.917 -16.126 1.00 89.81 184 PHE A C 1
ATOM 1448 O O . PHE A 1 184 ? 7.037 3.627 -14.946 1.00 89.81 184 PHE A O 1
ATOM 1455 N N . VAL A 1 185 ? 7.910 5.014 -16.488 1.00 79.56 185 VAL A N 1
ATOM 1456 C CA . VAL A 1 185 ? 8.438 6.011 -15.554 1.00 79.56 185 VAL A CA 1
ATOM 1457 C C . VAL A 1 185 ? 7.967 7.380 -16.022 1.00 79.56 185 VAL A C 1
ATOM 1459 O O . VAL A 1 185 ? 8.314 7.813 -17.115 1.00 79.56 185 VAL A O 1
ATOM 1462 N N . TYR A 1 186 ? 7.183 8.071 -15.193 1.00 69.06 186 TYR A N 1
ATOM 1463 C CA . TYR A 1 186 ? 6.825 9.464 -15.457 1.00 69.06 186 TYR A CA 1
ATOM 1464 C C . TYR A 1 186 ? 8.107 10.302 -15.552 1.00 69.06 186 TYR A C 1
ATOM 1466 O O . TYR A 1 186 ? 8.941 10.244 -14.649 1.00 69.06 186 TYR A O 1
ATOM 1474 N N . GLU A 1 187 ? 8.271 11.044 -16.648 1.00 77.06 187 GLU A N 1
ATOM 1475 C CA . GLU A 1 187 ? 9.553 11.670 -16.958 1.00 77.06 187 GLU A CA 1
ATOM 1476 C C . GLU A 1 187 ? 9.870 12.858 -16.041 1.00 77.06 187 GLU A C 1
ATOM 1478 O O . GLU A 1 187 ? 9.052 13.757 -15.833 1.00 77.06 187 GLU A O 1
ATOM 1483 N N . GLU A 1 188 ? 11.088 12.869 -15.503 1.00 65.06 188 GLU A N 1
ATOM 1484 C CA . GLU A 1 188 ? 11.557 13.867 -14.542 1.00 65.06 188 GLU A CA 1
ATOM 1485 C C . GLU A 1 188 ? 13.026 14.204 -14.815 1.00 65.06 188 GLU A C 1
ATOM 1487 O O . GLU A 1 188 ? 13.837 13.316 -15.066 1.00 65.06 188 GLU A O 1
ATOM 1492 N N . MET A 1 189 ? 13.391 15.487 -14.738 1.00 70.12 189 MET A N 1
ATOM 1493 C CA . MET A 1 189 ? 14.772 15.923 -14.963 1.00 70.12 189 MET A CA 1
ATOM 1494 C C . MET A 1 189 ? 15.591 15.843 -13.669 1.00 70.12 189 MET A C 1
ATOM 1496 O O . MET A 1 189 ? 15.227 16.464 -12.668 1.00 70.12 189 MET A O 1
ATOM 1500 N N . ILE A 1 190 ? 16.720 15.135 -13.713 1.00 64.94 190 ILE A N 1
ATOM 1501 C CA . ILE A 1 190 ? 17.740 15.058 -12.658 1.00 64.94 190 ILE A CA 1
ATOM 1502 C C . ILE A 1 190 ? 19.058 15.518 -13.291 1.00 64.94 190 ILE A C 1
ATOM 1504 O O . ILE A 1 190 ? 19.474 14.958 -14.299 1.00 64.94 190 ILE A O 1
ATOM 1508 N N . ASP A 1 191 ? 19.681 16.574 -12.764 1.00 79.94 191 ASP A N 1
ATOM 1509 C CA . ASP A 1 191 ? 20.947 17.136 -13.281 1.00 79.94 191 ASP A CA 1
ATOM 1510 C C . ASP A 1 191 ? 20.969 17.433 -14.791 1.00 79.94 191 ASP A C 1
ATOM 1512 O O . ASP A 1 191 ? 21.969 17.258 -15.483 1.00 79.94 191 ASP A O 1
ATOM 1516 N N . GLY A 1 192 ? 19.832 17.890 -15.326 1.00 82.38 192 GLY A N 1
ATOM 1517 C CA . GLY A 1 192 ? 19.673 18.184 -16.754 1.00 82.38 192 GLY A CA 1
ATOM 1518 C C . GLY A 1 192 ? 19.529 16.946 -17.648 1.00 82.38 192 GLY A C 1
ATOM 1519 O O . GLY A 1 192 ? 19.334 17.101 -18.852 1.00 82.38 192 GLY A O 1
ATOM 1520 N N . LYS A 1 193 ? 19.546 15.739 -17.073 1.00 84.44 193 LYS A N 1
ATOM 1521 C CA . LYS A 1 193 ? 19.308 14.458 -17.744 1.00 84.44 193 LYS A CA 1
ATOM 1522 C C . LYS A 1 193 ? 17.925 13.894 -17.400 1.00 84.44 193 LYS A C 1
ATOM 1524 O O . LYS A 1 193 ? 17.356 14.226 -16.359 1.00 84.44 193 LYS A O 1
ATOM 1529 N N . LYS A 1 194 ? 17.359 13.057 -18.274 1.00 82.62 194 LYS A N 1
ATOM 1530 C CA . LYS A 1 194 ? 16.075 12.390 -18.010 1.00 82.62 194 LYS A CA 1
ATOM 1531 C C . LYS A 1 194 ? 16.236 11.246 -17.008 1.00 82.62 194 LYS A C 1
ATOM 1533 O O . LYS A 1 194 ? 17.199 10.482 -17.090 1.00 82.62 194 LYS A O 1
ATOM 1538 N N . LEU A 1 195 ? 15.272 11.068 -16.107 1.00 77.44 195 LEU A N 1
ATOM 1539 C CA . LEU A 1 195 ? 15.254 9.947 -15.162 1.00 77.44 195 LEU A CA 1
ATOM 1540 C C . LEU A 1 195 ? 15.201 8.598 -15.896 1.00 77.44 195 LEU A C 1
ATOM 1542 O O . LEU A 1 195 ? 15.828 7.641 -15.444 1.00 77.44 195 LEU A O 1
ATOM 1546 N N . THR A 1 196 ? 14.526 8.521 -17.048 1.00 83.38 196 THR A N 1
ATOM 1547 C CA . THR A 1 196 ? 14.513 7.301 -17.876 1.00 83.38 196 THR A CA 1
ATOM 1548 C C . THR A 1 196 ? 15.885 6.951 -18.451 1.00 83.38 196 THR A C 1
ATOM 1550 O O . THR A 1 196 ? 16.301 5.797 -18.379 1.00 83.38 196 THR A O 1
ATOM 1553 N N . GLU A 1 197 ? 16.625 7.939 -18.957 1.00 92.75 197 GLU A N 1
ATOM 1554 C CA . GLU A 1 197 ? 17.995 7.768 -19.456 1.00 92.75 197 GLU A CA 1
ATOM 1555 C C . GLU A 1 197 ? 18.936 7.319 -18.331 1.00 92.75 197 GLU A C 1
ATOM 1557 O O . GLU A 1 197 ? 19.710 6.384 -18.518 1.00 92.75 197 GLU A O 1
ATOM 1562 N N . ILE A 1 198 ? 18.826 7.921 -17.139 1.00 88.31 198 ILE A N 1
ATOM 1563 C CA . ILE A 1 198 ? 19.628 7.517 -15.975 1.00 88.31 198 ILE A CA 1
ATOM 1564 C C . ILE A 1 198 ? 19.328 6.068 -15.578 1.00 88.31 198 ILE A C 1
ATOM 1566 O O . ILE A 1 198 ? 20.265 5.301 -15.359 1.00 88.31 198 ILE A O 1
ATOM 1570 N N . ILE A 1 199 ? 18.054 5.661 -15.518 1.00 88.62 199 ILE A N 1
ATOM 1571 C CA . ILE A 1 199 ? 17.687 4.272 -15.196 1.00 88.62 199 ILE A CA 1
ATOM 1572 C C . ILE A 1 199 ? 18.242 3.299 -16.241 1.00 88.62 199 ILE A C 1
ATOM 1574 O O . ILE A 1 199 ? 18.776 2.259 -15.868 1.00 88.62 199 ILE A O 1
ATOM 1578 N N . ASN A 1 200 ? 18.151 3.631 -17.529 1.00 95.44 200 ASN A N 1
ATOM 1579 C CA . ASN A 1 200 ? 18.581 2.745 -18.612 1.00 95.44 200 ASN A CA 1
ATOM 1580 C C . ASN A 1 200 ? 20.107 2.594 -18.724 1.00 95.44 200 ASN A C 1
ATOM 1582 O O . ASN A 1 200 ? 20.566 1.572 -19.224 1.00 95.44 200 ASN A O 1
ATOM 1586 N N . GLU A 1 201 ? 20.888 3.574 -18.263 1.00 93.06 201 GLU A N 1
ATOM 1587 C CA . GLU A 1 201 ? 22.358 3.510 -18.260 1.00 93.06 201 GLU A CA 1
ATOM 1588 C C . GLU A 1 201 ? 22.941 2.964 -16.951 1.00 93.06 201 GLU A C 1
ATOM 1590 O O . GLU A 1 201 ? 23.904 2.203 -16.964 1.00 93.06 201 GLU A O 1
ATOM 1595 N N . THR A 1 202 ? 22.386 3.372 -15.807 1.00 88.75 202 THR A N 1
ATOM 1596 C CA . THR A 1 202 ? 22.927 3.025 -14.478 1.00 88.75 202 THR A CA 1
ATOM 1597 C C . THR A 1 202 ? 22.272 1.788 -13.862 1.00 88.75 202 THR A C 1
ATOM 1599 O O . THR A 1 202 ? 22.694 1.353 -12.785 1.00 88.75 202 THR A O 1
ATOM 1602 N N . HIS A 1 203 ? 21.223 1.268 -14.511 1.00 89.88 203 HIS A N 1
ATOM 1603 C CA . HIS A 1 203 ? 20.294 0.255 -14.006 1.00 89.88 203 HIS A CA 1
ATOM 1604 C C . HIS A 1 203 ? 19.825 0.544 -12.577 1.00 89.88 203 HIS A C 1
ATOM 1606 O O . HIS A 1 203 ? 19.753 -0.339 -11.730 1.00 89.88 203 HIS A O 1
ATOM 1612 N N . GLU A 1 204 ? 19.520 1.806 -12.280 1.00 80.88 204 GLU A N 1
ATOM 1613 C CA . GLU A 1 204 ? 19.107 2.245 -10.952 1.00 80.88 204 GLU A CA 1
ATOM 1614 C C . GLU A 1 204 ? 18.038 3.328 -11.046 1.00 80.88 204 GLU A C 1
ATOM 1616 O O . GLU A 1 204 ? 18.207 4.339 -11.728 1.00 80.88 204 GLU A O 1
ATOM 1621 N N . ASN A 1 205 ? 16.943 3.163 -10.301 1.00 68.25 205 ASN A N 1
ATOM 1622 C CA . ASN A 1 205 ? 16.003 4.258 -10.099 1.00 68.25 205 ASN A CA 1
ATOM 1623 C C . ASN A 1 205 ? 16.549 5.196 -9.031 1.00 68.25 205 ASN A C 1
ATOM 1625 O O . ASN A 1 205 ? 16.091 5.192 -7.890 1.00 68.25 205 ASN A O 1
ATOM 1629 N N . VAL A 1 206 ? 17.535 6.000 -9.426 1.00 61.59 206 VAL A N 1
ATOM 1630 C CA . VAL A 1 206 ? 18.314 6.860 -8.529 1.00 61.59 206 VAL A CA 1
ATOM 1631 C C . VAL A 1 206 ? 17.446 7.746 -7.632 1.00 61.59 206 VAL A C 1
ATOM 1633 O O . VAL A 1 206 ? 17.863 8.083 -6.533 1.00 61.59 206 VAL A O 1
ATOM 1636 N N . LYS A 1 207 ? 16.220 8.098 -8.048 1.00 55.47 207 LYS A N 1
ATOM 1637 C CA . LYS A 1 207 ? 15.296 8.905 -7.240 1.00 55.47 207 LYS A CA 1
ATOM 1638 C C . LYS A 1 207 ? 14.390 8.082 -6.313 1.00 55.47 207 LYS A C 1
ATOM 1640 O O . LYS A 1 207 ? 14.031 8.579 -5.250 1.00 55.47 207 LYS A O 1
ATOM 1645 N N . TYR A 1 208 ? 13.998 6.861 -6.694 1.00 53.66 208 TYR A N 1
ATOM 1646 C CA . TYR A 1 208 ? 12.920 6.109 -6.019 1.00 53.66 208 TYR A CA 1
ATOM 1647 C C . TYR A 1 208 ? 13.288 4.717 -5.499 1.00 53.66 208 TYR A C 1
ATOM 1649 O O . TYR A 1 208 ? 12.511 4.142 -4.739 1.00 53.66 208 TYR A O 1
ATOM 1657 N N . LEU A 1 209 ? 14.448 4.182 -5.873 1.00 59.34 209 LEU A N 1
ATOM 1658 C CA . LEU A 1 209 ? 15.052 2.983 -5.290 1.00 59.34 209 LEU A CA 1
ATOM 1659 C C . LEU A 1 209 ? 16.585 3.070 -5.400 1.00 59.34 209 LEU A C 1
ATOM 1661 O O . LEU A 1 209 ? 17.238 2.264 -6.059 1.00 59.34 209 LEU A O 1
ATOM 1665 N N . LYS A 1 210 ? 17.141 4.119 -4.797 1.00 54.91 210 LYS A N 1
ATOM 1666 C CA . LYS A 1 210 ? 18.566 4.437 -4.848 1.00 54.91 210 LYS A CA 1
ATOM 1667 C C . LYS A 1 210 ? 19.404 3.405 -4.072 1.00 54.91 210 LYS A C 1
ATOM 1669 O O . LYS A 1 210 ? 19.009 3.012 -2.980 1.00 54.91 210 LYS A O 1
ATOM 1674 N N . GLY A 1 211 ? 20.557 3.002 -4.605 1.00 53.28 211 GLY A N 1
ATOM 1675 C CA . GLY A 1 211 ? 21.455 1.981 -4.039 1.00 53.28 211 GLY A CA 1
ATOM 1676 C C . GLY A 1 211 ? 21.114 0.536 -4.413 1.00 53.28 211 GLY A C 1
ATOM 1677 O O . GLY A 1 211 ? 21.970 -0.340 -4.330 1.00 53.28 211 GLY A O 1
ATOM 1678 N N . HIS A 1 212 ? 19.904 0.270 -4.910 1.00 58.78 212 HIS A N 1
ATOM 1679 C CA . HIS A 1 212 ? 19.536 -1.053 -5.406 1.00 58.78 212 HIS A CA 1
ATOM 1680 C C . HIS A 1 212 ? 19.535 -1.066 -6.933 1.00 58.78 212 HIS A C 1
ATOM 1682 O O . HIS A 1 212 ? 18.681 -0.448 -7.575 1.00 58.78 212 HIS A O 1
ATOM 1688 N N . LYS A 1 213 ? 20.457 -1.830 -7.525 1.00 74.06 213 LYS A N 1
ATOM 1689 C CA . LYS A 1 213 ? 20.425 -2.080 -8.966 1.00 74.06 213 LYS A CA 1
ATOM 1690 C C . LYS A 1 213 ? 19.188 -2.890 -9.347 1.00 74.06 213 LYS A C 1
ATOM 1692 O O . LYS A 1 213 ? 18.874 -3.917 -8.741 1.00 74.06 213 LYS A O 1
ATOM 1697 N N . LEU A 1 214 ? 18.499 -2.396 -10.366 1.00 83.94 214 LEU A N 1
ATOM 1698 C CA . LEU A 1 214 ? 17.541 -3.144 -11.155 1.00 83.94 214 LEU A CA 1
ATOM 1699 C C . LEU A 1 214 ? 18.311 -4.140 -12.043 1.00 83.94 214 LEU A C 1
ATOM 1701 O O . LEU A 1 214 ? 19.439 -3.852 -12.450 1.00 83.94 214 LEU A O 1
ATOM 1705 N N . PRO A 1 215 ? 17.728 -5.301 -12.365 1.00 90.12 215 PRO A N 1
ATOM 1706 C CA . PRO A 1 215 ? 18.257 -6.193 -13.389 1.00 90.12 215 PRO A CA 1
ATOM 1707 C C . PRO A 1 215 ? 18.433 -5.455 -14.736 1.00 90.12 215 PRO A C 1
ATOM 1709 O O . PRO A 1 215 ? 17.547 -4.674 -15.096 1.00 90.12 215 PRO A O 1
ATOM 1712 N N . PRO A 1 216 ? 19.527 -5.671 -15.499 1.00 92.88 216 PRO A N 1
ATOM 1713 C CA . PRO A 1 216 ? 19.820 -4.909 -16.726 1.00 92.88 216 PRO A CA 1
ATOM 1714 C C . PRO A 1 216 ? 18.749 -4.980 -17.823 1.00 92.88 216 PRO A C 1
ATOM 1716 O O . PRO A 1 216 ? 18.654 -4.107 -18.683 1.00 92.88 216 PRO A O 1
ATOM 1719 N N . ASN A 1 217 ? 17.927 -6.023 -17.781 1.00 96.44 217 ASN A N 1
ATOM 1720 C CA . ASN A 1 217 ? 16.786 -6.261 -18.654 1.00 96.44 217 ASN A CA 1
ATOM 1721 C C . ASN A 1 217 ? 15.530 -5.436 -18.296 1.00 96.44 217 ASN A C 1
ATOM 1723 O O . ASN A 1 217 ? 14.562 -5.451 -19.061 1.00 96.44 217 ASN A O 1
ATOM 1727 N N . VAL A 1 218 ? 15.534 -4.700 -17.176 1.00 96.75 218 VAL A N 1
ATOM 1728 C CA . VAL A 1 218 ? 14.496 -3.719 -16.823 1.00 96.75 218 VAL A CA 1
ATOM 1729 C C . VAL A 1 218 ? 14.793 -2.385 -17.506 1.00 96.75 218 VAL A C 1
ATOM 1731 O O . VAL A 1 218 ? 15.797 -1.736 -17.216 1.00 96.75 218 VAL A O 1
ATOM 1734 N N . VAL A 1 219 ? 13.888 -1.947 -18.382 1.00 97.19 219 VAL A N 1
ATOM 1735 C CA . VAL A 1 219 ? 14.048 -0.742 -19.207 1.00 97.19 219 VAL A CA 1
ATOM 1736 C C . VAL A 1 219 ? 12.983 0.292 -18.853 1.00 97.19 219 VAL A C 1
ATOM 1738 O O . VAL A 1 219 ? 11.787 0.043 -19.015 1.00 97.19 219 VAL A O 1
ATOM 1741 N N . ALA A 1 220 ? 13.410 1.470 -18.403 1.00 94.25 220 ALA A N 1
ATOM 1742 C CA . ALA A 1 220 ? 12.541 2.615 -18.169 1.00 94.25 220 ALA A CA 1
ATOM 1743 C C . ALA A 1 220 ? 12.073 3.245 -19.489 1.00 94.25 220 ALA A C 1
ATOM 1745 O O . ALA A 1 220 ? 12.880 3.531 -20.376 1.00 94.25 220 ALA A O 1
ATOM 1746 N N . VAL A 1 221 ? 10.769 3.499 -19.599 1.00 91.94 221 VAL A N 1
ATOM 1747 C CA . VAL A 1 221 ? 10.126 4.079 -20.787 1.00 91.94 221 VAL A CA 1
ATOM 1748 C C . VAL A 1 221 ? 9.246 5.268 -20.361 1.00 91.94 221 VAL A C 1
ATOM 1750 O O . VAL A 1 221 ? 8.409 5.092 -19.470 1.00 91.94 221 VAL A O 1
ATOM 1753 N N . PRO A 1 222 ? 9.411 6.468 -20.960 1.00 85.50 222 PRO A N 1
ATOM 1754 C CA . PRO A 1 222 ? 8.674 7.670 -20.559 1.00 85.50 222 PRO A CA 1
ATOM 1755 C C . PRO A 1 222 ? 7.260 7.769 -21.140 1.00 85.50 222 PRO A C 1
ATOM 1757 O O . PRO A 1 222 ? 6.442 8.524 -20.616 1.00 85.50 222 PRO A O 1
ATOM 1760 N N . ASP A 1 223 ? 6.952 7.030 -22.209 1.00 92.12 223 ASP A N 1
ATOM 1761 C CA . ASP A 1 223 ? 5.599 6.942 -22.757 1.00 92.12 223 ASP A CA 1
ATOM 1762 C C . ASP A 1 223 ? 4.864 5.702 -22.222 1.00 92.12 223 ASP A C 1
ATOM 1764 O O . ASP A 1 223 ? 5.329 4.564 -22.329 1.00 92.12 223 ASP A O 1
ATOM 1768 N N . LEU A 1 224 ? 3.686 5.933 -21.640 1.00 87.06 224 LEU A N 1
ATOM 1769 C CA . LEU A 1 224 ? 2.852 4.895 -21.033 1.00 87.06 224 LEU A CA 1
ATOM 1770 C C . LEU A 1 224 ? 2.331 3.879 -22.059 1.00 87.06 224 LEU A C 1
ATOM 1772 O O . LEU A 1 224 ? 2.169 2.703 -21.735 1.00 87.06 224 LEU A O 1
ATOM 1776 N N . VAL A 1 225 ? 2.040 4.321 -23.284 1.00 96.06 225 VAL A N 1
ATOM 1777 C CA . VAL A 1 225 ? 1.521 3.452 -24.341 1.00 96.06 225 VAL A CA 1
ATOM 1778 C C . VAL A 1 225 ? 2.646 2.590 -24.893 1.00 96.06 225 VAL A C 1
ATOM 1780 O O . VAL A 1 225 ? 2.463 1.384 -25.004 1.00 96.06 225 VAL A O 1
ATOM 1783 N N . GLU A 1 226 ? 3.812 3.165 -25.189 1.00 95.12 226 GLU A N 1
ATOM 1784 C CA . GLU A 1 226 ? 4.994 2.429 -25.647 1.00 95.12 226 GLU A CA 1
ATOM 1785 C C . GLU A 1 226 ? 5.407 1.344 -24.644 1.00 95.12 226 GLU A C 1
ATOM 1787 O O . GLU A 1 226 ? 5.589 0.191 -25.037 1.00 95.12 226 GLU A O 1
ATOM 1792 N N . ALA A 1 227 ? 5.453 1.682 -23.349 1.00 94.19 227 ALA A N 1
ATOM 1793 C CA . ALA A 1 227 ? 5.786 0.746 -22.275 1.00 94.19 227 ALA A CA 1
ATOM 1794 C C . ALA A 1 227 ? 4.852 -0.481 -22.220 1.00 94.19 227 ALA A C 1
ATOM 1796 O O . ALA A 1 227 ? 5.293 -1.574 -21.867 1.00 94.19 227 ALA A O 1
ATOM 1797 N N . ALA A 1 228 ? 3.572 -0.303 -22.561 1.00 95.50 228 ALA A N 1
ATOM 1798 C CA . ALA A 1 228 ? 2.517 -1.307 -22.411 1.00 95.50 228 ALA A CA 1
ATOM 1799 C C . ALA A 1 228 ? 2.115 -2.019 -23.719 1.00 95.50 228 ALA A C 1
ATOM 1801 O O . ALA A 1 228 ? 1.528 -3.100 -23.673 1.00 95.50 228 ALA A O 1
ATOM 1802 N N . LYS A 1 229 ? 2.403 -1.428 -24.886 1.00 92.25 229 LYS A N 1
ATOM 1803 C CA . LYS A 1 229 ? 1.865 -1.820 -26.205 1.00 92.25 229 LYS A CA 1
ATOM 1804 C C . LYS A 1 229 ? 2.008 -3.309 -26.522 1.00 92.25 229 LYS A C 1
ATOM 1806 O O . LYS A 1 229 ? 1.074 -3.928 -27.030 1.00 92.25 229 LYS A O 1
ATOM 1811 N N . ASN A 1 230 ? 3.179 -3.866 -26.221 1.00 93.94 230 ASN A N 1
ATOM 1812 C CA . ASN A 1 230 ? 3.542 -5.248 -26.533 1.00 93.94 230 ASN A CA 1
ATOM 1813 C C . ASN A 1 230 ? 3.455 -6.191 -25.318 1.00 93.94 230 ASN A C 1
ATOM 1815 O O . ASN A 1 230 ? 3.769 -7.369 -25.463 1.00 93.94 230 ASN A O 1
ATOM 1819 N N . ALA A 1 231 ? 3.051 -5.716 -24.138 1.00 97.19 231 ALA A N 1
ATOM 1820 C CA . ALA A 1 231 ? 3.076 -6.518 -22.918 1.00 97.19 231 ALA A CA 1
ATOM 1821 C C . ALA A 1 231 ? 1.898 -7.507 -22.851 1.00 97.19 231 ALA A C 1
ATOM 1823 O O . ALA A 1 231 ? 0.744 -7.128 -23.058 1.00 97.19 231 ALA A O 1
ATOM 1824 N N . ASP A 1 232 ? 2.179 -8.773 -22.528 1.00 97.81 232 ASP A N 1
ATOM 1825 C CA . ASP A 1 232 ? 1.151 -9.780 -22.211 1.00 97.81 232 ASP A CA 1
ATOM 1826 C C . ASP A 1 232 ? 0.730 -9.737 -20.731 1.00 97.81 232 ASP A C 1
ATOM 1828 O O . ASP A 1 232 ? -0.346 -10.222 -20.381 1.00 97.81 232 ASP A O 1
ATOM 1832 N N . ILE A 1 233 ? 1.555 -9.135 -19.863 1.00 98.25 233 ILE A N 1
ATOM 1833 C CA . ILE A 1 233 ? 1.289 -8.927 -18.434 1.00 98.25 233 ILE A CA 1
ATOM 1834 C C . ILE A 1 233 ? 1.519 -7.445 -18.103 1.00 98.25 233 ILE A C 1
ATOM 1836 O O . ILE A 1 233 ? 2.602 -6.914 -18.334 1.00 98.25 233 ILE A O 1
ATOM 1840 N N . LEU A 1 234 ? 0.505 -6.776 -17.550 1.00 98.31 234 LEU A N 1
ATOM 1841 C CA . LEU A 1 234 ? 0.525 -5.356 -17.185 1.00 98.31 234 LEU A CA 1
ATOM 1842 C C . LEU A 1 234 ? 0.478 -5.196 -15.659 1.00 98.31 234 LEU A C 1
ATOM 1844 O O . LEU A 1 234 ? -0.551 -5.452 -15.033 1.00 98.31 234 LEU A O 1
ATOM 1848 N N . ILE A 1 235 ? 1.587 -4.766 -15.054 1.00 98.00 235 ILE A N 1
ATOM 1849 C CA . ILE A 1 235 ? 1.724 -4.629 -13.596 1.00 98.00 235 ILE A CA 1
ATOM 1850 C C . ILE A 1 235 ? 1.389 -3.193 -13.172 1.00 98.00 235 ILE A C 1
ATOM 1852 O O . ILE A 1 235 ? 2.153 -2.259 -13.414 1.00 98.00 235 ILE A O 1
ATOM 1856 N N . PHE A 1 236 ? 0.250 -3.010 -12.507 1.00 94.06 236 PHE A N 1
ATOM 1857 C CA . PHE A 1 236 ? -0.203 -1.719 -11.997 1.00 94.06 236 PHE A CA 1
ATOM 1858 C C . PHE A 1 236 ? 0.276 -1.526 -10.553 1.00 94.06 236 PHE A C 1
ATOM 1860 O O . PHE A 1 236 ? -0.306 -2.061 -9.611 1.00 94.06 236 PHE A O 1
ATOM 1867 N N . VAL A 1 237 ? 1.350 -0.749 -10.381 1.00 84.00 237 VAL A N 1
ATOM 1868 C CA . VAL A 1 237 ? 1.985 -0.441 -9.084 1.00 84.00 237 VAL A CA 1
ATOM 1869 C C . VAL A 1 237 ? 2.159 1.077 -8.907 1.00 84.00 237 VAL A C 1
ATOM 1871 O O . VAL A 1 237 ? 3.251 1.617 -8.755 1.00 84.00 237 VAL A O 1
ATOM 1874 N N . VAL A 1 238 ? 1.036 1.796 -8.986 1.00 71.19 238 VAL A N 1
ATOM 1875 C CA . VAL A 1 238 ? 0.963 3.270 -8.961 1.00 71.19 238 VAL A CA 1
ATOM 1876 C C . VAL A 1 238 ? -0.107 3.754 -7.970 1.00 71.19 238 VAL A C 1
ATOM 1878 O O . VAL A 1 238 ? -0.996 2.980 -7.622 1.00 71.19 238 VAL A O 1
ATOM 1881 N N . PRO A 1 239 ? -0.075 5.016 -7.503 1.00 65.06 239 PRO A N 1
ATOM 1882 C CA . PRO A 1 239 ? -1.163 5.572 -6.694 1.00 65.06 239 PRO A CA 1
ATOM 1883 C C . PRO A 1 239 ? -2.515 5.525 -7.434 1.00 65.06 239 PRO A C 1
ATOM 1885 O O . PRO A 1 239 ? -2.575 5.848 -8.625 1.00 65.06 239 PRO A O 1
ATOM 1888 N N . HIS A 1 240 ? -3.589 5.119 -6.740 1.00 70.88 240 HIS A N 1
ATOM 1889 C CA . HIS A 1 240 ? -4.882 4.770 -7.355 1.00 70.88 240 HIS A CA 1
ATOM 1890 C C . HIS A 1 240 ? -5.469 5.887 -8.229 1.00 70.88 240 HIS A C 1
ATOM 1892 O O . HIS A 1 240 ? -5.996 5.611 -9.304 1.00 70.88 240 HIS A O 1
ATOM 1898 N N . GLN A 1 241 ? -5.289 7.151 -7.836 1.00 65.88 241 GLN A N 1
ATOM 1899 C CA . GLN A 1 241 ? -5.863 8.322 -8.504 1.00 65.88 241 GLN A CA 1
ATOM 1900 C C . GLN A 1 241 ? -5.398 8.523 -9.959 1.00 65.88 241 GLN A C 1
ATOM 1902 O O . GLN A 1 241 ? -5.989 9.309 -10.697 1.00 65.88 241 GLN A O 1
ATOM 1907 N N . PHE A 1 242 ? -4.343 7.828 -10.398 1.00 74.06 242 PHE A N 1
ATOM 1908 C CA . PHE A 1 242 ? -3.881 7.871 -11.788 1.00 74.06 242 PHE A CA 1
ATOM 1909 C C . PHE A 1 242 ? -4.532 6.804 -12.685 1.00 74.06 242 PHE A C 1
ATOM 1911 O O . PHE A 1 242 ? -4.503 6.944 -13.911 1.00 74.06 242 PHE A O 1
ATOM 1918 N N . ILE A 1 243 ? -5.150 5.764 -12.110 1.00 84.31 243 ILE A N 1
ATOM 1919 C CA . ILE A 1 243 ? -5.661 4.597 -12.847 1.00 84.31 243 ILE A CA 1
ATOM 1920 C C . ILE A 1 243 ? -6.734 4.947 -13.889 1.00 84.31 243 ILE A C 1
ATOM 1922 O O . ILE A 1 243 ? -6.575 4.493 -15.026 1.00 84.31 243 ILE A O 1
ATOM 1926 N N . PRO A 1 244 ? -7.754 5.789 -13.617 1.00 81.81 244 PRO A N 1
ATOM 1927 C CA . PRO A 1 244 ? -8.741 6.152 -14.638 1.00 81.81 244 PRO A CA 1
ATOM 1928 C C . PRO A 1 244 ? -8.109 6.833 -15.865 1.00 81.81 244 PRO A C 1
ATOM 1930 O O . PRO A 1 244 ? -8.471 6.544 -17.009 1.00 81.81 244 PRO A O 1
ATOM 1933 N N . ASN A 1 245 ? -7.106 7.692 -15.647 1.00 80.38 245 ASN A N 1
ATOM 1934 C CA . ASN A 1 245 ? -6.389 8.385 -16.719 1.00 80.38 245 ASN A CA 1
ATOM 1935 C C . ASN A 1 245 ? -5.438 7.453 -17.492 1.00 80.38 245 ASN A C 1
ATOM 1937 O O . ASN A 1 245 ? -5.348 7.538 -18.718 1.00 80.38 245 ASN A O 1
ATOM 1941 N N . PHE A 1 246 ? -4.743 6.546 -16.804 1.00 86.94 246 PHE A N 1
ATOM 1942 C CA . PHE A 1 246 ? -3.878 5.557 -17.451 1.00 86.94 246 PHE A CA 1
ATOM 1943 C C . PHE A 1 246 ? -4.693 4.554 -18.275 1.00 86.94 246 PHE A C 1
ATOM 1945 O O . PHE A 1 246 ? -4.367 4.306 -19.436 1.00 86.94 246 PHE A O 1
ATOM 1952 N N . CYS A 1 247 ? -5.822 4.069 -17.752 1.00 91.19 247 CYS A N 1
ATOM 1953 C CA . CYS A 1 247 ? -6.709 3.182 -18.502 1.00 91.19 247 CYS A CA 1
ATOM 1954 C C . CYS A 1 247 ? -7.290 3.870 -19.752 1.00 91.19 247 CYS A C 1
ATOM 1956 O O . CYS A 1 247 ? -7.337 3.269 -20.824 1.00 91.19 247 CYS A O 1
ATOM 1958 N N . LYS A 1 248 ? -7.654 5.159 -19.659 1.00 91.44 248 LYS A N 1
ATOM 1959 C CA . LYS A 1 248 ? -8.089 5.966 -20.814 1.00 91.44 248 LYS A CA 1
ATOM 1960 C C . LYS A 1 248 ? -7.005 6.101 -21.894 1.00 91.44 248 LYS A C 1
ATOM 1962 O O . LYS A 1 248 ? -7.332 6.134 -23.077 1.00 91.44 248 LYS A O 1
ATOM 1967 N N . GLN A 1 249 ? -5.730 6.185 -21.512 1.00 91.25 249 GLN A N 1
ATOM 1968 C CA . GLN A 1 249 ? -4.614 6.284 -22.460 1.00 91.25 249 GLN A CA 1
ATOM 1969 C C . GLN A 1 249 ? -4.276 4.949 -23.136 1.00 91.25 249 GLN A C 1
ATOM 1971 O O . GLN A 1 249 ? -3.903 4.958 -24.311 1.00 91.25 249 GLN A O 1
ATOM 1976 N N . LEU A 1 250 ? -4.422 3.832 -22.417 1.00 95.81 250 LEU A N 1
ATOM 1977 C CA . LEU A 1 250 ? -4.088 2.474 -22.869 1.00 95.81 250 LEU A CA 1
ATOM 1978 C C . LEU A 1 250 ? -5.206 1.777 -23.667 1.00 95.81 250 LEU A C 1
ATOM 1980 O O . LEU A 1 250 ? -4.920 0.858 -24.438 1.00 95.81 250 LEU A O 1
ATOM 1984 N N . LEU A 1 251 ? -6.464 2.205 -23.512 1.00 94.94 251 LEU A N 1
ATOM 1985 C CA . LEU A 1 251 ? -7.623 1.642 -24.215 1.00 94.94 251 LEU A CA 1
ATOM 1986 C C . LEU A 1 251 ? -7.392 1.566 -25.737 1.00 94.94 251 LEU A C 1
ATOM 1988 O O . LEU A 1 251 ? -7.164 2.577 -26.401 1.00 94.94 251 LEU A O 1
ATOM 1992 N N . GLY A 1 252 ? -7.471 0.348 -26.282 1.00 94.88 252 GLY A N 1
ATOM 1993 C CA . GLY A 1 252 ? -7.297 0.066 -27.710 1.00 94.88 252 GLY A CA 1
ATOM 1994 C C . GLY A 1 252 ? -5.845 0.060 -28.205 1.00 94.88 252 GLY A C 1
ATOM 1995 O O . GLY A 1 252 ? -5.633 -0.014 -29.412 1.00 94.88 252 GLY A O 1
ATOM 1996 N N . LYS A 1 253 ? -4.850 0.147 -27.308 1.00 96.94 253 LYS A N 1
ATOM 1997 C CA . LYS A 1 253 ? -3.416 0.241 -27.660 1.00 96.94 253 LYS A CA 1
ATOM 1998 C C . LYS A 1 253 ? -2.526 -0.832 -27.018 1.00 96.94 253 LYS A C 1
ATOM 2000 O O . LYS A 1 253 ? -1.315 -0.803 -27.214 1.00 96.94 253 LYS A O 1
ATOM 2005 N N . ILE A 1 254 ? -3.120 -1.756 -26.267 1.00 96.75 254 ILE A N 1
ATOM 2006 C CA . ILE A 1 254 ? -2.471 -2.916 -25.633 1.00 96.75 254 ILE A CA 1
ATOM 2007 C C . ILE A 1 254 ? -2.827 -4.213 -26.377 1.00 96.75 254 ILE A C 1
ATOM 2009 O O . ILE A 1 254 ? -3.798 -4.246 -27.139 1.00 96.75 254 ILE A O 1
ATOM 2013 N N . LYS A 1 255 ? -2.082 -5.299 -26.137 1.00 95.88 255 LYS A N 1
ATOM 2014 C CA . LYS A 1 255 ? -2.415 -6.633 -26.668 1.00 95.88 255 LYS A CA 1
ATOM 2015 C C . LYS A 1 255 ? -3.819 -7.087 -26.207 1.00 95.88 255 LYS A C 1
ATOM 2017 O O . LYS A 1 255 ? -4.064 -7.115 -25.002 1.00 95.88 255 LYS A O 1
ATOM 2022 N N . PRO A 1 256 ? -4.717 -7.544 -27.109 1.00 90.38 256 PRO A N 1
ATOM 2023 C CA . PRO A 1 256 ? -6.072 -7.984 -26.737 1.00 90.38 256 PRO A CA 1
ATOM 2024 C C . PRO A 1 256 ? -6.142 -9.170 -25.761 1.00 90.38 256 PRO A C 1
ATOM 2026 O O . PRO A 1 256 ? -7.143 -9.336 -25.075 1.00 90.38 256 PRO A O 1
ATOM 2029 N N . ASN A 1 257 ? -5.089 -9.992 -25.705 1.00 91.38 257 ASN A N 1
ATOM 2030 C CA . ASN A 1 257 ? -5.010 -11.189 -24.860 1.00 91.38 257 ASN A CA 1
ATOM 2031 C C . ASN A 1 257 ? -4.202 -10.974 -23.565 1.00 91.38 257 ASN A C 1
ATOM 2033 O O . ASN A 1 257 ? -3.912 -11.952 -22.874 1.00 91.38 257 ASN A O 1
ATOM 2037 N N . ALA A 1 258 ? -3.802 -9.733 -23.261 1.00 96.44 258 ALA A N 1
ATOM 2038 C CA . ALA A 1 258 ? -3.028 -9.418 -22.065 1.00 96.44 258 ALA A CA 1
ATOM 2039 C C . ALA A 1 258 ? -3.820 -9.676 -20.770 1.00 96.44 258 ALA A C 1
ATOM 2041 O O . ALA A 1 258 ? -5.052 -9.713 -20.767 1.00 96.44 258 ALA A O 1
ATOM 2042 N N . ILE A 1 259 ? -3.106 -9.795 -19.652 1.00 97.69 259 ILE A N 1
ATOM 2043 C CA . ILE A 1 259 ? -3.659 -9.761 -18.295 1.00 97.69 259 ILE A CA 1
ATOM 2044 C C . ILE A 1 259 ? -3.070 -8.582 -17.517 1.00 97.69 259 ILE A C 1
ATOM 2046 O O . ILE A 1 259 ? -1.890 -8.269 -17.638 1.00 97.69 259 ILE A O 1
ATOM 2050 N N . ALA A 1 260 ? -3.881 -7.936 -16.687 1.00 98.25 260 ALA A N 1
ATOM 2051 C CA . ALA A 1 260 ? -3.414 -6.969 -15.702 1.00 98.25 260 ALA A CA 1
ATOM 2052 C C . ALA A 1 260 ? -3.199 -7.623 -14.328 1.00 98.25 260 ALA A C 1
ATOM 2054 O O . ALA A 1 260 ? -3.886 -8.581 -13.979 1.00 98.25 260 ALA A O 1
ATOM 2055 N N . ILE A 1 261 ? -2.322 -7.058 -13.501 1.00 98.31 261 ILE A N 1
ATOM 2056 C CA . ILE A 1 261 ? -2.279 -7.330 -12.060 1.00 98.31 261 ILE A CA 1
ATOM 2057 C C . ILE A 1 261 ? -2.142 -6.022 -11.274 1.00 98.31 261 ILE A C 1
ATOM 2059 O O . ILE A 1 261 ? -1.266 -5.210 -11.565 1.00 98.31 261 ILE A O 1
ATOM 2063 N N . SER A 1 262 ? -3.023 -5.803 -10.296 1.00 96.69 262 SER A N 1
ATOM 2064 C CA . SER A 1 262 ? -3.012 -4.620 -9.426 1.00 96.69 262 SER A CA 1
ATOM 2065 C C . SER A 1 262 ? -2.302 -4.904 -8.102 1.00 96.69 262 SER A C 1
ATOM 2067 O O . SER A 1 262 ? -2.668 -5.828 -7.378 1.00 96.69 262 SER A O 1
ATOM 2069 N N . LEU A 1 263 ? -1.310 -4.076 -7.769 1.00 91.50 263 LEU A N 1
ATOM 2070 C CA . LEU A 1 263 ? -0.617 -4.043 -6.471 1.00 91.50 263 LEU A CA 1
ATOM 2071 C C . LEU A 1 263 ? -1.137 -2.881 -5.591 1.00 91.50 263 LEU A C 1
ATOM 2073 O O . LEU A 1 263 ? -0.500 -2.466 -4.619 1.00 91.50 263 LEU A O 1
ATOM 2077 N N . ILE A 1 264 ? -2.269 -2.285 -5.974 1.00 82.19 264 ILE A N 1
ATOM 2078 C CA . ILE A 1 264 ? -2.735 -0.990 -5.475 1.00 82.19 264 ILE A CA 1
ATOM 2079 C C . ILE A 1 264 ? -3.683 -1.205 -4.295 1.00 82.19 264 ILE A C 1
ATOM 2081 O O . ILE A 1 264 ? -4.880 -1.405 -4.472 1.00 82.19 264 ILE A O 1
ATOM 2085 N N . LYS A 1 265 ? -3.138 -1.150 -3.075 1.00 77.94 265 LYS A N 1
ATOM 2086 C CA . LYS A 1 265 ? -3.915 -1.254 -1.829 1.00 77.94 265 LYS A CA 1
ATOM 2087 C C . LYS A 1 265 ? -4.864 -0.057 -1.688 1.00 77.94 265 LYS A C 1
ATOM 2089 O O . LYS A 1 265 ? -4.411 1.061 -1.438 1.00 77.94 265 LYS A O 1
ATOM 2094 N N . GLY A 1 266 ? -6.164 -0.300 -1.829 1.00 76.56 266 GLY A N 1
ATOM 2095 C CA . GLY A 1 266 ? -7.216 0.715 -1.776 1.00 76.56 266 GLY A CA 1
ATOM 2096 C C . GLY A 1 266 ? -8.350 0.393 -2.747 1.00 76.56 266 GLY A C 1
ATOM 2097 O O . GLY A 1 266 ? -8.470 -0.734 -3.217 1.00 76.56 266 GLY A O 1
ATOM 2098 N N . PHE A 1 267 ? -9.179 1.391 -3.029 1.00 85.38 267 PHE A N 1
ATOM 2099 C CA . PHE A 1 267 ? -10.312 1.330 -3.952 1.00 85.38 267 PHE A CA 1
ATOM 2100 C C . PHE A 1 267 ? -10.620 2.756 -4.456 1.00 85.38 267 PHE A C 1
ATOM 2102 O O . PHE A 1 267 ? -10.029 3.711 -3.947 1.00 85.38 267 PHE A O 1
ATOM 2109 N N . ASP A 1 268 ? -11.509 2.909 -5.439 1.00 85.44 268 ASP A N 1
ATOM 2110 C CA . ASP A 1 268 ? -12.018 4.214 -5.901 1.00 85.44 268 ASP A CA 1
ATOM 2111 C C . ASP A 1 268 ? -13.531 4.320 -5.630 1.00 85.44 268 ASP A C 1
ATOM 2113 O O . ASP A 1 268 ? -14.212 3.306 -5.457 1.00 85.44 268 ASP A O 1
ATOM 2117 N N . LYS A 1 269 ? -14.087 5.532 -5.552 1.00 86.69 269 LYS A N 1
ATOM 2118 C CA . LYS A 1 269 ? -15.502 5.714 -5.188 1.00 86.69 269 LYS A CA 1
ATOM 2119 C C . LYS A 1 269 ? -16.419 5.370 -6.365 1.00 86.69 269 LYS A C 1
ATOM 2121 O O . LYS A 1 269 ? -16.330 5.981 -7.428 1.00 86.69 269 LYS A O 1
ATOM 2126 N N . ALA A 1 270 ? -17.336 4.427 -6.154 1.00 87.69 270 ALA A N 1
ATOM 2127 C CA . ALA A 1 270 ? -18.321 4.028 -7.155 1.00 87.69 270 ALA A CA 1
ATOM 2128 C C . ALA A 1 270 ? -19.280 5.179 -7.513 1.00 87.69 270 ALA A C 1
ATOM 2130 O O . ALA A 1 270 ? -19.614 6.022 -6.675 1.00 87.69 270 ALA A O 1
ATOM 2131 N N . GLU A 1 271 ? -19.784 5.193 -8.750 1.00 83.19 271 GLU A N 1
ATOM 2132 C CA . GLU A 1 271 ? -20.810 6.153 -9.171 1.00 83.19 271 GLU A CA 1
ATOM 2133 C C . GLU A 1 271 ? -22.103 5.932 -8.363 1.00 83.19 271 GLU A C 1
ATOM 2135 O O . GLU A 1 271 ? -22.701 4.859 -8.396 1.00 83.19 271 GLU A O 1
ATOM 2140 N N . GLY A 1 272 ? -22.507 6.951 -7.597 1.00 81.50 272 GLY A N 1
ATOM 2141 C CA . GLY A 1 272 ? -23.598 6.880 -6.616 1.00 81.50 272 GLY A CA 1
ATOM 2142 C C . GLY A 1 272 ? -23.148 6.635 -5.166 1.00 81.50 272 GLY A C 1
ATOM 2143 O O . GLY A 1 272 ? -23.868 7.034 -4.251 1.00 81.50 272 GLY A O 1
ATOM 2144 N N . GLY A 1 273 ? -21.947 6.087 -4.951 1.00 85.12 273 GLY A N 1
ATOM 2145 C CA . GLY A 1 273 ? -21.361 5.775 -3.640 1.00 85.12 273 GLY A CA 1
ATOM 2146 C C . GLY A 1 273 ? -21.076 4.282 -3.434 1.00 85.12 273 GLY A C 1
ATOM 2147 O O . GLY A 1 273 ? -21.692 3.422 -4.065 1.00 85.12 273 GLY A O 1
ATOM 2148 N N . GLY A 1 274 ? -20.144 3.973 -2.532 1.00 91.50 274 GLY A N 1
ATOM 2149 C CA . GLY A 1 274 ? -19.639 2.622 -2.284 1.00 91.50 274 GLY A CA 1
ATOM 2150 C C . GLY A 1 274 ? -18.269 2.345 -2.915 1.00 91.50 274 GLY A C 1
ATOM 2151 O O . GLY A 1 274 ? -17.644 3.210 -3.530 1.00 91.50 274 GLY A O 1
ATOM 2152 N N . ILE A 1 275 ? -17.798 1.111 -2.735 1.00 92.19 275 ILE A N 1
ATOM 2153 C CA . ILE A 1 275 ? -16.480 0.634 -3.172 1.00 92.19 275 ILE A CA 1
ATOM 2154 C C . ILE A 1 275 ? -16.513 0.209 -4.646 1.00 92.19 275 ILE A C 1
ATOM 2156 O O . ILE A 1 275 ? -17.218 -0.738 -4.998 1.00 92.19 275 ILE A O 1
ATOM 2160 N N . ASP A 1 276 ? -15.677 0.830 -5.481 1.00 92.69 276 ASP A N 1
ATOM 2161 C CA . ASP A 1 276 ? -15.291 0.306 -6.793 1.00 92.69 276 ASP A CA 1
ATOM 2162 C C . ASP A 1 276 ? -13.836 -0.188 -6.759 1.00 92.69 276 ASP A C 1
ATOM 2164 O O . ASP A 1 276 ? -12.910 0.539 -6.390 1.00 92.69 276 ASP A O 1
ATOM 2168 N N . LEU A 1 277 ? -13.625 -1.460 -7.096 1.00 94.50 277 LEU A N 1
ATOM 2169 C CA . LEU A 1 277 ? -12.323 -2.111 -6.954 1.00 94.50 277 LEU A CA 1
ATOM 2170 C C . LEU A 1 277 ? -11.379 -1.722 -8.095 1.00 94.50 277 LEU A C 1
ATOM 2172 O O . LEU A 1 277 ? -11.786 -1.648 -9.255 1.00 94.50 277 LEU A O 1
ATOM 2176 N N . ILE A 1 278 ? -10.092 -1.530 -7.796 1.00 93.94 278 ILE A N 1
ATOM 2177 C CA . ILE A 1 278 ? -9.109 -1.085 -8.793 1.00 93.94 278 ILE A CA 1
ATOM 2178 C C . ILE A 1 278 ? -8.974 -2.130 -9.910 1.00 93.94 278 ILE A C 1
ATOM 2180 O O . ILE A 1 278 ? -8.943 -1.766 -11.089 1.00 93.94 278 ILE A O 1
ATOM 2184 N N . SER A 1 279 ? -8.995 -3.426 -9.582 1.00 96.75 279 SER A N 1
ATOM 2185 C CA . SER A 1 279 ? -9.020 -4.498 -10.588 1.00 96.75 279 SER A CA 1
ATOM 2186 C C . SER A 1 279 ? -10.302 -4.506 -11.434 1.00 96.75 279 SER A C 1
ATOM 2188 O O . SER A 1 279 ? -10.246 -4.794 -12.635 1.00 96.75 279 SER A O 1
ATOM 2190 N N . HIS A 1 280 ? -11.453 -4.129 -10.861 1.00 95.94 280 HIS A N 1
ATOM 2191 C CA . HIS A 1 280 ? -12.730 -4.025 -11.580 1.00 95.94 280 HIS A CA 1
ATOM 2192 C C . HIS A 1 280 ? -12.735 -2.814 -12.516 1.00 95.94 280 HIS A C 1
ATOM 2194 O O . HIS A 1 280 ? -13.178 -2.944 -13.655 1.00 95.94 280 HIS A O 1
ATOM 2200 N N . ILE A 1 281 ? -12.166 -1.678 -12.102 1.00 94.81 281 ILE A N 1
ATOM 2201 C CA . ILE A 1 281 ? -11.961 -0.485 -12.941 1.00 94.81 281 ILE A CA 1
ATOM 2202 C C . ILE A 1 281 ? -11.026 -0.811 -14.111 1.00 94.81 281 ILE A C 1
ATOM 2204 O O . ILE A 1 281 ? -11.385 -0.578 -15.267 1.00 94.81 281 ILE A O 1
ATOM 2208 N N . ILE A 1 282 ? -9.866 -1.421 -13.842 1.00 96.38 282 ILE A N 1
ATOM 2209 C CA . ILE A 1 282 ? -8.910 -1.853 -14.875 1.00 96.38 282 ILE A CA 1
ATOM 2210 C C . ILE A 1 282 ? -9.595 -2.799 -15.874 1.00 96.38 282 ILE A C 1
ATOM 2212 O O . ILE A 1 282 ? -9.550 -2.555 -17.082 1.00 96.38 282 ILE A O 1
ATOM 2216 N N . THR A 1 283 ? -10.315 -3.814 -15.387 1.00 96.62 283 THR A N 1
ATOM 2217 C CA . THR A 1 283 ? -11.072 -4.764 -16.223 1.00 96.62 283 THR A CA 1
ATOM 2218 C C . THR A 1 283 ? -12.149 -4.058 -17.058 1.00 96.62 283 THR A C 1
ATOM 2220 O O . THR A 1 283 ? -12.254 -4.266 -18.271 1.00 96.62 283 THR A O 1
ATOM 2223 N N . ARG A 1 284 ? -12.939 -3.172 -16.438 1.00 95.56 284 ARG A N 1
ATOM 2224 C CA . ARG A 1 284 ? -14.046 -2.444 -17.077 1.00 95.56 284 ARG A CA 1
ATOM 2225 C C . ARG A 1 284 ? -13.558 -1.494 -18.164 1.00 95.56 284 ARG A C 1
ATOM 2227 O O . ARG A 1 284 ? -14.220 -1.399 -19.200 1.00 95.56 284 ARG A O 1
ATOM 2234 N N . HIS A 1 285 ? -12.436 -0.809 -17.951 1.00 94.75 285 HIS A N 1
ATOM 2235 C CA . HIS A 1 285 ? -11.895 0.155 -18.906 1.00 94.75 285 HIS A CA 1
ATOM 2236 C C . HIS A 1 285 ? -11.047 -0.503 -19.999 1.00 94.75 285 HIS A C 1
ATOM 2238 O O . HIS A 1 285 ? -11.234 -0.165 -21.164 1.00 94.75 285 HIS A O 1
ATOM 2244 N N . LEU A 1 286 ? -10.156 -1.445 -19.664 1.00 95.81 286 LEU A N 1
ATOM 2245 C CA . LEU A 1 286 ? -9.215 -2.043 -20.625 1.00 95.81 286 LEU A CA 1
ATOM 2246 C C . LEU A 1 286 ? -9.721 -3.316 -21.315 1.00 95.81 286 LEU A C 1
ATOM 2248 O O . LEU A 1 286 ? -9.122 -3.733 -22.302 1.00 95.81 286 LEU A O 1
ATOM 2252 N N . LYS A 1 287 ? -10.831 -3.904 -20.846 1.00 95.44 287 LYS A N 1
ATOM 2253 C CA . LYS A 1 287 ? -11.461 -5.122 -21.403 1.00 95.44 287 LYS A CA 1
ATOM 2254 C C . LYS A 1 287 ? -10.577 -6.380 -21.365 1.00 95.44 287 LYS A C 1
ATOM 2256 O O . LYS A 1 287 ? -10.823 -7.328 -22.104 1.00 95.44 287 LYS A O 1
ATOM 2261 N N . ILE A 1 288 ? -9.598 -6.398 -20.464 1.00 95.62 288 ILE A N 1
ATOM 2262 C CA . ILE A 1 288 ? -8.721 -7.536 -20.156 1.00 95.62 288 ILE A CA 1
ATOM 2263 C C . ILE A 1 288 ? -8.995 -8.047 -18.733 1.00 95.62 288 ILE A C 1
ATOM 2265 O O . ILE A 1 288 ? -9.457 -7.261 -17.904 1.00 95.62 288 ILE A O 1
ATOM 2269 N N . PRO A 1 289 ? -8.716 -9.323 -18.406 1.00 96.50 289 PRO A N 1
ATOM 2270 C CA . PRO A 1 289 ? -8.762 -9.791 -17.023 1.00 96.50 289 PRO A CA 1
ATOM 2271 C C . PRO A 1 289 ? -7.761 -9.026 -16.145 1.00 96.50 289 PRO A C 1
ATOM 2273 O O . PRO A 1 289 ? -6.671 -8.671 -16.600 1.00 96.50 289 PRO A O 1
ATOM 2276 N N . CYS A 1 290 ? -8.104 -8.826 -14.872 1.00 97.69 290 CYS A N 1
ATOM 2277 C CA . CYS A 1 290 ? -7.199 -8.283 -13.865 1.00 97.69 290 CYS A CA 1
ATOM 2278 C C . CYS A 1 290 ? -7.110 -9.223 -12.652 1.00 97.69 290 CYS A C 1
ATOM 2280 O O . CYS A 1 290 ? -8.126 -9.637 -12.097 1.00 97.69 290 CYS A O 1
ATOM 2282 N N . ALA A 1 291 ? -5.885 -9.571 -12.267 1.00 98.31 291 ALA A N 1
ATOM 2283 C CA . ALA A 1 291 ? -5.546 -10.188 -10.991 1.00 98.31 291 ALA A CA 1
ATOM 2284 C C . ALA A 1 291 ? -5.159 -9.109 -9.962 1.00 98.31 291 ALA A C 1
ATOM 2286 O O . ALA A 1 291 ? -5.001 -7.933 -10.295 1.00 98.31 291 ALA A O 1
ATOM 2287 N N . VAL A 1 292 ? -4.939 -9.507 -8.713 1.00 97.69 292 VAL A N 1
ATOM 2288 C CA . VAL A 1 292 ? -4.484 -8.614 -7.633 1.00 97.69 292 VAL A CA 1
ATOM 2289 C C . VAL A 1 292 ? -3.351 -9.246 -6.835 1.00 97.69 292 VAL A C 1
ATOM 2291 O O . VAL A 1 292 ? -3.254 -10.469 -6.792 1.00 97.69 292 VAL A O 1
ATOM 2294 N N . LEU A 1 293 ? -2.513 -8.432 -6.193 1.00 95.94 293 LEU A N 1
ATOM 2295 C CA . LEU A 1 293 ? -1.451 -8.859 -5.277 1.00 95.94 293 LEU A CA 1
ATOM 2296 C C . LEU A 1 293 ? -1.505 -7.993 -4.013 1.00 95.94 293 LEU A C 1
ATOM 2298 O O . LEU A 1 293 ? -1.239 -6.794 -4.071 1.00 95.94 293 LEU A O 1
ATOM 2302 N N . MET A 1 294 ? -1.842 -8.607 -2.875 1.00 91.75 294 MET A N 1
ATOM 2303 C CA . MET A 1 294 ? -1.997 -7.944 -1.570 1.00 91.75 294 MET A CA 1
ATOM 2304 C C . MET A 1 294 ? -1.308 -8.760 -0.462 1.00 91.75 294 MET A C 1
ATOM 2306 O O . MET A 1 294 ? -1.000 -9.938 -0.648 1.00 91.75 294 MET A O 1
ATOM 2310 N N . GLY A 1 295 ? -1.027 -8.163 0.698 1.00 86.19 295 GLY A N 1
ATOM 2311 C CA . GLY A 1 295 ? -0.341 -8.857 1.798 1.00 86.19 295 GLY A CA 1
ATOM 2312 C C . GLY A 1 295 ? 0.443 -7.945 2.734 1.00 86.19 295 GLY A C 1
ATOM 2313 O O . GLY A 1 295 ? 0.520 -6.737 2.515 1.00 86.19 295 GLY A O 1
ATOM 2314 N N . ALA A 1 296 ? 1.051 -8.525 3.765 1.00 76.62 296 ALA A N 1
ATOM 2315 C CA . ALA A 1 296 ? 1.910 -7.832 4.726 1.00 76.62 296 ALA A CA 1
ATOM 2316 C C . ALA A 1 296 ? 3.324 -7.568 4.158 1.00 76.62 296 ALA A C 1
ATOM 2318 O O . ALA A 1 296 ? 4.316 -8.080 4.663 1.00 76.62 296 ALA A O 1
ATOM 2319 N N . ASN A 1 297 ? 3.410 -6.783 3.079 1.00 63.78 297 ASN A N 1
ATOM 2320 C CA . ASN A 1 297 ? 4.662 -6.407 2.417 1.00 63.78 297 ASN A CA 1
ATOM 2321 C C . ASN A 1 297 ? 4.957 -4.898 2.545 1.00 63.78 297 ASN A C 1
ATOM 2323 O O . ASN A 1 297 ? 4.221 -4.055 2.016 1.00 63.78 297 ASN A O 1
ATOM 2327 N N . LEU A 1 298 ? 6.039 -4.564 3.259 1.00 60.31 298 LEU A N 1
ATOM 2328 C CA . LEU A 1 298 ? 6.596 -3.211 3.368 1.00 60.31 298 LEU A CA 1
ATOM 2329 C C . LEU A 1 298 ? 7.697 -2.960 2.328 1.00 60.31 298 LEU A C 1
ATOM 2331 O O . LEU A 1 298 ? 8.219 -3.872 1.689 1.00 60.31 298 LEU A O 1
ATOM 2335 N N . ALA A 1 299 ? 8.013 -1.679 2.143 1.00 56.47 299 ALA A N 1
ATOM 2336 C CA . ALA A 1 299 ? 8.746 -1.208 0.978 1.00 56.47 299 ALA A CA 1
ATOM 2337 C C . ALA A 1 299 ? 10.235 -1.579 0.955 1.00 56.47 299 ALA A C 1
ATOM 2339 O O . ALA A 1 299 ? 10.726 -2.140 -0.023 1.00 56.47 299 ALA A O 1
ATOM 2340 N N . ASN A 1 300 ? 10.951 -1.221 2.019 1.00 48.69 300 ASN A N 1
ATOM 2341 C CA . ASN A 1 300 ? 12.410 -1.276 2.028 1.00 48.69 300 ASN A CA 1
ATOM 2342 C C . ASN A 1 300 ? 12.833 -2.739 2.226 1.00 48.69 300 ASN A C 1
ATOM 2344 O O . ASN A 1 300 ? 13.330 -3.335 1.281 1.00 48.69 300 ASN A O 1
ATOM 2348 N N . GLU A 1 301 ? 12.370 -3.380 3.305 1.00 58.50 301 GLU A N 1
ATOM 2349 C CA . GLU A 1 301 ? 11.520 -4.579 3.251 1.00 58.50 301 GLU A CA 1
ATOM 2350 C C . GLU A 1 301 ? 11.941 -5.608 2.174 1.00 58.50 301 GLU A C 1
ATOM 2352 O O . GLU A 1 301 ? 12.918 -6.352 2.282 1.00 58.50 301 GLU A O 1
ATOM 2357 N N . VAL A 1 302 ? 11.184 -5.595 1.071 1.00 62.94 302 VAL A N 1
ATOM 2358 C CA . VAL A 1 302 ? 11.361 -6.472 -0.100 1.00 62.94 302 VAL A CA 1
ATOM 2359 C C . VAL A 1 302 ? 12.544 -6.064 -0.993 1.00 62.94 302 VAL A C 1
ATOM 2361 O O . VAL A 1 302 ? 13.148 -6.916 -1.642 1.00 62.94 302 VAL A O 1
ATOM 2364 N N . ALA A 1 303 ? 12.908 -4.779 -1.046 1.00 57.06 303 ALA A N 1
ATOM 2365 C CA . ALA A 1 303 ? 14.067 -4.305 -1.807 1.00 57.06 303 ALA A CA 1
ATOM 2366 C C . ALA A 1 303 ? 15.405 -4.758 -1.200 1.00 57.06 303 ALA A C 1
ATOM 2368 O O . ALA A 1 303 ? 16.329 -5.111 -1.939 1.00 57.06 303 ALA A O 1
ATOM 2369 N N . GLU A 1 304 ? 15.484 -4.767 0.128 1.00 57.09 304 GLU A N 1
ATOM 2370 C CA . GLU A 1 304 ? 16.595 -5.259 0.949 1.00 57.09 304 GLU A CA 1
ATOM 2371 C C . GLU A 1 304 ? 16.711 -6.788 0.873 1.00 57.09 304 GLU A C 1
ATOM 2373 O O . GLU A 1 304 ? 17.808 -7.336 0.950 1.00 57.09 304 GLU A O 1
ATOM 2378 N N . GLY A 1 305 ? 15.591 -7.476 0.624 1.00 54.53 305 GLY A N 1
ATOM 2379 C CA . GLY A 1 305 ? 15.518 -8.934 0.568 1.00 54.53 305 GLY A CA 1
ATOM 2380 C C . GLY A 1 305 ? 15.161 -9.576 1.910 1.00 54.53 305 GLY A C 1
ATOM 2381 O O . GLY A 1 305 ? 15.486 -10.743 2.127 1.00 54.53 305 GLY A O 1
ATOM 2382 N N . ASN A 1 306 ? 14.490 -8.837 2.798 1.00 63.28 306 ASN A N 1
ATOM 2383 C CA . ASN A 1 306 ? 13.918 -9.384 4.024 1.00 63.28 306 ASN A CA 1
ATOM 2384 C C . ASN A 1 306 ? 12.681 -10.238 3.700 1.00 63.28 306 ASN A C 1
ATOM 2386 O O . ASN A 1 306 ? 11.925 -9.940 2.773 1.00 63.28 306 ASN A O 1
ATOM 2390 N N . PHE A 1 307 ? 12.482 -11.326 4.450 1.00 75.44 307 PHE A N 1
ATOM 2391 C CA . PHE A 1 307 ? 11.420 -12.293 4.167 1.00 75.44 307 PHE A CA 1
ATOM 2392 C C . PHE A 1 307 ? 10.023 -11.734 4.474 1.00 75.44 307 PHE A C 1
ATOM 2394 O O . PHE A 1 307 ? 9.729 -11.383 5.615 1.00 75.44 307 PHE A O 1
ATOM 2401 N N . CYS A 1 308 ? 9.130 -11.759 3.483 1.00 78.50 308 CYS A N 1
ATOM 2402 C CA . CYS A 1 308 ? 7.693 -11.586 3.687 1.00 78.50 308 CYS A CA 1
ATOM 2403 C C . CYS A 1 308 ? 6.861 -12.460 2.731 1.00 78.50 308 CYS A C 1
ATOM 2405 O O . CYS A 1 308 ? 7.376 -13.094 1.802 1.00 78.50 308 CYS A O 1
ATOM 2407 N N . GLU A 1 309 ? 5.548 -12.494 2.967 1.00 87.31 309 GLU A N 1
ATOM 2408 C CA . GLU A 1 309 ? 4.591 -13.310 2.216 1.00 87.31 309 GLU A CA 1
ATOM 2409 C C . GLU A 1 309 ? 3.487 -12.441 1.604 1.00 87.31 309 GLU A C 1
ATOM 2411 O O . GLU A 1 309 ? 3.043 -11.460 2.205 1.00 87.31 309 GLU A O 1
ATOM 2416 N N . THR A 1 310 ? 2.987 -12.811 0.425 1.00 93.75 310 THR A N 1
ATOM 2417 C CA . THR A 1 310 ? 1.901 -12.108 -0.270 1.00 93.75 310 THR A CA 1
ATOM 2418 C C . THR A 1 310 ? 0.931 -13.085 -0.935 1.00 93.75 310 THR A C 1
ATOM 2420 O O . THR A 1 310 ? 1.272 -14.229 -1.239 1.00 93.75 310 THR A O 1
ATOM 2423 N N . THR A 1 311 ? -0.288 -12.616 -1.186 1.00 97.81 311 THR A N 1
ATOM 2424 C CA . THR A 1 311 ? -1.369 -13.375 -1.810 1.00 97.81 311 THR A CA 1
ATOM 2425 C C . THR A 1 311 ? -1.717 -12.760 -3.161 1.00 97.81 311 THR A C 1
ATOM 2427 O O . THR A 1 311 ? -2.077 -11.583 -3.237 1.00 97.81 311 THR A O 1
ATOM 2430 N N . ILE A 1 312 ? -1.645 -13.562 -4.224 1.00 98.19 312 ILE A N 1
ATOM 2431 C CA . ILE A 1 312 ? -2.178 -13.217 -5.542 1.00 98.19 312 ILE A CA 1
ATOM 2432 C C . ILE A 1 312 ? -3.604 -13.759 -5.667 1.00 98.19 312 ILE A C 1
ATOM 2434 O O . ILE A 1 312 ? -3.829 -14.967 -5.602 1.00 98.19 312 ILE A O 1
ATOM 2438 N N . GLY A 1 313 ? -4.563 -12.865 -5.891 1.00 97.62 313 GLY A N 1
ATOM 2439 C CA . GLY A 1 313 ? -5.942 -13.212 -6.223 1.00 97.62 313 GLY A CA 1
ATOM 2440 C C . GLY A 1 313 ? -6.128 -13.262 -7.739 1.00 97.62 313 GLY A C 1
ATOM 2441 O O . GLY A 1 313 ? -6.066 -12.229 -8.405 1.00 97.62 313 GLY A O 1
ATOM 2442 N N . CYS A 1 314 ? -6.343 -14.452 -8.304 1.00 97.06 314 CYS A N 1
ATOM 2443 C CA . CYS A 1 314 ? -6.438 -14.664 -9.749 1.00 97.06 314 CYS A CA 1
ATOM 2444 C C . CYS A 1 314 ? -7.495 -15.726 -10.101 1.00 97.06 314 CYS A C 1
ATOM 2446 O O . CYS A 1 314 ? -7.244 -16.928 -10.024 1.00 97.06 314 CYS A O 1
ATOM 2448 N N . LYS A 1 315 ? -8.682 -15.272 -10.528 1.00 92.38 315 LYS A N 1
ATOM 2449 C CA . LYS A 1 315 ? -9.834 -16.128 -10.881 1.00 92.38 315 LYS A CA 1
ATOM 2450 C C . LYS A 1 315 ? -9.546 -17.129 -12.012 1.00 92.38 315 LYS A C 1
ATOM 2452 O O . LYS A 1 315 ? -10.081 -18.236 -11.995 1.00 92.38 315 LYS A O 1
ATOM 2457 N N . ASP A 1 316 ? -8.706 -16.768 -12.987 1.00 91.56 316 ASP A N 1
ATOM 2458 C CA . ASP A 1 316 ? -8.320 -17.664 -14.085 1.00 91.56 316 ASP A CA 1
ATOM 2459 C C . ASP A 1 316 ? -7.011 -18.412 -13.775 1.00 91.56 316 ASP A C 1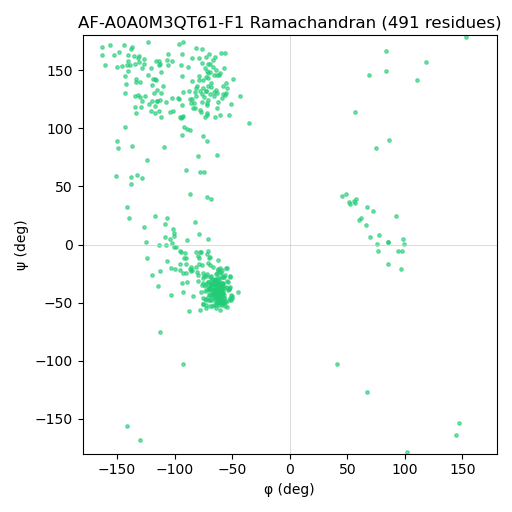
ATOM 2461 O O . ASP A 1 316 ? -5.903 -17.866 -13.805 1.00 91.56 316 ASP A O 1
ATOM 2465 N N . LYS A 1 317 ? -7.157 -19.719 -13.536 1.00 88.81 317 LYS A N 1
ATOM 2466 C CA . LYS A 1 317 ? -6.081 -20.654 -13.172 1.00 88.81 317 LYS A CA 1
ATOM 2467 C C . LYS A 1 317 ? -4.983 -20.766 -14.236 1.00 88.81 317 LYS A C 1
ATOM 2469 O O . LYS A 1 317 ? -3.864 -21.133 -13.882 1.00 88.81 317 LYS A O 1
ATOM 2474 N N . LYS A 1 318 ? -5.261 -20.392 -15.494 1.00 89.94 318 LYS A N 1
ATOM 2475 C CA . LYS A 1 318 ? -4.261 -20.214 -16.565 1.00 89.94 318 LYS A CA 1
ATOM 2476 C C . LYS A 1 318 ? -3.126 -19.287 -16.128 1.00 89.94 318 LYS A C 1
ATOM 2478 O O . LYS A 1 318 ? -1.957 -19.609 -16.322 1.00 89.94 318 LYS A O 1
ATOM 2483 N N . TYR A 1 319 ? -3.473 -18.137 -15.553 1.00 94.75 319 TYR A N 1
ATOM 2484 C CA . TYR A 1 319 ? -2.510 -17.092 -15.217 1.00 94.75 319 TYR A CA 1
ATOM 2485 C C . TYR A 1 319 ? -1.988 -17.207 -13.785 1.00 94.75 319 TYR A C 1
ATOM 2487 O O . TYR A 1 319 ? -0.879 -16.756 -13.523 1.00 94.75 319 TYR A O 1
ATOM 2495 N N . GLY A 1 320 ? -2.732 -17.839 -12.869 1.00 94.69 320 GLY A N 1
ATOM 2496 C CA . GLY A 1 320 ? -2.335 -17.969 -11.463 1.00 94.69 320 GLY A CA 1
ATOM 2497 C C . GLY A 1 320 ? -0.920 -18.532 -11.262 1.00 94.69 320 GLY A C 1
ATOM 2498 O O . GLY A 1 320 ? -0.137 -17.946 -10.518 1.00 94.69 320 GLY A O 1
ATOM 2499 N N . LYS A 1 321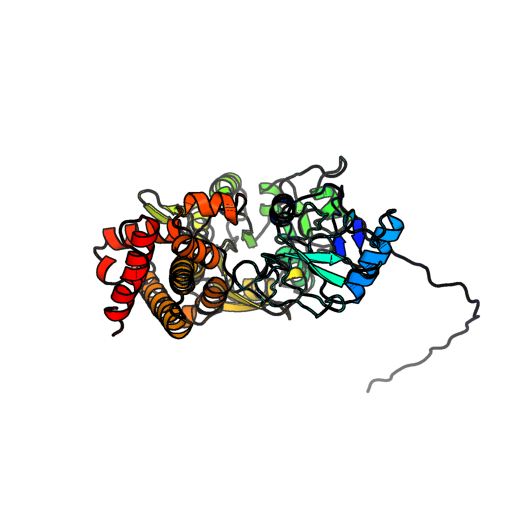 ? -0.546 -19.610 -11.978 1.00 93.88 321 LYS A N 1
ATOM 2500 C CA . LYS A 1 321 ? 0.835 -20.138 -11.951 1.00 93.88 321 LYS A CA 1
ATOM 2501 C C . LYS A 1 321 ? 1.837 -19.111 -12.498 1.00 93.88 321 LYS A C 1
ATOM 2503 O O . LYS A 1 321 ? 2.842 -18.843 -11.853 1.00 93.88 321 LYS A O 1
ATOM 2508 N N . VAL A 1 322 ? 1.553 -18.543 -13.670 1.00 96.31 322 VAL A N 1
ATOM 2509 C CA . VAL A 1 322 ? 2.450 -17.609 -14.374 1.00 96.31 322 VAL A CA 1
ATOM 2510 C C . VAL A 1 322 ? 2.745 -16.380 -13.512 1.00 96.31 322 VAL A C 1
ATOM 2512 O O . VAL A 1 322 ? 3.898 -16.010 -13.337 1.00 96.31 322 VAL A O 1
ATOM 2515 N N . LEU A 1 323 ? 1.720 -15.787 -12.898 1.00 97.56 323 LEU A N 1
ATOM 2516 C CA . LEU A 1 323 ? 1.883 -14.648 -11.999 1.00 97.56 323 LEU A CA 1
ATOM 2517 C C . LEU A 1 323 ? 2.671 -15.037 -10.738 1.00 97.56 323 LEU A C 1
ATOM 2519 O O . LEU A 1 323 ? 3.580 -14.311 -10.354 1.00 97.56 323 LEU A O 1
ATOM 2523 N N . ARG A 1 324 ? 2.402 -16.199 -10.124 1.00 96.56 324 ARG A N 1
ATOM 2524 C CA . ARG A 1 324 ? 3.201 -16.686 -8.985 1.00 96.56 324 ARG A CA 1
ATOM 2525 C C . ARG A 1 324 ? 4.684 -16.770 -9.326 1.00 96.56 324 ARG A C 1
ATOM 2527 O O . ARG A 1 324 ? 5.502 -16.272 -8.564 1.00 96.56 324 ARG A O 1
ATOM 2534 N N . ASP A 1 325 ? 5.011 -17.393 -10.452 1.00 95.06 325 ASP A N 1
ATOM 2535 C CA . ASP A 1 325 ? 6.399 -17.670 -10.821 1.00 95.06 325 ASP A CA 1
ATOM 2536 C C . ASP A 1 325 ? 7.125 -16.402 -11.309 1.00 95.06 325 ASP A C 1
ATOM 2538 O O . ASP A 1 325 ? 8.329 -16.279 -11.114 1.00 95.06 325 ASP A O 1
ATOM 2542 N N . LEU A 1 326 ? 6.391 -15.397 -11.807 1.00 96.81 326 LEU A N 1
ATOM 2543 C CA . LEU A 1 326 ? 6.926 -14.059 -12.080 1.00 96.81 326 LEU A CA 1
ATOM 2544 C C . LEU A 1 326 ? 7.263 -13.267 -10.803 1.00 96.81 326 LEU A C 1
ATOM 2546 O O . LEU A 1 326 ? 8.256 -12.542 -10.779 1.00 96.81 326 LEU A O 1
ATOM 2550 N N . PHE A 1 327 ? 6.450 -13.377 -9.746 1.00 94.50 327 PHE A N 1
ATOM 2551 C CA . PHE A 1 327 ? 6.627 -12.590 -8.515 1.00 94.50 327 PHE A CA 1
ATOM 2552 C C . PHE A 1 327 ? 7.408 -13.301 -7.402 1.00 94.50 327 PHE A C 1
ATOM 2554 O O . PHE A 1 327 ? 7.918 -12.619 -6.521 1.00 94.50 327 PHE A O 1
ATOM 2561 N N . GLN A 1 328 ? 7.498 -14.632 -7.374 1.00 90.06 328 GLN A N 1
ATOM 2562 C CA . GLN A 1 328 ? 8.078 -15.329 -6.223 1.00 90.06 328 GLN A CA 1
ATOM 2563 C C . GLN A 1 328 ? 9.609 -15.237 -6.176 1.00 90.06 328 GLN A C 1
ATOM 2565 O O . GLN A 1 328 ? 10.291 -15.489 -7.164 1.00 90.06 328 GLN A O 1
ATOM 2570 N N . ALA A 1 329 ? 10.150 -14.950 -4.992 1.00 81.12 329 ALA A N 1
ATOM 2571 C CA . ALA A 1 329 ? 11.581 -14.977 -4.696 1.00 81.12 329 ALA A CA 1
ATOM 2572 C C . ALA A 1 329 ? 11.836 -15.619 -3.321 1.00 81.12 329 ALA A C 1
ATOM 2574 O O . ALA A 1 329 ? 10.916 -15.770 -2.518 1.00 81.12 329 ALA A O 1
ATOM 2575 N N . ASN A 1 330 ? 13.095 -15.945 -3.002 1.00 73.31 330 ASN A N 1
ATOM 2576 C CA . ASN A 1 330 ? 13.471 -16.562 -1.715 1.00 73.31 330 ASN A CA 1
ATOM 2577 C C . ASN A 1 330 ? 13.039 -15.741 -0.479 1.00 73.31 330 ASN A C 1
ATOM 2579 O O . ASN A 1 330 ? 12.834 -16.305 0.590 1.00 73.31 330 ASN A O 1
ATOM 2583 N N . HIS A 1 331 ? 12.901 -14.422 -0.636 1.00 73.44 331 HIS A N 1
ATOM 2584 C CA . HIS A 1 331 ? 12.453 -13.470 0.386 1.00 73.44 331 HIS A CA 1
ATOM 2585 C C . HIS A 1 331 ? 11.025 -12.938 0.149 1.00 73.44 331 HIS A C 1
ATOM 2587 O O . HIS A 1 331 ? 10.531 -12.124 0.922 1.00 73.44 331 HIS A O 1
ATOM 2593 N N . PHE A 1 332 ? 10.354 -13.369 -0.920 1.00 80.50 332 PHE A N 1
ATOM 2594 C CA . PHE A 1 332 ? 9.030 -12.881 -1.297 1.00 80.50 332 PHE A CA 1
ATOM 2595 C C . PHE A 1 332 ? 8.161 -14.062 -1.723 1.00 80.50 332 PHE A C 1
ATOM 2597 O O . PHE A 1 332 ? 8.104 -14.437 -2.898 1.00 80.50 332 PHE A O 1
ATOM 2604 N N . ARG A 1 333 ? 7.536 -14.708 -0.737 1.00 89.50 333 ARG A N 1
ATOM 2605 C CA . ARG A 1 333 ? 6.741 -15.923 -0.940 1.00 89.50 333 ARG A CA 1
ATOM 2606 C C . ARG A 1 333 ? 5.344 -15.573 -1.445 1.00 89.50 333 ARG A C 1
ATOM 2608 O O . ARG A 1 333 ? 4.696 -14.676 -0.908 1.00 89.50 333 ARG A O 1
ATOM 2615 N N . VAL A 1 334 ? 4.871 -16.296 -2.459 1.00 95.06 334 VAL A N 1
ATOM 2616 C CA . VAL A 1 334 ? 3.607 -15.997 -3.145 1.00 95.06 334 VAL A CA 1
ATOM 2617 C C . VAL A 1 334 ? 2.643 -17.176 -3.042 1.00 95.06 334 VAL A C 1
ATOM 2619 O O . VAL A 1 334 ? 2.869 -18.237 -3.628 1.00 95.06 334 VAL A O 1
ATOM 2622 N N . VAL A 1 335 ? 1.524 -16.967 -2.348 1.00 96.69 335 VAL A N 1
ATOM 2623 C CA . VAL A 1 335 ? 0.362 -17.869 -2.393 1.00 96.69 335 VAL A CA 1
ATOM 2624 C C . VAL A 1 335 ? -0.616 -17.372 -3.458 1.00 96.69 335 VAL A C 1
ATOM 2626 O O . VAL A 1 335 ? -0.753 -16.168 -3.662 1.00 96.69 335 VAL A O 1
ATOM 2629 N N . VAL A 1 336 ? -1.299 -18.284 -4.156 1.00 97.25 336 VAL A N 1
ATOM 2630 C CA . VAL A 1 336 ? -2.317 -17.942 -5.163 1.00 97.25 336 VAL A CA 1
ATOM 2631 C C . VAL A 1 336 ? -3.669 -18.494 -4.745 1.00 97.25 336 VAL A C 1
ATOM 2633 O O . VAL A 1 336 ? -3.792 -19.690 -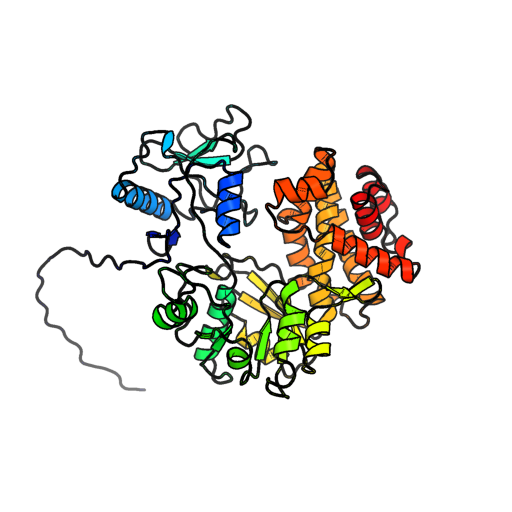4.485 1.00 97.25 336 VAL A O 1
ATOM 2636 N N . VAL A 1 337 ? -4.688 -17.639 -4.775 1.00 96.81 337 VAL A N 1
ATOM 2637 C CA . VAL A 1 337 ? -6.096 -18.009 -4.596 1.00 96.81 337 VAL A CA 1
ATOM 2638 C C . VAL A 1 337 ? -6.907 -17.617 -5.832 1.00 96.81 337 VAL A C 1
ATOM 2640 O O . VAL A 1 337 ? -6.585 -16.659 -6.531 1.00 96.81 337 VAL A O 1
ATOM 2643 N N . ASP A 1 338 ? -7.994 -18.337 -6.101 1.00 94.75 338 ASP A N 1
ATOM 2644 C CA . ASP A 1 338 ? -8.943 -18.072 -7.195 1.00 94.75 338 ASP A CA 1
ATOM 2645 C C . ASP A 1 338 ? -9.992 -16.986 -6.845 1.00 94.75 338 ASP A C 1
ATOM 2647 O O . ASP A 1 338 ? -11.025 -16.866 -7.500 1.00 94.75 338 ASP A O 1
ATOM 2651 N N . ASP A 1 339 ? -9.697 -16.165 -5.833 1.00 94.19 339 ASP A N 1
ATOM 2652 C CA . ASP A 1 339 ? -10.605 -15.241 -5.146 1.00 94.19 339 ASP A CA 1
ATOM 2653 C C . ASP A 1 339 ? -10.057 -13.798 -5.187 1.00 94.19 339 ASP A C 1
ATOM 2655 O O . ASP A 1 339 ? -9.512 -13.283 -4.213 1.00 94.19 339 ASP A O 1
ATOM 2659 N N . SER A 1 340 ? -10.115 -13.152 -6.359 1.00 95.44 340 SER A N 1
ATOM 2660 C CA . SER A 1 340 ? -9.556 -11.798 -6.552 1.00 95.44 340 SER A CA 1
ATOM 2661 C C . SER A 1 340 ? -10.210 -10.737 -5.670 1.00 95.44 340 SER A C 1
ATOM 2663 O O . SER A 1 340 ? -9.534 -9.839 -5.177 1.00 95.44 340 SER A O 1
ATOM 2665 N N . ASP A 1 341 ? -11.525 -10.834 -5.488 1.00 96.25 341 ASP A N 1
ATOM 2666 C CA . ASP A 1 341 ? -12.308 -9.743 -4.919 1.00 96.25 341 ASP A CA 1
ATOM 2667 C C . ASP A 1 341 ? -12.109 -9.692 -3.399 1.00 96.25 341 ASP A C 1
ATOM 2669 O O . ASP A 1 341 ? -11.880 -8.614 -2.860 1.00 96.25 341 ASP A O 1
ATOM 2673 N N . ALA A 1 342 ? -12.067 -10.843 -2.711 1.00 96.56 342 ALA A N 1
ATOM 2674 C CA . ALA A 1 342 ? -11.731 -10.882 -1.288 1.00 96.56 342 ALA A CA 1
ATOM 2675 C C . ALA A 1 342 ? -10.297 -10.396 -1.015 1.00 96.56 342 ALA A C 1
ATOM 2677 O O . ALA A 1 342 ? -10.092 -9.595 -0.104 1.00 96.56 342 ALA A O 1
ATOM 2678 N N . VAL A 1 343 ? -9.315 -10.818 -1.827 1.00 96.88 343 VAL A N 1
ATOM 2679 C CA . VAL A 1 343 ? -7.906 -10.393 -1.693 1.00 96.88 343 VAL A CA 1
ATOM 2680 C C . VAL A 1 343 ? -7.771 -8.867 -1.774 1.00 96.88 343 VAL A C 1
ATOM 2682 O O . VAL A 1 343 ? -7.052 -8.275 -0.969 1.00 96.88 343 VAL A O 1
ATOM 2685 N N . GLU A 1 344 ? -8.472 -8.219 -2.710 1.00 96.44 344 GLU A N 1
ATOM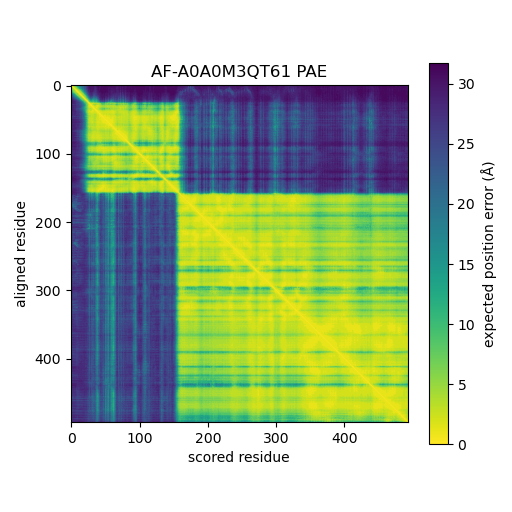 2686 C CA . GLU A 1 344 ? -8.457 -6.758 -2.873 1.00 96.44 344 GLU A CA 1
ATOM 2687 C C . GLU A 1 344 ? -9.235 -6.039 -1.761 1.00 96.44 344 GLU A C 1
ATOM 2689 O O . GLU A 1 344 ? -8.711 -5.115 -1.132 1.00 96.44 344 GLU A O 1
ATOM 2694 N N . VAL A 1 345 ? -10.453 -6.504 -1.456 1.00 95.62 345 VAL A N 1
ATOM 2695 C CA . VAL A 1 345 ? -11.327 -5.918 -0.427 1.00 95.62 345 VAL A CA 1
ATOM 2696 C C . VAL A 1 345 ? -10.681 -5.980 0.961 1.00 95.62 345 VAL A C 1
ATOM 2698 O O . VAL A 1 345 ? -10.769 -5.004 1.708 1.00 95.62 345 VAL A O 1
ATOM 2701 N N . CYS A 1 346 ? -9.961 -7.053 1.311 1.00 94.69 346 CYS A N 1
ATOM 2702 C CA . CYS A 1 346 ? -9.228 -7.125 2.580 1.00 94.69 346 CYS A CA 1
ATOM 2703 C C . CYS A 1 346 ? -8.201 -5.989 2.735 1.00 94.69 346 CYS A C 1
ATOM 2705 O O . CYS A 1 346 ? -8.112 -5.388 3.811 1.00 94.69 346 CYS A O 1
ATOM 2707 N N . GLY A 1 347 ? -7.497 -5.627 1.654 1.00 87.00 347 GLY A N 1
ATOM 2708 C CA . GLY A 1 347 ? -6.539 -4.517 1.624 1.00 87.00 347 GLY A CA 1
ATOM 2709 C C . GLY A 1 347 ? -7.166 -3.140 1.895 1.00 87.00 347 GLY A C 1
ATOM 2710 O O . GLY A 1 347 ? -6.476 -2.243 2.395 1.00 87.00 347 GLY A O 1
ATOM 2711 N N . ALA A 1 348 ? -8.469 -2.986 1.631 1.00 89.56 348 ALA A N 1
ATOM 2712 C CA . ALA A 1 348 ? -9.263 -1.810 1.980 1.00 89.56 348 ALA A CA 1
ATOM 2713 C C . ALA A 1 348 ? -9.849 -1.903 3.404 1.00 89.56 348 ALA A C 1
ATOM 2715 O O . ALA A 1 348 ? -9.561 -1.044 4.242 1.00 89.56 348 ALA A O 1
ATOM 2716 N N . LEU A 1 349 ? -10.620 -2.952 3.716 1.00 96.06 349 LEU A N 1
ATOM 2717 C CA . LEU A 1 349 ? -11.378 -3.066 4.974 1.00 96.06 349 LEU A CA 1
ATOM 2718 C C . LEU A 1 349 ? -10.499 -3.087 6.230 1.00 96.06 349 LEU A C 1
ATOM 2720 O O . LEU A 1 349 ? -10.889 -2.524 7.255 1.00 96.06 349 LEU A O 1
ATOM 2724 N N . LYS A 1 350 ? -9.286 -3.655 6.155 1.00 94.75 350 LYS A N 1
ATOM 2725 C CA . LYS A 1 350 ? -8.324 -3.662 7.274 1.00 94.75 350 LYS A CA 1
ATOM 2726 C C . LYS A 1 350 ? -8.068 -2.266 7.861 1.00 94.75 350 LYS A C 1
ATOM 2728 O O . LYS A 1 350 ? -7.745 -2.131 9.038 1.00 94.75 350 LYS A O 1
ATOM 2733 N N . ASN A 1 351 ? -8.216 -1.214 7.049 1.00 93.25 351 ASN A N 1
ATOM 2734 C CA . ASN A 1 351 ? -7.970 0.163 7.464 1.00 93.25 351 ASN A CA 1
ATOM 2735 C C . ASN A 1 351 ? -9.071 0.684 8.405 1.00 93.25 351 ASN A C 1
ATOM 2737 O O . ASN A 1 351 ? -8.771 1.519 9.255 1.00 93.25 351 ASN A O 1
ATOM 2741 N N . ILE A 1 352 ? -10.300 0.157 8.304 1.00 97.56 352 ILE A N 1
ATOM 2742 C CA . ILE A 1 352 ? -11.392 0.410 9.259 1.00 97.56 352 ILE A CA 1
ATOM 2743 C C . ILE A 1 352 ? -11.032 -0.222 10.606 1.00 97.56 352 ILE A C 1
ATOM 2745 O O . ILE A 1 352 ? -10.989 0.464 11.624 1.00 97.56 352 ILE A O 1
ATOM 2749 N N . VAL A 1 353 ? -10.693 -1.516 10.611 1.00 98.00 353 VAL A N 1
ATOM 2750 C CA . VAL A 1 353 ? -10.343 -2.254 11.839 1.00 98.00 353 VAL A CA 1
ATOM 2751 C C . VAL A 1 353 ? -9.117 -1.645 12.526 1.00 98.00 353 VAL A C 1
ATOM 2753 O O . VAL A 1 353 ? -9.079 -1.545 13.749 1.00 98.00 353 VAL A O 1
ATOM 2756 N N . ALA A 1 354 ? -8.142 -1.152 11.757 1.00 95.62 354 ALA A N 1
ATOM 2757 C CA . ALA A 1 354 ? -6.994 -0.422 12.287 1.00 95.62 354 ALA A CA 1
ATOM 2758 C C . ALA A 1 354 ? -7.370 0.917 12.948 1.00 95.62 354 ALA A C 1
ATOM 2760 O O . ALA A 1 354 ? -6.754 1.275 13.950 1.00 95.62 354 ALA A O 1
ATOM 2761 N N . CYS A 1 355 ? -8.396 1.626 12.461 1.00 97.50 355 CYS A N 1
ATOM 2762 C CA . CYS A 1 355 ? -8.958 2.773 13.180 1.00 97.50 355 CYS A CA 1
ATOM 2763 C C . CYS A 1 355 ? -9.605 2.344 14.508 1.00 97.50 355 CYS A C 1
ATOM 2765 O O . CYS A 1 355 ? -9.336 2.960 15.536 1.00 97.50 355 CYS A O 1
ATOM 2767 N N . GLY A 1 356 ? -10.368 1.245 14.523 1.00 97.81 356 GLY A N 1
ATOM 2768 C CA . GLY A 1 356 ? -10.912 0.659 15.757 1.00 97.81 356 GLY A CA 1
ATOM 2769 C C . GLY A 1 356 ? -9.830 0.255 16.769 1.00 97.81 356 GLY A C 1
ATOM 2770 O O . GLY A 1 356 ? -9.949 0.552 17.955 1.00 97.81 356 GLY A O 1
ATOM 2771 N N . ALA A 1 357 ? -8.740 -0.358 16.300 1.00 97.62 357 ALA A N 1
ATOM 2772 C CA . ALA A 1 357 ? -7.580 -0.696 17.126 1.00 97.62 357 ALA A CA 1
ATOM 2773 C C . ALA A 1 357 ? -6.894 0.562 17.692 1.00 97.62 357 ALA A C 1
ATOM 2775 O O . ALA A 1 357 ? -6.572 0.598 18.875 1.00 97.62 357 ALA A O 1
ATOM 2776 N N . GLY A 1 358 ? -6.755 1.624 16.889 1.00 96.94 358 GLY A N 1
ATOM 2777 C CA . GLY A 1 358 ? -6.268 2.922 17.363 1.00 96.94 358 GLY A CA 1
ATOM 2778 C C . GLY A 1 358 ? -7.180 3.567 18.410 1.00 96.94 358 GLY A C 1
ATOM 2779 O O . GLY A 1 358 ? -6.684 4.127 19.383 1.00 96.94 358 GLY A O 1
ATOM 2780 N N . PHE A 1 359 ? -8.505 3.440 18.276 1.00 97.94 359 PHE A N 1
ATOM 2781 C CA . PHE A 1 359 ? -9.434 3.909 19.309 1.00 97.94 359 PHE A CA 1
ATOM 2782 C C . PHE A 1 359 ? -9.245 3.146 20.631 1.00 97.94 359 PHE A C 1
ATOM 2784 O O . PHE A 1 359 ? -9.210 3.766 21.690 1.00 97.94 359 PHE A O 1
ATOM 2791 N N . VAL A 1 360 ? -9.060 1.821 20.576 1.00 97.56 360 VAL A N 1
ATOM 2792 C CA . VAL A 1 360 ? -8.747 0.986 21.752 1.00 97.56 360 VAL A CA 1
ATOM 2793 C C . VAL A 1 360 ? -7.431 1.394 22.421 1.00 97.56 360 VAL A C 1
ATOM 2795 O O . VAL A 1 360 ? -7.379 1.477 23.651 1.00 97.56 360 VAL A O 1
ATOM 2798 N N . ASP A 1 361 ? -6.396 1.681 21.627 1.00 95.88 361 ASP A N 1
ATOM 2799 C CA . ASP A 1 361 ? -5.092 2.138 22.118 1.00 95.88 361 ASP A CA 1
ATOM 2800 C C . ASP A 1 361 ? -5.210 3.502 22.821 1.00 95.88 361 ASP A C 1
ATOM 2802 O O . ASP A 1 361 ? -4.794 3.651 23.972 1.00 95.88 361 ASP A O 1
ATOM 2806 N N . GLY A 1 362 ? -5.871 4.475 22.183 1.00 96.31 362 GLY A N 1
ATOM 2807 C CA . GLY A 1 362 ? -6.101 5.807 22.753 1.00 96.31 362 GLY A CA 1
ATOM 2808 C C . GLY A 1 362 ? -6.978 5.803 24.013 1.00 96.31 362 GLY A C 1
ATOM 2809 O O . GLY A 1 362 ? -6.778 6.626 24.906 1.00 96.31 362 GLY A O 1
ATOM 2810 N N . LEU A 1 363 ? -7.904 4.843 24.126 1.00 96.50 363 LEU A N 1
ATOM 2811 C CA . LEU A 1 363 ? -8.703 4.588 25.334 1.00 96.50 363 LEU A CA 1
ATOM 2812 C C . LEU A 1 363 ? -7.973 3.756 26.403 1.00 96.50 363 LEU A C 1
ATOM 2814 O O . LEU A 1 363 ? -8.499 3.592 27.503 1.00 96.50 363 LEU A O 1
ATOM 2818 N N . LYS A 1 364 ? -6.774 3.238 26.106 1.00 95.94 364 LYS A N 1
ATOM 2819 C CA . LYS A 1 364 ? -5.929 2.442 27.014 1.00 95.94 364 LYS A CA 1
ATOM 2820 C C . LYS A 1 364 ? -6.620 1.188 27.574 1.00 95.94 364 LYS A C 1
ATOM 2822 O O . LYS A 1 364 ? -6.378 0.797 28.713 1.00 95.94 364 LYS A O 1
ATOM 2827 N N . LEU A 1 365 ? -7.464 0.534 26.768 1.00 93.19 365 LEU A N 1
ATOM 2828 C CA . LEU A 1 365 ? -8.241 -0.649 27.191 1.00 93.19 365 LEU A CA 1
ATOM 2829 C C . LEU A 1 365 ? -7.424 -1.962 27.183 1.00 93.19 365 LEU A C 1
ATOM 2831 O O . LEU A 1 365 ? -7.882 -2.977 27.703 1.00 93.19 365 LEU A O 1
ATOM 2835 N N . GLY A 1 366 ? -6.208 -1.938 26.628 1.00 92.75 366 GLY A N 1
ATOM 2836 C CA . GLY A 1 366 ? -5.254 -3.051 26.646 1.00 92.75 366 GLY A CA 1
ATOM 2837 C C . GLY A 1 366 ? -5.454 -4.105 25.549 1.00 92.75 366 GLY A C 1
ATOM 2838 O O . GLY A 1 366 ? -6.483 -4.167 24.867 1.00 92.75 366 GLY A O 1
ATOM 2839 N N . ASP A 1 367 ? -4.444 -4.963 25.381 1.00 92.38 367 ASP A N 1
ATOM 2840 C CA . ASP A 1 367 ? -4.343 -5.880 24.238 1.00 92.38 367 ASP A CA 1
ATOM 2841 C C . ASP A 1 367 ? -5.476 -6.906 24.138 1.00 92.38 367 ASP A C 1
ATOM 2843 O O . ASP A 1 367 ? -5.846 -7.286 23.033 1.00 92.38 367 ASP A O 1
ATOM 2847 N N . ASN A 1 368 ? -6.099 -7.309 25.249 1.00 94.88 368 ASN A N 1
ATOM 2848 C CA . ASN A 1 368 ? -7.256 -8.214 25.210 1.00 94.88 368 ASN A CA 1
ATOM 2849 C C . ASN A 1 368 ? -8.454 -7.580 24.477 1.00 94.88 368 ASN A C 1
ATOM 2851 O O . ASN A 1 368 ? -9.107 -8.234 23.663 1.00 94.88 368 ASN A O 1
ATOM 2855 N N . THR A 1 369 ? -8.725 -6.291 24.710 1.00 95.44 369 THR A N 1
ATOM 2856 C CA . THR A 1 369 ? -9.763 -5.543 23.981 1.00 95.44 369 THR A CA 1
ATOM 2857 C C . THR A 1 369 ? -9.337 -5.301 22.531 1.00 95.44 369 THR A C 1
ATOM 2859 O O . THR A 1 369 ? -10.159 -5.409 21.621 1.00 95.44 369 THR A O 1
ATOM 2862 N N . LYS A 1 370 ? -8.045 -5.052 22.286 1.00 96.44 370 LYS A N 1
ATOM 2863 C CA . LYS A 1 370 ? -7.494 -4.871 20.934 1.00 96.44 370 LYS A CA 1
ATOM 2864 C C . LYS A 1 370 ? -7.627 -6.140 20.091 1.00 96.44 370 LYS A C 1
ATOM 2866 O O . LYS A 1 370 ? -8.114 -6.080 18.965 1.00 96.44 370 LYS A O 1
ATOM 2871 N N . ALA A 1 371 ? -7.288 -7.294 20.659 1.00 95.81 371 ALA A N 1
ATOM 2872 C CA . ALA A 1 371 ? -7.459 -8.606 20.047 1.00 95.81 371 ALA A CA 1
ATOM 2873 C C . ALA A 1 371 ? -8.940 -8.923 19.778 1.00 95.81 371 ALA A C 1
ATOM 2875 O O . ALA A 1 371 ? -9.261 -9.460 18.719 1.00 95.81 371 ALA A O 1
ATOM 2876 N N . ALA A 1 372 ? -9.855 -8.533 20.675 1.00 96.56 372 ALA A N 1
ATOM 2877 C CA . ALA A 1 372 ? -11.293 -8.649 20.432 1.00 96.56 372 ALA A CA 1
ATOM 2878 C C . ALA A 1 372 ? -11.750 -7.797 19.229 1.00 96.56 372 ALA A C 1
ATOM 2880 O O . ALA A 1 372 ? -12.461 -8.312 18.368 1.00 96.56 372 ALA A O 1
ATOM 2881 N N . VAL A 1 373 ? -11.291 -6.543 19.111 1.00 97.44 373 VAL A N 1
ATOM 2882 C CA . VAL A 1 373 ? -11.559 -5.679 17.942 1.00 97.44 373 VAL A CA 1
ATOM 2883 C C . VAL A 1 373 ? -10.960 -6.247 16.655 1.00 97.44 373 VAL A C 1
ATOM 2885 O O . VAL A 1 373 ? -11.640 -6.252 15.633 1.00 97.44 373 VAL A O 1
ATOM 2888 N N . ILE A 1 374 ? -9.733 -6.775 16.686 1.00 97.56 374 ILE A N 1
ATOM 2889 C CA . ILE A 1 374 ? -9.102 -7.407 15.515 1.00 97.56 374 ILE A CA 1
ATOM 2890 C C . ILE A 1 374 ? -9.884 -8.662 15.091 1.00 97.56 374 ILE A C 1
ATOM 2892 O O . ILE A 1 374 ? -10.175 -8.823 13.906 1.00 97.56 374 ILE A O 1
ATOM 2896 N N . ARG A 1 375 ? -10.292 -9.521 16.041 1.00 97.62 375 ARG A N 1
ATOM 2897 C CA . ARG A 1 375 ? -11.110 -10.717 15.765 1.00 97.62 375 ARG A CA 1
ATOM 2898 C C . ARG A 1 375 ? -12.459 -10.348 15.156 1.00 97.62 375 ARG A C 1
ATOM 2900 O O . ARG A 1 375 ? -12.825 -10.901 14.124 1.00 97.62 375 ARG A O 1
ATOM 2907 N N . LEU A 1 376 ? -13.203 -9.445 15.796 1.00 97.50 376 LEU A N 1
ATOM 2908 C CA . LEU A 1 376 ? -14.527 -9.023 15.334 1.00 97.50 376 LEU A CA 1
ATOM 2909 C C . LEU A 1 376 ? -14.440 -8.301 13.987 1.00 97.50 376 LEU A C 1
ATOM 2911 O O . LEU A 1 376 ? -15.224 -8.593 13.091 1.00 97.50 376 LEU A O 1
ATOM 2915 N N . GLY A 1 377 ? -13.422 -7.459 13.799 1.00 97.88 377 GLY A N 1
ATOM 2916 C CA . GLY A 1 377 ? -13.126 -6.819 12.523 1.00 97.88 377 GLY A CA 1
ATOM 2917 C C . GLY A 1 377 ? -12.851 -7.823 11.407 1.00 97.88 377 GLY A C 1
ATOM 2918 O O . GLY A 1 377 ? -13.365 -7.647 10.309 1.00 97.88 377 GLY A O 1
ATOM 2919 N N . LEU A 1 378 ? -12.126 -8.912 11.683 1.00 97.94 378 LEU A N 1
ATOM 2920 C CA . LEU A 1 378 ? -11.935 -9.997 10.717 1.00 97.94 378 LEU A CA 1
ATOM 2921 C C . LEU A 1 378 ? -13.250 -10.733 10.398 1.00 97.94 378 LEU A C 1
ATOM 2923 O O . LEU A 1 378 ? -13.482 -11.072 9.240 1.00 97.94 378 LEU A O 1
ATOM 2927 N N . MET A 1 379 ? -14.134 -10.947 11.383 1.00 97.00 379 MET A N 1
ATOM 2928 C CA . MET A 1 379 ? -15.454 -11.553 11.135 1.00 97.00 379 MET A CA 1
ATOM 2929 C C . MET A 1 379 ? -16.350 -10.628 10.297 1.00 97.00 379 MET A C 1
ATOM 2931 O O . MET A 1 379 ? -17.009 -11.092 9.367 1.00 97.00 379 MET A O 1
ATOM 2935 N N . GLU A 1 380 ? -16.333 -9.316 10.551 1.00 98.06 380 GLU A N 1
ATOM 2936 C CA . GLU A 1 380 ? -17.021 -8.332 9.708 1.00 98.06 380 GLU A CA 1
ATOM 2937 C C . GLU A 1 380 ? -16.389 -8.213 8.311 1.00 98.06 380 GLU A C 1
ATOM 2939 O O . GLU A 1 380 ? -17.123 -8.079 7.337 1.00 98.06 380 GLU A O 1
ATOM 2944 N N . MET A 1 381 ? -15.066 -8.359 8.162 1.00 97.88 381 MET A N 1
ATOM 2945 C CA . MET A 1 381 ? -14.417 -8.461 6.845 1.00 97.88 381 MET A CA 1
ATOM 2946 C C . MET A 1 381 ? -14.946 -9.664 6.052 1.00 97.88 381 MET A C 1
ATOM 2948 O O . MET A 1 381 ? -15.360 -9.495 4.906 1.00 97.88 381 MET A O 1
ATOM 2952 N N . ILE A 1 382 ? -14.994 -10.852 6.667 1.00 96.94 382 ILE A N 1
ATOM 2953 C CA . ILE A 1 382 ? -15.543 -12.076 6.056 1.00 96.94 382 ILE A CA 1
ATOM 2954 C C . ILE A 1 382 ? -17.010 -11.864 5.657 1.00 96.94 382 ILE A C 1
ATOM 2956 O O . ILE A 1 382 ? -17.385 -12.072 4.503 1.00 96.94 382 ILE A O 1
ATOM 2960 N N . ARG A 1 383 ? -17.835 -11.395 6.600 1.00 96.56 383 ARG A N 1
ATOM 2961 C CA . ARG A 1 383 ? -19.278 -11.185 6.412 1.00 96.56 383 ARG A CA 1
ATOM 2962 C C . ARG A 1 383 ? -19.576 -10.118 5.351 1.00 96.56 383 ARG A C 1
ATOM 2964 O O . ARG A 1 383 ? -20.565 -10.235 4.633 1.00 96.56 383 ARG A O 1
ATOM 2971 N N . PHE A 1 384 ? -18.740 -9.085 5.222 1.00 97.44 384 PHE A N 1
ATOM 2972 C CA . PHE A 1 384 ? -18.919 -8.027 4.223 1.00 97.44 384 PHE A CA 1
ATOM 2973 C C . PHE A 1 384 ? -18.623 -8.558 2.823 1.00 97.44 384 PHE A C 1
ATOM 2975 O O . PHE A 1 384 ? -19.404 -8.338 1.898 1.00 97.44 384 PHE A O 1
ATOM 2982 N N . VAL A 1 385 ? -17.526 -9.302 2.669 1.00 96.62 385 VAL A N 1
ATOM 2983 C CA . VAL A 1 385 ? -17.185 -9.925 1.389 1.00 96.62 385 VAL A CA 1
ATOM 2984 C C . VAL A 1 385 ? -18.258 -10.936 0.978 1.00 96.62 385 VAL A C 1
ATOM 2986 O O . VAL A 1 385 ? -18.715 -10.861 -0.153 1.00 96.62 385 VAL A O 1
ATOM 2989 N N . ASP A 1 386 ? -18.752 -11.795 1.872 1.00 95.06 386 ASP A N 1
ATOM 2990 C CA . ASP A 1 386 ? -19.849 -12.726 1.548 1.00 95.06 386 ASP A CA 1
ATOM 2991 C C . ASP A 1 386 ? -21.122 -12.001 1.053 1.00 95.06 386 ASP A C 1
ATOM 2993 O O . ASP A 1 386 ? -21.727 -12.378 0.049 1.00 95.06 386 ASP A O 1
ATOM 2997 N N . VAL A 1 387 ? -21.485 -10.885 1.697 1.00 95.81 387 VAL A N 1
ATOM 2998 C CA . VAL A 1 387 ? -22.688 -10.099 1.371 1.00 95.81 387 VAL A CA 1
ATOM 2999 C C . VAL A 1 387 ? -22.557 -9.261 0.091 1.00 95.81 387 VAL A C 1
ATOM 3001 O O . VAL A 1 387 ? -23.572 -9.017 -0.572 1.00 95.81 387 VAL A O 1
ATOM 3004 N N . PHE A 1 388 ? -21.370 -8.751 -0.252 1.00 95.31 388 PHE A N 1
ATOM 3005 C CA . PHE A 1 388 ? -21.173 -7.810 -1.373 1.00 95.31 388 PHE A CA 1
ATOM 3006 C C . PHE A 1 388 ? -20.364 -8.377 -2.551 1.00 95.31 388 PHE A C 1
ATOM 3008 O O . PHE A 1 388 ? -20.552 -7.918 -3.675 1.00 95.31 388 PHE A O 1
ATOM 3015 N N . TYR A 1 389 ? -19.548 -9.403 -2.317 1.00 93.38 389 TYR A N 1
ATOM 3016 C CA . TYR A 1 389 ? -18.692 -10.095 -3.288 1.00 93.38 389 TYR A CA 1
ATOM 3017 C C . TYR A 1 389 ? -18.859 -11.630 -3.137 1.00 93.38 389 TYR A C 1
ATOM 3019 O O . TYR A 1 389 ? -17.907 -12.344 -2.802 1.00 93.38 389 TYR A O 1
ATOM 3027 N N . PRO A 1 390 ? -20.090 -12.156 -3.325 1.00 89.19 390 PRO A N 1
ATOM 3028 C CA . PRO A 1 390 ? -20.436 -13.540 -3.006 1.00 89.19 390 PRO A CA 1
ATOM 3029 C C . PRO A 1 390 ? -19.648 -14.557 -3.841 1.00 89.19 390 PRO A C 1
ATOM 3031 O O . PRO A 1 390 ? -19.375 -14.347 -5.023 1.00 89.19 390 PRO A O 1
ATOM 3034 N N . GLY A 1 391 ? -19.331 -15.700 -3.226 1.00 87.38 391 GLY A N 1
ATOM 3035 C CA . GLY A 1 391 ? -18.484 -16.747 -3.815 1.00 87.38 391 GLY A CA 1
ATOM 3036 C C . GLY A 1 391 ? -17.020 -16.720 -3.354 1.00 87.38 391 GLY A C 1
ATOM 3037 O O . GLY A 1 391 ? -16.246 -17.582 -3.773 1.00 87.38 391 GLY A O 1
ATOM 3038 N N . SER A 1 392 ? -16.655 -15.776 -2.479 1.00 90.75 392 SER A N 1
ATOM 3039 C CA . SER A 1 392 ? -15.370 -15.775 -1.766 1.00 90.75 392 SER A CA 1
ATOM 3040 C C . SER A 1 392 ? -15.161 -17.027 -0.903 1.00 90.75 392 SER A C 1
ATOM 3042 O O . SER A 1 392 ? -16.101 -17.771 -0.603 1.00 90.75 392 SER A O 1
ATOM 3044 N N . LYS A 1 393 ? -13.917 -17.270 -0.480 1.00 92.38 393 LYS A N 1
ATOM 3045 C CA . LYS A 1 393 ? -13.556 -18.420 0.360 1.00 92.38 393 LYS A CA 1
ATOM 3046 C C . LYS A 1 393 ? -13.054 -17.974 1.724 1.00 92.38 393 LYS A C 1
ATOM 3048 O O . LYS A 1 393 ? -12.137 -17.167 1.827 1.00 92.38 393 LYS A O 1
ATOM 3053 N N . LEU A 1 394 ? -13.562 -18.609 2.783 1.00 93.38 394 LEU A N 1
ATOM 3054 C CA . LEU A 1 394 ? -13.108 -18.376 4.160 1.00 93.38 394 LEU A CA 1
ATOM 3055 C C . LEU A 1 394 ? -11.584 -18.558 4.328 1.00 93.38 394 LEU A C 1
ATOM 3057 O O . LEU A 1 394 ? -10.969 -17.850 5.117 1.00 93.38 394 LEU A O 1
ATOM 3061 N N . SER A 1 395 ? -10.958 -19.448 3.548 1.00 95.44 395 SER A N 1
ATOM 3062 C CA . SER A 1 395 ? -9.499 -19.626 3.524 1.00 95.44 395 SER A CA 1
ATOM 3063 C C . SER A 1 395 ? -8.737 -18.354 3.135 1.00 95.44 395 SER A C 1
ATOM 3065 O O . SER A 1 395 ? -7.691 -18.091 3.716 1.00 95.44 395 SER A O 1
ATOM 3067 N N . THR A 1 396 ? -9.270 -17.532 2.222 1.00 96.25 396 THR A N 1
ATOM 3068 C CA . THR A 1 396 ? -8.630 -16.297 1.727 1.00 96.25 396 THR A CA 1
ATOM 3069 C C . THR A 1 396 ? -8.328 -15.300 2.853 1.00 96.25 396 THR A C 1
ATOM 3071 O O . THR A 1 396 ? -7.367 -14.540 2.781 1.00 96.25 396 THR A O 1
ATOM 3074 N N . PHE A 1 397 ? -9.102 -15.332 3.940 1.00 96.94 397 PHE A N 1
ATOM 3075 C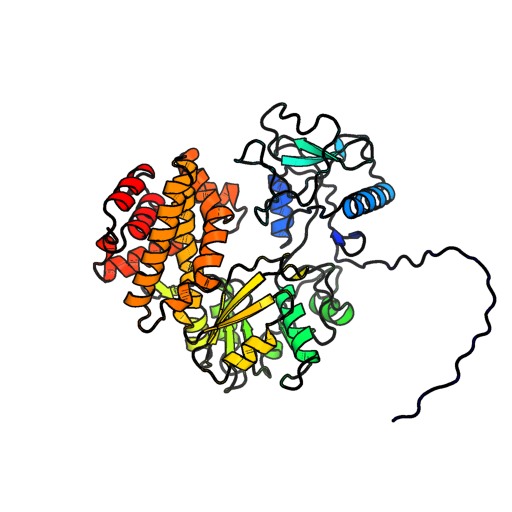 CA . PHE A 1 397 ? -8.928 -14.444 5.092 1.00 96.94 397 PHE A CA 1
ATOM 3076 C C . PHE A 1 397 ? -7.797 -14.878 6.034 1.00 96.94 397 PHE A C 1
ATOM 3078 O O . PHE A 1 397 ? -7.328 -14.063 6.826 1.00 96.94 397 PHE A O 1
ATOM 3085 N N . PHE A 1 398 ? -7.332 -16.126 5.929 1.00 96.00 398 PHE A N 1
ATOM 3086 C CA . PHE A 1 398 ? -6.162 -16.638 6.650 1.00 96.00 398 PHE A CA 1
ATOM 3087 C C . PHE A 1 398 ? -4.853 -16.476 5.859 1.00 96.00 398 PHE A C 1
ATOM 3089 O O . PHE A 1 398 ? -3.777 -16.696 6.409 1.00 96.00 398 PHE A O 1
ATOM 3096 N N . GLU A 1 399 ? -4.936 -16.055 4.595 1.00 97.00 399 GLU A N 1
ATOM 3097 C CA . GLU A 1 399 ? -3.784 -15.708 3.763 1.00 97.00 399 GLU A CA 1
ATOM 3098 C C . GLU A 1 399 ? -3.196 -14.333 4.137 1.00 97.00 399 GLU A C 1
ATOM 3100 O O . GLU A 1 399 ? -3.815 -13.535 4.849 1.00 97.00 399 GLU A O 1
ATOM 3105 N N . SER A 1 400 ? -2.004 -14.018 3.611 1.00 92.44 400 SER A N 1
ATOM 3106 C CA . SER A 1 400 ? -1.291 -12.761 3.903 1.00 92.44 400 SER A CA 1
ATOM 3107 C C . SER A 1 400 ? -2.134 -11.496 3.663 1.00 92.44 400 SER A C 1
ATOM 3109 O O . SER A 1 400 ? -2.074 -10.554 4.455 1.00 92.44 400 SER A O 1
ATOM 3111 N N . CYS A 1 401 ? -2.959 -11.464 2.610 1.00 93.31 401 CYS A N 1
ATOM 3112 C CA . CYS A 1 401 ? -3.860 -10.340 2.320 1.00 93.31 401 CYS A CA 1
ATOM 3113 C C . CYS A 1 401 ? -4.948 -10.097 3.378 1.00 93.31 401 CYS A C 1
ATOM 3115 O O . CYS A 1 401 ? -5.448 -8.978 3.477 1.00 93.31 401 CYS A O 1
ATOM 3117 N N . GLY A 1 402 ? -5.331 -11.132 4.131 1.00 95.00 402 GLY A N 1
ATOM 3118 C CA . GLY A 1 402 ? -6.334 -11.073 5.186 1.00 95.00 402 GLY A CA 1
ATOM 3119 C C . GLY A 1 402 ? -5.690 -10.806 6.542 1.00 95.00 402 GLY A C 1
ATOM 3120 O O . GLY A 1 402 ? -5.327 -9.674 6.862 1.00 95.00 402 GLY A O 1
ATOM 3121 N N . VAL A 1 403 ? -5.567 -11.856 7.354 1.00 95.38 403 VAL A N 1
ATOM 3122 C CA . VAL A 1 403 ? -5.153 -11.776 8.761 1.00 95.38 403 VAL A CA 1
ATOM 3123 C C . VAL A 1 403 ? -3.771 -11.142 8.969 1.00 95.38 403 VAL A C 1
ATOM 3125 O O . VAL A 1 403 ? -3.609 -10.381 9.921 1.00 95.38 403 VAL A O 1
ATOM 3128 N N . ALA A 1 404 ? -2.790 -11.381 8.091 1.00 90.00 404 ALA A N 1
ATOM 3129 C CA . ALA A 1 404 ? -1.436 -10.852 8.292 1.00 90.00 404 ALA A CA 1
ATOM 3130 C C . ALA A 1 404 ? -1.366 -9.336 8.038 1.00 90.00 404 ALA A C 1
ATOM 3132 O O . ALA A 1 404 ? -0.935 -8.582 8.911 1.00 90.00 404 ALA A O 1
ATOM 3133 N N . ASP A 1 405 ? -1.847 -8.864 6.881 1.00 88.25 405 ASP A N 1
ATOM 3134 C CA . ASP A 1 405 ? -1.875 -7.429 6.564 1.00 88.25 405 ASP A CA 1
ATOM 3135 C C . ASP A 1 405 ? -2.827 -6.663 7.508 1.00 88.25 405 ASP A C 1
ATOM 3137 O O . ASP A 1 405 ? -2.562 -5.508 7.856 1.00 88.25 405 ASP A O 1
ATOM 3141 N N . LEU A 1 406 ? -3.890 -7.313 8.005 1.00 92.50 406 LEU A N 1
ATOM 3142 C CA . LEU A 1 406 ? -4.730 -6.799 9.090 1.00 92.50 406 LEU A CA 1
ATOM 3143 C C . LEU A 1 406 ? -3.926 -6.576 10.381 1.00 92.50 406 LEU A C 1
ATOM 3145 O O . LEU A 1 406 ? -3.896 -5.448 10.874 1.00 92.50 406 LEU A O 1
ATOM 3149 N N . ILE A 1 407 ? -3.250 -7.607 10.904 1.00 89.75 407 ILE A N 1
ATOM 3150 C CA . ILE A 1 407 ? -2.454 -7.519 12.141 1.00 89.75 407 ILE A CA 1
ATOM 3151 C C . ILE A 1 407 ? -1.397 -6.414 12.022 1.00 89.75 407 ILE A C 1
ATOM 3153 O O . ILE A 1 407 ? -1.387 -5.491 12.839 1.00 89.75 407 ILE A O 1
ATOM 3157 N N . THR A 1 408 ? -0.571 -6.430 10.973 1.00 79.50 408 THR A N 1
ATOM 3158 C CA . THR A 1 408 ? 0.482 -5.418 10.775 1.00 79.50 408 THR A CA 1
ATOM 3159 C C . THR A 1 408 ? -0.099 -3.999 10.701 1.00 79.50 408 THR A C 1
ATOM 3161 O O . THR A 1 408 ? 0.456 -3.062 11.281 1.00 79.50 408 THR A O 1
ATOM 3164 N N . THR A 1 409 ? -1.274 -3.819 10.084 1.00 81.88 409 THR A N 1
ATOM 3165 C CA . THR A 1 409 ? -1.943 -2.506 10.025 1.00 81.88 409 THR A CA 1
ATOM 3166 C C . THR A 1 409 ? -2.541 -2.085 11.378 1.00 81.88 409 THR A C 1
ATOM 3168 O O . THR A 1 409 ? -2.509 -0.898 11.705 1.00 81.88 409 THR A O 1
ATOM 3171 N N . CYS A 1 410 ? -3.032 -3.022 12.194 1.00 86.88 410 CYS A N 1
ATOM 3172 C CA . CYS A 1 410 ? -3.577 -2.757 13.532 1.00 86.88 410 CYS A CA 1
ATOM 3173 C C . CYS A 1 410 ? -2.512 -2.496 14.616 1.00 86.88 410 CYS A C 1
ATOM 3175 O O . CYS A 1 410 ? -2.851 -1.911 15.645 1.00 86.88 410 CYS A O 1
ATOM 3177 N N . TYR A 1 411 ? -1.245 -2.871 14.401 1.00 79.62 411 TYR A N 1
ATOM 3178 C CA . TYR A 1 411 ? -0.136 -2.574 15.325 1.00 79.62 411 TYR A CA 1
ATOM 3179 C C . TYR A 1 411 ? 0.776 -1.423 14.848 1.00 79.62 411 TYR A C 1
ATOM 3181 O O . TYR A 1 411 ? 1.093 -0.536 15.645 1.00 79.62 411 TYR A O 1
ATOM 3189 N N . GLY A 1 412 ? 1.149 -1.372 13.562 1.00 69.31 412 GLY A N 1
ATOM 3190 C CA . GLY A 1 412 ? 2.057 -0.350 13.006 1.00 69.31 412 GLY A CA 1
ATOM 3191 C C . GLY A 1 412 ? 1.402 0.720 12.116 1.00 69.31 412 GLY A C 1
ATOM 3192 O O . GLY A 1 412 ? 2.012 1.744 11.816 1.00 69.31 412 GLY A O 1
ATOM 3193 N N . GLY A 1 413 ? 0.158 0.519 11.671 1.00 68.75 413 GLY A N 1
ATOM 3194 C CA . GLY A 1 413 ? -0.437 1.314 10.593 1.00 68.75 413 GLY A CA 1
ATOM 3195 C C . GLY A 1 413 ? -0.745 2.783 10.926 1.00 68.75 413 GLY A C 1
ATOM 3196 O O . GLY A 1 413 ? -1.165 3.132 12.029 1.00 68.75 413 GLY A O 1
ATOM 3197 N N . ARG A 1 414 ? -0.655 3.650 9.905 1.00 73.56 414 ARG A N 1
ATOM 3198 C CA . ARG A 1 414 ? -1.062 5.075 9.964 1.00 73.56 414 ARG A CA 1
ATOM 3199 C C . ARG A 1 414 ? -2.500 5.264 10.475 1.00 73.56 414 ARG A C 1
ATOM 3201 O O . ARG A 1 414 ? -2.746 6.171 11.262 1.00 73.56 414 ARG A O 1
ATOM 3208 N N . ASN A 1 415 ? -3.419 4.375 10.081 1.00 85.25 415 ASN A N 1
ATOM 3209 C CA . ASN A 1 415 ? -4.814 4.378 10.543 1.00 85.25 415 ASN A CA 1
ATOM 3210 C C . ASN A 1 415 ? -4.925 4.186 12.065 1.00 85.25 415 ASN A C 1
ATOM 3212 O O . ASN A 1 415 ? -5.660 4.926 12.710 1.00 85.25 415 ASN A O 1
ATOM 3216 N N . ARG A 1 416 ? -4.120 3.285 12.648 1.00 92.56 416 ARG A N 1
ATOM 3217 C CA . ARG A 1 416 ? -4.019 3.098 14.103 1.00 92.56 416 ARG A CA 1
ATOM 3218 C C . ARG A 1 416 ? -3.472 4.351 14.793 1.00 92.56 416 ARG A C 1
ATOM 3220 O O . ARG A 1 416 ? -4.123 4.868 15.694 1.00 92.56 416 ARG A O 1
ATOM 3227 N N . ARG A 1 417 ? -2.324 4.876 14.333 1.00 85.56 417 ARG A N 1
ATOM 3228 C CA . ARG A 1 417 ? -1.666 6.063 14.931 1.00 85.56 417 ARG A CA 1
ATOM 3229 C C . ARG A 1 417 ? -2.584 7.292 14.971 1.00 85.56 417 ARG A C 1
ATOM 3231 O O . ARG A 1 417 ? -2.660 7.958 15.996 1.00 85.56 417 ARG A O 1
ATOM 3238 N N . VAL A 1 418 ? -3.288 7.598 13.877 1.00 88.69 418 VAL A N 1
ATOM 3239 C CA . VAL A 1 418 ? -4.169 8.782 13.832 1.00 88.69 418 VAL A CA 1
ATOM 3240 C C . VAL A 1 418 ? -5.448 8.572 14.649 1.00 88.69 418 VAL A C 1
ATOM 3242 O O . VAL A 1 418 ? -5.897 9.503 15.310 1.00 88.69 418 VAL A O 1
ATOM 3245 N N . SER A 1 419 ? -6.010 7.361 14.681 1.00 95.81 419 SER A N 1
ATOM 3246 C CA . SER A 1 419 ? -7.171 7.060 15.531 1.00 95.81 419 SER A CA 1
ATOM 3247 C C . SER A 1 419 ? -6.853 7.086 17.032 1.00 95.81 419 SER A C 1
ATOM 3249 O O . SER A 1 419 ? -7.683 7.533 17.817 1.00 95.81 419 SER A O 1
ATOM 3251 N N . GLU A 1 420 ? -5.652 6.679 17.438 1.00 96.38 420 GLU A N 1
ATOM 3252 C CA . GLU A 1 420 ? -5.145 6.851 18.808 1.00 96.38 420 GLU A CA 1
ATOM 3253 C C . GLU A 1 420 ? -5.019 8.335 19.183 1.00 96.38 420 GLU A C 1
ATOM 3255 O O . GLU A 1 420 ? -5.521 8.763 20.228 1.00 96.38 420 GLU A O 1
ATOM 3260 N N . ALA A 1 421 ? -4.424 9.143 18.300 1.00 94.38 421 ALA A N 1
ATOM 3261 C CA . ALA A 1 421 ? -4.324 10.590 18.479 1.00 94.38 421 ALA A CA 1
ATOM 3262 C C . ALA A 1 421 ? -5.699 11.288 18.504 1.00 94.38 421 ALA A C 1
ATOM 3264 O O . ALA A 1 421 ? -5.889 12.239 19.259 1.00 94.38 421 ALA A O 1
ATOM 3265 N N . PHE A 1 422 ? -6.679 10.809 17.733 1.00 96.06 422 PHE A N 1
ATOM 3266 C CA . PHE A 1 422 ? -8.051 11.334 17.719 1.00 96.06 422 PHE A CA 1
ATOM 3267 C C . PHE A 1 422 ? -8.723 11.215 19.091 1.00 96.06 422 PHE A C 1
ATOM 3269 O O . PHE A 1 422 ? -9.222 12.205 19.623 1.00 96.06 422 PHE A O 1
ATOM 3276 N N . VAL A 1 423 ? -8.653 10.034 19.713 1.00 96.06 423 VAL A N 1
ATOM 3277 C CA . VAL A 1 423 ? -9.205 9.809 21.060 1.00 96.06 423 VAL A CA 1
ATOM 3278 C C . VAL A 1 423 ? -8.500 10.654 22.122 1.00 96.06 423 VAL A C 1
ATOM 3280 O O . VAL A 1 423 ? -9.145 11.145 23.046 1.00 96.06 423 VAL A O 1
ATOM 3283 N N . THR A 1 424 ? -7.180 10.810 22.011 1.00 94.81 424 THR A N 1
ATOM 3284 C CA . THR A 1 424 ? -6.348 11.395 23.077 1.00 94.81 424 THR A CA 1
ATOM 3285 C C . THR A 1 424 ? -6.179 12.911 22.998 1.00 94.81 424 THR A C 1
ATOM 3287 O O . THR A 1 424 ? -5.935 13.536 24.028 1.00 94.81 424 THR A O 1
ATOM 3290 N N . SER A 1 425 ? -6.318 13.519 21.815 1.00 92.12 425 SER A N 1
ATOM 3291 C CA . SER A 1 425 ? -6.108 14.964 21.613 1.00 92.12 425 SER A CA 1
ATOM 3292 C C . SER A 1 425 ? -7.390 15.799 21.582 1.00 92.12 425 SER A C 1
ATOM 3294 O O . SER A 1 425 ? -7.321 17.014 21.757 1.00 92.12 425 SER A O 1
ATOM 3296 N N . GLY A 1 426 ? -8.548 15.183 21.314 1.00 85.56 426 GLY A N 1
ATOM 3297 C CA . GLY A 1 426 ? -9.811 15.898 21.098 1.00 85.56 426 GLY A CA 1
ATOM 3298 C C . GLY A 1 426 ? -9.881 16.711 19.795 1.00 85.56 426 GLY A C 1
ATOM 3299 O O . GLY A 1 426 ? -10.858 17.430 19.590 1.00 85.56 426 GLY A O 1
ATOM 3300 N N . LYS A 1 427 ? -8.870 16.611 18.918 1.00 92.56 427 LYS A N 1
ATOM 3301 C CA . LYS A 1 427 ? -8.870 17.212 17.574 1.00 92.56 427 LYS A CA 1
ATOM 3302 C C . LYS A 1 427 ? -9.688 16.379 16.591 1.00 92.56 427 LYS A C 1
ATOM 3304 O O . LYS A 1 427 ? -9.888 15.181 16.787 1.00 92.56 427 LYS A O 1
ATOM 3309 N N . THR A 1 428 ? -10.097 16.982 15.480 1.00 91.44 428 THR A N 1
ATOM 3310 C CA . THR A 1 428 ? -10.697 16.241 14.365 1.00 91.44 428 THR A CA 1
ATOM 3311 C C . THR A 1 428 ? -9.667 15.360 13.650 1.00 91.44 428 THR A C 1
ATOM 3313 O O . THR A 1 428 ? -8.467 15.648 13.615 1.00 91.44 428 THR A O 1
ATOM 3316 N N . ILE A 1 429 ? -10.150 14.302 12.993 1.00 89.06 429 ILE A N 1
ATOM 3317 C CA . ILE A 1 429 ? -9.324 13.451 12.124 1.00 89.06 429 ILE A CA 1
ATOM 3318 C C . ILE A 1 429 ? -8.679 14.267 10.990 1.00 89.06 429 ILE A C 1
ATOM 3320 O O . ILE A 1 429 ? -7.552 13.979 10.595 1.00 89.06 429 ILE A O 1
ATOM 3324 N N . GLU A 1 430 ? -9.349 15.305 10.483 1.00 86.12 430 GLU A N 1
ATOM 3325 C CA . GLU A 1 430 ? -8.814 16.142 9.406 1.00 86.12 430 GLU A CA 1
ATOM 3326 C C . GLU A 1 430 ? -7.659 17.047 9.842 1.00 86.12 430 GLU A C 1
ATOM 3328 O O . GLU A 1 430 ? -6.795 17.370 9.028 1.00 86.12 430 GLU A O 1
ATOM 3333 N N . GLU A 1 431 ? -7.649 17.509 11.092 1.00 87.44 431 GLU A N 1
ATOM 3334 C CA . GLU A 1 431 ? -6.516 18.239 11.670 1.00 87.44 431 GLU A CA 1
ATOM 3335 C C . GLU A 1 431 ? -5.340 17.285 11.878 1.00 87.44 431 GLU A C 1
ATOM 3337 O O . GLU A 1 431 ? -4.235 17.554 11.409 1.00 87.44 431 GLU A O 1
ATOM 3342 N N . LEU A 1 432 ? -5.595 16.118 12.472 1.00 86.19 432 LEU A N 1
ATOM 3343 C CA . LEU A 1 432 ? -4.572 15.103 12.719 1.00 86.19 432 LEU A CA 1
ATOM 3344 C C . LEU A 1 432 ? -3.994 14.504 11.428 1.00 86.19 432 LEU A C 1
ATOM 3346 O O . LEU A 1 432 ? -2.812 14.182 11.383 1.00 86.19 432 LEU A O 1
ATOM 3350 N N . GLU A 1 433 ? -4.763 14.414 10.342 1.00 72.38 433 GLU A N 1
ATOM 3351 C CA . GLU A 1 433 ? -4.225 14.073 9.020 1.00 72.38 433 GLU A CA 1
ATOM 3352 C C . GLU A 1 433 ? -3.204 15.123 8.543 1.00 72.38 433 GLU A C 1
ATOM 3354 O O . GLU A 1 433 ? -2.104 14.772 8.106 1.00 72.38 433 GLU A O 1
ATOM 3359 N N . LYS A 1 434 ? -3.532 16.416 8.660 1.00 70.38 434 LYS A N 1
ATOM 3360 C CA . LYS A 1 434 ? -2.651 17.523 8.243 1.00 70.38 434 LYS A CA 1
ATOM 3361 C C . LYS A 1 434 ? -1.383 17.588 9.106 1.00 70.38 434 LYS A C 1
ATOM 3363 O O . LYS A 1 434 ? -0.299 17.830 8.574 1.00 70.38 434 LYS A O 1
ATOM 3368 N N . GLU A 1 435 ? -1.517 17.342 10.409 1.00 76.31 435 GLU A N 1
ATOM 3369 C CA . GLU A 1 435 ? -0.423 17.361 11.388 1.00 76.31 435 GLU A CA 1
ATOM 3370 C C . GLU A 1 435 ? 0.482 16.123 11.302 1.00 76.31 435 GLU A C 1
ATOM 3372 O O . GLU A 1 435 ? 1.700 16.260 11.201 1.00 76.31 435 GLU A O 1
ATOM 3377 N N . MET A 1 436 ? -0.097 14.917 11.321 1.00 70.62 436 MET A N 1
ATOM 3378 C CA . MET A 1 436 ? 0.640 13.656 11.480 1.00 70.62 436 MET A CA 1
ATOM 3379 C C . MET A 1 436 ? 1.022 12.998 10.151 1.00 70.62 436 MET A C 1
ATOM 3381 O O . MET A 1 436 ? 2.053 12.330 10.073 1.00 70.62 436 MET A O 1
ATOM 3385 N N . LEU A 1 437 ? 0.195 13.135 9.106 1.00 46.88 437 LEU A N 1
ATOM 3386 C CA . LEU A 1 437 ? 0.375 12.398 7.846 1.00 46.88 437 LEU A CA 1
ATOM 3387 C C . LEU A 1 437 ? 1.060 13.202 6.740 1.00 46.88 437 LEU A C 1
ATOM 3389 O O . LEU A 1 437 ? 1.363 12.648 5.682 1.00 46.88 437 LEU A O 1
ATOM 3393 N N . ASN A 1 438 ? 1.383 14.474 6.989 1.00 39.59 438 ASN A N 1
ATOM 3394 C CA . ASN A 1 438 ? 2.335 15.240 6.180 1.00 39.59 438 ASN A CA 1
ATOM 3395 C C . ASN A 1 438 ? 1.985 15.304 4.675 1.00 39.59 438 ASN A C 1
ATOM 3397 O O . ASN A 1 438 ? 2.867 15.267 3.818 1.00 39.59 438 ASN A O 1
ATOM 3401 N N . GLY A 1 439 ? 0.688 15.403 4.359 1.00 37.62 439 GLY A N 1
ATOM 3402 C CA . GLY A 1 439 ? 0.153 15.446 2.990 1.00 37.62 439 GLY A CA 1
ATOM 3403 C C . GLY A 1 439 ? -0.279 14.087 2.422 1.00 37.62 439 GLY A C 1
ATOM 3404 O O . GLY A 1 439 ? -0.874 14.039 1.348 1.00 37.62 439 GLY A O 1
ATOM 3405 N N . GLN A 1 440 ? -0.033 12.985 3.135 1.00 42.28 440 GLN A N 1
ATOM 3406 C CA . GLN A 1 440 ? -0.639 11.688 2.832 1.00 42.28 440 GLN A CA 1
ATOM 3407 C C . GLN A 1 440 ? -2.079 11.652 3.364 1.00 42.28 440 GLN A C 1
ATOM 3409 O O . GLN A 1 440 ? -2.356 12.189 4.434 1.00 42.28 440 GLN A O 1
ATOM 3414 N N . LYS A 1 441 ? -2.983 10.973 2.652 1.00 57.56 441 LYS A N 1
ATOM 3415 C CA . LYS A 1 441 ? -4.363 10.765 3.107 1.00 57.56 441 LYS A CA 1
ATOM 3416 C C . LYS A 1 441 ? -4.502 9.562 4.037 1.00 57.56 441 LYS A C 1
ATOM 3418 O O . LYS A 1 441 ? -3.895 8.512 3.803 1.00 57.56 441 LYS A O 1
ATOM 3423 N N . LEU A 1 442 ? -5.334 9.714 5.065 1.00 77.00 442 LEU A N 1
ATOM 3424 C CA . LEU A 1 442 ? -5.850 8.607 5.864 1.00 77.00 442 LEU A CA 1
ATOM 3425 C C . LEU A 1 442 ? -6.859 7.820 5.014 1.00 77.00 442 LEU A C 1
ATOM 3427 O O . LEU A 1 442 ? -7.520 8.387 4.145 1.00 77.00 442 LEU A O 1
ATOM 3431 N N . GLN A 1 443 ? -6.959 6.505 5.208 1.00 83.38 443 GLN A N 1
ATOM 3432 C CA . GLN A 1 443 ? -7.817 5.657 4.360 1.00 83.38 443 GLN A CA 1
ATOM 3433 C C . GLN A 1 443 ? -8.907 4.940 5.159 1.00 83.38 443 GLN A C 1
ATOM 3435 O O . GLN A 1 443 ? -9.974 4.682 4.611 1.00 83.38 443 GLN A O 1
ATOM 3440 N N . GLY A 1 444 ? -8.697 4.684 6.455 1.00 90.88 444 GLY A N 1
ATOM 3441 C CA . GLY A 1 444 ? -9.690 4.046 7.326 1.00 90.88 444 GLY A CA 1
ATOM 3442 C C . GLY A 1 444 ? -11.052 4.752 7.347 1.00 90.88 444 GLY A C 1
ATOM 3443 O O . GLY A 1 444 ? -12.042 4.093 7.035 1.00 90.88 444 GLY A O 1
ATOM 3444 N N . PRO A 1 445 ? -11.134 6.068 7.627 1.00 94.12 445 PRO A N 1
ATOM 3445 C CA . PRO A 1 445 ? -12.420 6.764 7.707 1.00 94.12 445 PRO A CA 1
ATOM 3446 C C . PRO A 1 445 ? -13.167 6.875 6.367 1.00 94.12 445 PRO A C 1
ATOM 3448 O O . PRO A 1 445 ? -14.350 6.542 6.365 1.00 94.12 445 PRO A O 1
ATOM 3451 N N . PRO A 1 446 ? -12.526 7.214 5.223 1.00 90.62 446 PRO A N 1
ATOM 3452 C CA . PRO A 1 446 ? -13.189 7.125 3.918 1.00 90.62 446 PRO A CA 1
ATOM 3453 C C . PRO A 1 446 ? -13.649 5.701 3.574 1.00 90.62 446 PRO A C 1
ATOM 3455 O O . PRO A 1 446 ? -14.751 5.521 3.068 1.00 90.62 446 PRO A O 1
ATOM 3458 N N . THR A 1 447 ? -12.866 4.665 3.913 1.00 92.75 447 THR A N 1
ATOM 3459 C CA . THR A 1 447 ? -13.328 3.271 3.749 1.00 92.75 447 THR A CA 1
ATOM 3460 C C . THR A 1 447 ? -14.570 3.010 4.607 1.00 92.75 447 THR A C 1
ATOM 3462 O O . THR A 1 447 ? -15.525 2.410 4.129 1.00 92.75 447 THR A O 1
ATOM 3465 N N . ALA A 1 448 ? -14.588 3.478 5.859 1.00 96.81 448 ALA A N 1
ATOM 3466 C CA . ALA A 1 448 ? -15.715 3.301 6.773 1.00 96.81 448 ALA A CA 1
ATOM 3467 C C . ALA A 1 448 ? -16.985 4.038 6.303 1.00 96.81 448 ALA A C 1
ATOM 3469 O O . ALA A 1 448 ? -18.084 3.528 6.504 1.00 96.81 448 ALA A O 1
ATOM 3470 N N . GLU A 1 449 ? -16.847 5.198 5.654 1.00 95.94 449 GLU A N 1
ATOM 3471 C CA . GLU A 1 449 ? -17.950 5.931 5.017 1.00 95.94 449 GLU A CA 1
ATOM 3472 C C . GLU A 1 449 ? -18.567 5.148 3.852 1.00 95.94 449 GLU A C 1
ATOM 3474 O O . GLU A 1 449 ? -19.763 4.857 3.888 1.00 95.94 449 GLU A O 1
ATOM 3479 N N . GLU A 1 450 ? -17.771 4.724 2.865 1.00 96.00 450 GLU A N 1
ATOM 3480 C CA . GLU A 1 450 ? -18.298 3.973 1.714 1.00 96.00 450 GLU A CA 1
ATOM 3481 C C . GLU A 1 450 ? -18.842 2.590 2.119 1.00 96.00 450 GLU A C 1
ATOM 3483 O O . GLU A 1 450 ? -19.840 2.121 1.566 1.00 96.00 450 GLU A O 1
ATOM 3488 N N . VAL A 1 451 ? -18.249 1.955 3.137 1.00 97.00 451 VAL A N 1
ATOM 3489 C CA . VAL A 1 451 ? -18.759 0.710 3.732 1.00 97.00 451 VAL A CA 1
ATOM 3490 C C . VAL A 1 451 ? -20.081 0.933 4.463 1.00 97.00 451 VAL A C 1
ATOM 3492 O O . VAL A 1 451 ? -21.025 0.182 4.219 1.00 97.00 451 VAL A O 1
ATOM 3495 N N . ASN A 1 452 ? -20.209 1.958 5.316 1.00 97.62 452 ASN A N 1
ATOM 3496 C CA . ASN A 1 452 ? -21.486 2.245 5.980 1.00 97.62 452 ASN A CA 1
ATOM 3497 C C . ASN A 1 452 ? -22.569 2.645 4.966 1.00 97.62 452 ASN A C 1
ATOM 3499 O O . ASN A 1 452 ? -23.702 2.193 5.101 1.00 97.62 452 ASN A O 1
ATOM 3503 N N . TYR A 1 453 ? -22.223 3.379 3.903 1.00 97.25 453 TYR A N 1
ATOM 3504 C CA . TYR A 1 453 ? -23.123 3.661 2.782 1.00 97.25 453 TYR A CA 1
ATOM 3505 C C . TYR A 1 453 ? -23.657 2.367 2.132 1.00 97.25 453 TYR A C 1
ATOM 3507 O O . TYR A 1 453 ? -24.872 2.184 2.009 1.00 97.25 453 TYR A O 1
ATOM 3515 N N . MET A 1 454 ? -22.773 1.420 1.790 1.00 97.31 454 MET A N 1
ATOM 3516 C CA . MET A 1 454 ? -23.163 0.119 1.223 1.00 97.31 454 MET A CA 1
ATOM 3517 C C . MET A 1 454 ? -24.026 -0.713 2.186 1.00 97.31 454 MET A C 1
ATOM 3519 O O . MET A 1 454 ? -25.009 -1.327 1.762 1.00 97.31 454 MET A O 1
ATOM 3523 N N . LEU A 1 455 ? -23.693 -0.716 3.480 1.00 97.69 455 LEU A N 1
ATOM 3524 C CA . LEU A 1 455 ? -24.451 -1.407 4.529 1.00 97.69 455 LEU A CA 1
ATOM 3525 C C . LEU A 1 455 ? -25.851 -0.819 4.712 1.00 97.69 455 LEU A C 1
ATOM 3527 O O . LEU A 1 455 ? -26.836 -1.560 4.742 1.00 97.69 455 LEU A O 1
ATOM 3531 N N . LYS A 1 456 ? -25.949 0.508 4.784 1.00 97.06 456 LYS A N 1
ATOM 3532 C CA . LYS A 1 456 ? -27.194 1.260 4.945 1.00 97.06 456 LYS A CA 1
ATOM 3533 C C . LYS A 1 456 ? -28.143 1.048 3.770 1.00 97.06 456 LYS A C 1
ATOM 3535 O O . LYS A 1 456 ? -29.320 0.77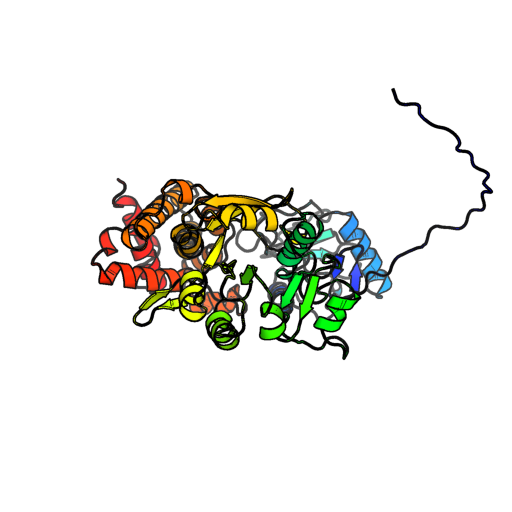3 3.990 1.00 97.06 456 LYS A O 1
ATOM 3540 N N . ASN A 1 457 ? -27.625 1.040 2.541 1.00 96.25 457 ASN A N 1
ATOM 3541 C CA . ASN A 1 457 ? -28.405 0.732 1.337 1.00 96.25 457 ASN A CA 1
ATOM 3542 C C . ASN A 1 457 ? -28.985 -0.697 1.312 1.00 96.25 457 ASN A C 1
ATOM 3544 O O . ASN A 1 457 ? -29.959 -0.937 0.602 1.00 96.25 457 ASN A O 1
ATOM 3548 N N . LYS A 1 458 ? -28.428 -1.643 2.085 1.00 96.25 458 LYS A N 1
ATOM 3549 C CA . LYS A 1 458 ? -29.003 -2.988 2.291 1.00 96.25 458 LYS A CA 1
ATOM 3550 C C . LYS A 1 458 ? -29.767 -3.150 3.616 1.00 96.25 458 LYS A C 1
ATOM 3552 O O . LYS A 1 458 ? -30.294 -4.230 3.863 1.00 96.25 458 LYS A O 1
ATOM 3557 N N . GLY A 1 459 ? -29.826 -2.125 4.472 1.00 97.19 459 GLY A N 1
ATOM 3558 C CA . GLY A 1 459 ? -30.411 -2.227 5.816 1.00 97.19 459 GLY A CA 1
ATOM 3559 C C . GLY A 1 459 ? -29.618 -3.133 6.770 1.00 97.19 459 GLY A C 1
ATOM 3560 O O . GLY A 1 459 ? -30.210 -3.815 7.601 1.00 97.19 459 GLY A O 1
ATOM 3561 N N . LEU A 1 460 ? -28.288 -3.187 6.626 1.00 97.19 460 LEU A N 1
ATOM 3562 C CA . LEU A 1 460 ? -27.414 -4.141 7.324 1.00 97.19 460 LEU A CA 1
ATOM 3563 C C . LEU A 1 460 ? -26.530 -3.531 8.423 1.00 97.19 460 LEU A C 1
ATOM 3565 O O . LEU A 1 460 ? -25.713 -4.257 8.977 1.00 97.19 460 LEU A O 1
ATOM 3569 N N . GLU A 1 461 ? -26.678 -2.249 8.773 1.00 95.94 461 GLU A N 1
ATOM 3570 C CA . GLU A 1 461 ? -25.849 -1.590 9.806 1.00 95.94 461 GLU A CA 1
ATOM 3571 C C . GLU A 1 461 ? -25.777 -2.401 11.122 1.00 95.94 461 GLU A C 1
ATOM 3573 O O . GLU A 1 461 ? -24.686 -2.656 11.632 1.00 95.94 461 GLU A O 1
ATOM 3578 N N . ASP A 1 462 ? -26.910 -2.930 11.601 1.00 93.38 462 ASP A N 1
ATOM 3579 C CA . ASP A 1 462 ? -27.007 -3.737 12.833 1.00 93.38 462 ASP A CA 1
ATOM 3580 C C . ASP A 1 462 ? -26.341 -5.128 12.738 1.00 93.38 462 ASP A C 1
ATOM 3582 O O . ASP A 1 462 ? -26.201 -5.838 13.736 1.00 93.38 462 ASP A O 1
ATOM 3586 N N . LYS A 1 463 ? -25.946 -5.563 11.534 1.00 94.50 463 LYS A N 1
ATOM 3587 C CA . LYS A 1 463 ? -25.180 -6.803 11.303 1.00 94.50 463 LYS A CA 1
ATOM 3588 C C . LYS A 1 463 ? -23.673 -6.567 11.222 1.00 94.50 463 LYS A C 1
ATOM 3590 O O . LYS A 1 463 ? -22.933 -7.550 11.154 1.00 94.50 463 LYS A O 1
ATOM 3595 N N . PHE A 1 464 ? -23.254 -5.303 11.256 1.00 97.12 464 PHE A N 1
ATOM 3596 C CA . PHE A 1 464 ? -21.870 -4.842 11.199 1.00 97.12 464 PHE A CA 1
ATOM 3597 C C . PHE A 1 464 ? -21.653 -3.706 12.221 1.00 97.12 464 PHE A C 1
ATOM 3599 O O . PHE A 1 464 ? -21.354 -2.566 11.833 1.00 97.12 464 PHE A O 1
ATOM 3606 N N . PRO A 1 465 ? -21.904 -3.956 13.524 1.00 96.31 465 PRO A N 1
ATOM 3607 C CA . PRO A 1 465 ? -21.831 -2.924 14.552 1.00 96.31 465 PRO A CA 1
ATOM 3608 C C . PRO A 1 465 ? -20.435 -2.307 14.691 1.00 96.31 465 PRO A C 1
ATOM 3610 O O . PRO A 1 465 ? -20.356 -1.133 15.037 1.00 96.31 465 PRO A O 1
ATOM 3613 N N . LEU A 1 466 ? -19.344 -3.029 14.415 1.00 97.38 466 LEU A N 1
ATOM 3614 C CA . LEU A 1 466 ? -17.984 -2.512 14.575 1.00 97.38 466 LEU A CA 1
ATOM 3615 C C . LEU A 1 466 ? -17.618 -1.530 13.451 1.00 97.38 466 LEU A C 1
ATOM 3617 O O . LEU A 1 466 ? -17.220 -0.404 13.748 1.00 97.38 466 LEU A O 1
ATOM 3621 N N . PHE A 1 467 ? -17.806 -1.890 12.177 1.00 97.88 467 PHE A N 1
ATOM 3622 C CA . PHE A 1 467 ? -17.627 -0.967 11.046 1.00 97.88 467 PHE A CA 1
ATOM 3623 C C . PHE A 1 467 ? -18.559 0.247 11.165 1.00 97.88 467 PHE A C 1
ATOM 3625 O O . PHE A 1 467 ? -18.131 1.387 10.970 1.00 97.88 467 PHE A O 1
ATOM 3632 N N . THR A 1 468 ? -19.819 0.014 11.543 1.00 97.50 468 THR A N 1
ATOM 3633 C CA . THR A 1 468 ? -20.824 1.067 11.743 1.00 97.50 468 THR A CA 1
ATOM 3634 C C . THR A 1 468 ? -20.443 2.011 12.886 1.00 97.50 468 THR A C 1
ATOM 3636 O O . THR A 1 468 ? -20.542 3.230 12.725 1.00 97.50 468 THR A O 1
ATOM 3639 N N . ALA A 1 469 ? -19.964 1.487 14.018 1.00 97.56 469 ALA A N 1
ATOM 3640 C CA . ALA A 1 469 ? -19.478 2.300 15.130 1.00 97.56 469 ALA A CA 1
ATOM 3641 C C . ALA A 1 469 ? -18.229 3.094 14.745 1.00 97.56 469 ALA A C 1
ATOM 3643 O O . ALA A 1 469 ? -18.163 4.282 15.037 1.00 97.56 469 ALA A O 1
ATOM 3644 N N . ILE A 1 470 ? -17.271 2.487 14.038 1.00 97.94 470 ILE A N 1
ATOM 3645 C CA . ILE A 1 470 ? -16.046 3.170 13.603 1.00 97.94 470 ILE A CA 1
ATOM 3646 C C . ILE A 1 470 ? -16.375 4.331 12.653 1.00 97.94 470 ILE A C 1
ATOM 3648 O O . ILE A 1 470 ? -15.869 5.431 12.865 1.00 97.94 470 ILE A O 1
ATOM 3652 N N . HIS A 1 471 ? -17.288 4.154 11.689 1.00 97.69 471 HIS A N 1
ATOM 3653 C CA . HIS A 1 471 ? -17.792 5.262 10.866 1.00 97.69 471 HIS A CA 1
ATOM 3654 C C . HIS A 1 471 ? -18.458 6.366 11.710 1.00 97.69 471 HIS A C 1
ATOM 3656 O O . HIS A 1 471 ? -18.156 7.553 11.553 1.00 97.69 471 HIS A O 1
ATOM 3662 N N . LYS A 1 472 ? -19.348 5.991 12.637 1.00 97.31 472 LYS A N 1
ATOM 3663 C CA . LYS A 1 472 ? -20.075 6.945 13.492 1.00 97.31 472 LYS A CA 1
ATOM 3664 C C . LYS A 1 472 ? -19.151 7.688 14.465 1.00 97.31 472 LYS A C 1
ATOM 3666 O O . LYS A 1 472 ? -19.367 8.870 14.703 1.00 97.31 472 LYS A O 1
ATOM 3671 N N . ILE A 1 473 ? -18.080 7.063 14.948 1.00 96.75 473 ILE A N 1
ATOM 3672 C CA . ILE A 1 473 ? -17.023 7.715 15.738 1.00 96.75 473 ILE A CA 1
ATOM 3673 C C . ILE A 1 473 ? -16.207 8.676 14.861 1.00 96.75 473 ILE A C 1
ATOM 3675 O O . ILE A 1 473 ? -16.042 9.837 15.225 1.00 96.75 473 ILE A O 1
ATOM 3679 N N . CYS A 1 474 ? -15.765 8.248 13.672 1.00 94.75 474 CYS A N 1
ATOM 3680 C CA . CYS A 1 474 ? -15.032 9.107 12.730 1.00 94.75 474 CYS A CA 1
ATOM 3681 C C . CYS A 1 474 ? -15.814 10.359 12.293 1.00 94.75 474 CYS A C 1
ATOM 3683 O O . CYS A 1 474 ? -15.205 11.373 11.962 1.00 94.75 474 CYS A O 1
ATOM 3685 N N . THR A 1 475 ? -17.148 10.293 12.296 1.00 94.50 475 THR A N 1
ATOM 3686 C CA . THR A 1 475 ? -18.056 11.400 11.949 1.00 94.50 475 THR A CA 1
ATOM 3687 C C . THR A 1 475 ? -18.652 12.122 13.168 1.00 94.50 475 THR A C 1
ATOM 3689 O O . THR A 1 475 ? -19.545 12.950 13.007 1.00 94.50 475 THR A O 1
ATOM 3692 N N . ASN A 1 476 ? -18.161 11.849 14.385 1.00 92.38 476 ASN A N 1
ATOM 3693 C CA . ASN A 1 476 ? -18.620 12.437 15.656 1.00 92.38 476 ASN A CA 1
ATOM 3694 C C . ASN A 1 476 ? -20.108 12.190 16.010 1.00 92.38 476 ASN A C 1
ATOM 3696 O O . ASN A 1 476 ? -20.682 12.907 16.829 1.00 92.38 476 ASN A O 1
ATOM 3700 N N . GLN A 1 477 ? -20.736 11.165 15.425 1.00 94.50 477 GLN A N 1
ATOM 3701 C CA . GLN A 1 477 ? -22.086 10.691 15.772 1.00 94.50 477 GLN A CA 1
ATOM 3702 C C . GLN A 1 477 ? -22.100 9.781 17.017 1.00 94.50 477 GLN A C 1
ATOM 3704 O O . GLN A 1 477 ? -23.130 9.660 17.676 1.00 94.50 477 GLN A O 1
ATOM 3709 N N . LEU A 1 478 ? -20.968 9.146 17.337 1.00 94.75 478 LEU A N 1
ATOM 3710 C CA . LEU A 1 478 ? -20.725 8.371 18.560 1.00 94.75 478 LEU A CA 1
ATOM 3711 C C . LEU A 1 478 ? -19.396 8.800 19.193 1.00 94.75 478 LEU A C 1
ATOM 3713 O O . LEU A 1 478 ? -18.513 9.321 18.510 1.00 94.75 478 LEU A O 1
ATOM 3717 N N . LYS A 1 479 ? -19.234 8.563 20.495 1.00 94.88 479 LYS A N 1
ATOM 3718 C CA . LYS A 1 479 ? -17.971 8.788 21.209 1.00 94.88 479 LYS A CA 1
ATOM 3719 C C . LYS A 1 479 ? -17.101 7.529 21.142 1.00 94.88 479 LYS A C 1
ATOM 3721 O O . LYS A 1 479 ? -17.640 6.425 21.115 1.00 94.88 479 LYS A O 1
ATOM 3726 N N . PRO A 1 480 ? -15.762 7.648 21.216 1.00 93.94 480 PRO A N 1
ATOM 3727 C CA . PRO A 1 480 ? -14.873 6.485 21.232 1.00 93.94 480 PRO A CA 1
ATOM 3728 C C . PRO A 1 480 ? -15.218 5.433 22.299 1.00 93.94 480 PRO A C 1
ATOM 3730 O O . PRO A 1 480 ? -15.131 4.243 22.015 1.00 93.94 480 PRO A O 1
ATOM 3733 N N . ASN A 1 481 ? -15.656 5.848 23.498 1.00 93.56 481 ASN A N 1
ATOM 3734 C CA . ASN A 1 481 ? -16.070 4.932 24.575 1.00 93.56 481 ASN A CA 1
ATOM 3735 C C . ASN A 1 481 ? -17.205 3.981 24.160 1.00 93.56 481 ASN A C 1
ATOM 3737 O O . ASN A 1 481 ? -17.242 2.835 24.610 1.00 93.56 481 ASN A O 1
ATOM 3741 N N . ASP A 1 482 ? -18.109 4.445 23.296 1.00 93.06 482 ASP A N 1
ATOM 3742 C CA . ASP A 1 482 ? -19.331 3.734 22.911 1.00 93.06 482 ASP A CA 1
ATOM 3743 C C . ASP A 1 482 ? -19.005 2.484 22.058 1.00 93.06 482 ASP A C 1
ATOM 3745 O O . ASP A 1 482 ? -19.791 1.539 21.990 1.00 93.06 482 ASP A O 1
ATOM 3749 N N . LEU A 1 483 ? -17.786 2.420 21.495 1.00 92.50 483 LEU A N 1
ATOM 3750 C CA . LEU A 1 483 ? -17.220 1.252 20.806 1.00 92.50 483 LEU A CA 1
ATOM 3751 C C . LEU A 1 483 ? -17.262 -0.022 21.669 1.00 92.50 483 LEU A C 1
ATOM 3753 O O . LEU A 1 483 ? -17.423 -1.122 21.140 1.00 92.50 483 LEU A O 1
ATOM 3757 N N . ILE A 1 484 ? -17.131 0.109 22.995 1.00 89.06 484 ILE A N 1
ATOM 3758 C CA . ILE A 1 484 ? -17.121 -1.033 23.921 1.00 89.06 484 ILE A CA 1
ATOM 3759 C C . ILE A 1 484 ? -18.486 -1.735 23.939 1.00 89.06 484 ILE A C 1
ATOM 3761 O O . ILE A 1 484 ? -18.544 -2.965 23.978 1.00 89.06 484 ILE A O 1
ATOM 3765 N N . ASP A 1 485 ? -19.589 -0.990 23.862 1.00 86.50 485 ASP A N 1
ATOM 3766 C CA . ASP A 1 485 ? -20.933 -1.575 23.845 1.00 86.50 485 ASP A CA 1
ATOM 3767 C C . ASP A 1 485 ? -21.264 -2.232 22.497 1.00 86.50 485 ASP A C 1
ATOM 3769 O O . ASP A 1 485 ? -21.976 -3.239 22.462 1.00 86.50 485 ASP A O 1
ATOM 3773 N N . CYS A 1 486 ? -20.654 -1.765 21.404 1.00 85.44 486 CYS A N 1
ATOM 3774 C CA . CYS A 1 486 ? -20.699 -2.433 20.100 1.00 85.44 486 CYS A CA 1
ATOM 3775 C C . CYS A 1 486 ? -19.935 -3.773 20.091 1.00 85.44 486 CYS A C 1
ATOM 3777 O O . CYS A 1 486 ? -20.344 -4.701 19.396 1.00 85.44 486 CYS A O 1
ATOM 3779 N N . ILE A 1 487 ? -18.867 -3.902 20.890 1.00 84.62 487 ILE A N 1
ATOM 3780 C CA . ILE A 1 487 ? -18.140 -5.168 21.107 1.00 84.62 487 ILE A CA 1
ATOM 3781 C C . ILE A 1 487 ? -18.961 -6.121 21.993 1.00 84.62 487 ILE A C 1
ATOM 3783 O O . ILE A 1 487 ? -19.105 -7.296 21.660 1.00 84.62 487 ILE A O 1
ATOM 3787 N N . ARG A 1 488 ? -19.521 -5.623 23.108 1.00 86.12 488 ARG A N 1
ATOM 3788 C CA . ARG A 1 488 ? -20.303 -6.425 24.075 1.00 86.12 488 ARG A CA 1
ATOM 3789 C C . ARG A 1 488 ? -21.533 -7.090 23.458 1.00 86.12 488 ARG A C 1
ATOM 3791 O O . ARG A 1 488 ? -21.851 -8.213 23.828 1.00 86.12 488 ARG A O 1
ATOM 3798 N N . ASN A 1 489 ? -22.214 -6.396 22.547 1.00 85.44 489 ASN A N 1
ATOM 3799 C CA . ASN A 1 489 ? -23.474 -6.836 21.938 1.00 85.44 489 ASN A CA 1
ATOM 3800 C C . ASN A 1 489 ? -23.294 -7.295 20.475 1.00 85.44 489 ASN A C 1
ATOM 3802 O O . ASN A 1 489 ? -24.233 -7.239 19.681 1.00 85.44 489 ASN A O 1
ATOM 3806 N N . HIS A 1 490 ? -22.078 -7.692 20.085 1.00 90.94 490 HIS A N 1
ATOM 3807 C CA . HIS A 1 490 ? -21.776 -8.056 18.703 1.00 90.94 490 HIS A CA 1
ATOM 3808 C C . HIS A 1 490 ? -22.495 -9.358 18.283 1.00 90.94 490 HIS A C 1
ATOM 3810 O O . HIS A 1 490 ? -22.380 -10.340 19.012 1.00 90.94 490 HIS A O 1
ATOM 3816 N N . PRO A 1 491 ? -23.123 -9.450 17.086 1.00 84.06 491 PRO A N 1
ATOM 3817 C CA . PRO A 1 491 ? -23.764 -10.671 16.556 1.00 84.06 491 PRO A CA 1
ATOM 3818 C C . PRO A 1 491 ? -22.811 -11.830 16.168 1.00 84.06 491 PRO A C 1
ATOM 3820 O O . PRO A 1 491 ? -22.984 -12.455 15.121 1.00 84.06 491 PRO A O 1
ATOM 3823 N N . GLU A 1 492 ? -21.770 -12.059 16.967 1.00 82.50 492 GLU A N 1
ATOM 3824 C CA . GLU A 1 492 ? -20.829 -13.200 16.964 1.00 82.50 492 GLU A CA 1
ATOM 3825 C C . GLU A 1 492 ? -20.757 -13.834 18.378 1.00 82.50 492 GLU A C 1
ATOM 3827 O O . GLU A 1 492 ? -19.818 -14.569 18.698 1.00 82.50 492 GLU A O 1
ATOM 3832 N N . HIS A 1 493 ? -21.727 -13.480 19.229 1.00 74.56 493 HIS A N 1
ATOM 3833 C CA . HIS A 1 493 ? -21.924 -13.844 20.629 1.00 74.56 493 HIS A CA 1
ATOM 3834 C C . HIS A 1 493 ? -23.423 -14.099 20.857 1.00 74.56 493 HIS A C 1
ATOM 3836 O O . HIS A 1 493 ? -23.721 -14.978 21.693 1.00 74.56 493 HIS A O 1
#

InterPro domains:
  IPR001304 C-type lectin-like [PF00059] (44-156)
  IPR001304 C-type lectin-like [PS50041] (34-157)
  IPR001304 C-type lectin-like [SM00034] (27-157)
  IPR006109 Glycerol-3-phosphate dehydrogenase, NAD-dependent, C-terminal [PF07479] (339-484)
  IPR006168 Glycerol-3-phosphate dehydrogenase, NAD-dependent [PR00077] (153-170)
  IPR006168 Glycerol-3-phosphate dehydrogenase, NAD-dependent [PR00077] (215-242)
  IPR006168 Glycerol-3-phosphate dehydrogenase, NAD-dependent [PR00077] (292-312)
  IPR006168 Glycerol-3-phosphate dehydrogenase, NAD-dependent [PR00077] (332-356)
  IPR006168 Glycerol-3-phosphate dehydrogenase, NAD-dependent [PR00077] (357-381)
  IPR006168 Glycerol-3-phosphate dehydrogenase, NAD-dependent [PR00077] (399-416)
  IPR006168 Glycerol-3-phosphate dehydrogenase, NAD-dependent [PS00957] (347-368)
  IPR008927 6-phosphogluconate dehydrogenase-like, C-terminal domain superfamily [SSF48179] (338-492)
  IPR011128 Glycerol-3-phosphate dehydrogenase, NAD-dependent, N-terminal [PF01210] (159-318)
  IPR013328 6-phosphogluconate dehydrogenase, domain 2 [G3DSA:1.10.1040.10] (339-492)
  IPR016186 C-type lectin-like/link domain superfamily [G3DSA:3.10.100.10] (16-156)
  IPR016187 C-type lectin fold [SSF56436] (11-156)
  IPR017751 Glycerol-3-phosphate dehydrogenase, NAD-dependent, eukaryotic [TIGR03376] (159-487)
  IPR036291 NAD(P)-binding domain superfamily [SSF51735] (159-339)

Radius of gyration: 25.0 Å; Cα contacts (8 Å, |Δi|>4): 963; chains: 1; bounding box: 86×65×58 Å

Sequence (493 aa):
MNPALSLIFLFGLVLSFAASAQALTDCPHGFTALGDKCILVSREKKSWYDANRRCRALKANLLVFDSLMDADQMKTYLKRQGLEFDRYDNALWTAINDIGRNGEFIVEHTGNPMPFDNWEIGQPDRAGNQDCVATYGANELRYHDFQCDFKLMYVCIGWGSAIAKIVGANASALPEFEERVTMFVYEEMIDGKKLTEIINETHENVKYLKGHKLPPNVVAVPDLVEAAKNADILIFVVPHQFIPNFCKQLLGKIKPNAIAISLIKGFDKAEGGGIDLISHIITRHLKIPCAVLMGANLANEVAEGNFCETTIGCKDKKYGKVLRDLFQANHFRVVVVDDSDAVEVCGALKNIVACGAGFVDGLKLGDNTKAAVIRLGLMEMIRFVDVFYPGSKLSTFFESCGVADLITTCYGGRNRRVSEAFVTSGKTIEELEKEMLNGQKLQGPPTAEEVNYMLKNKGLEDKFPLFTAIHKICTNQLKPNDLIDCIRNHPEH

Secondary structure (DSSP, 8-state):
----------------------------TT-EEETTEEE--EEEEE-HHHHHHHHHHTT-EE---SSHHHHHHHHHHHHHTT--TTSGGG-EEEEEE-TTSTT--EETTT-PBPSS--B-TT-----SS-BEEEEESTTT-EEEEE-TTS-EEE-EE--THHHHHHHHHHHHH-TTS-S-EEEE----EETTEEHHHHHHHHSS-TTTSTT-PPPTTEEEES-HHHHHTT-SEEEE-S-GGGHHHHHHHHTTTS-TT-EEEE---S-EEPTTSSEE-HHHHHHHHH-S-EEEEESS--HHHHHHT--EEEEEE-S-HHHHHHHHHHH-BTTEEEEEES-HHHHHHHHHHHHHHHHHHHHHHHTT--HHHHHHHHHHHHHHHHHHHHHHSTT--GGGGGSIIIIIHHHHHHHH-HHHHHHHHHHHH---HHHHHHHHSTTPPP-HHHHHHHHHHHHHHTT-GGG-HHHHHHHHHHTTSS-GGGHHHHHHT-TT-

Organism: Drosophila busckii (NCBI:txid30019)

Foldseek 3Di:
DDDDDDDDDDDDDDDDDDDDPPDFQDFFPQWGDQPLDIKRKDPFWFFLLVQQLVQVVLQWGWAADLDLSSQVSVLVVVVVVVDFQQDPQAWEFGQWWCVVNVPQIARQQQRHGRNDAFADVCPPVCPDCQGTWIQGDGSRRGIYGHDRGGTYITITFAFDCLQLQLLLVLQCVPPVHPNAQEDEDAWDDTPNDTLQVCCQPVQDSNSHGRSFHRRNSYHYDNDLLVSAQEAQEAEARDALVCLLVSLVVNAPRHDLNHEYEYAHLAADADDVFFGHFSQNSSCVSRVHHYKYKAFDADGVRSSVLAADEIEIAALDPVCQVVVQSSRDDPRYHYDYDNHRVLLRLLSQLLLQLLLLLLLCVLVVVDDVVNVLSLVLSLVLSVVLCCVPVNPDDPVSLVGRSHSVNSVSCNSSNPSSNLSSCCSNVVDASVVSCVSPVSPDDRRNQVSLVRSVVVCVVVVNCLQNVSSNVSNCCNVVVDPSVCSVVSSVPHPVD

Mean predicted aligned error: 13.71 Å

Solvent-accessible surface area (backbone atoms only — not comparable to full-atom values): 26537 Å² total; per-residue (Å²): 129,83,87,84,89,87,82,90,86,87,86,87,82,94,78,92,73,82,94,74,88,74,77,81,48,81,60,39,80,79,34,41,58,49,78,66,45,48,35,29,75,40,83,70,61,28,21,49,65,55,37,40,43,50,20,47,72,58,52,18,38,42,35,72,62,74,44,74,65,53,42,53,48,49,48,54,53,38,46,77,70,78,48,65,36,78,40,80,87,57,23,32,40,40,26,36,28,19,75,97,39,91,88,54,51,18,29,70,91,70,55,44,66,60,73,60,92,48,59,35,96,77,41,75,65,65,93,61,78,28,39,25,30,26,30,31,52,85,62,67,57,19,36,37,56,32,47,41,74,52,64,28,23,34,33,31,50,38,37,75,53,35,58,51,31,45,38,19,47,33,21,64,74,36,89,92,45,70,40,72,33,63,37,66,38,85,76,45,78,49,88,90,37,50,47,38,58,45,19,58,74,67,23,26,46,48,73,36,23,45,64,49,69,37,36,85,46,38,37,48,28,64,46,66,49,73,36,39,31,84,37,59,66,45,81,45,74,56,71,70,91,49,48,71,61,50,36,66,67,39,48,93,51,49,44,84,82,23,36,36,34,32,52,53,77,44,64,46,80,29,93,96,61,24,82,30,48,57,42,54,51,50,23,70,58,56,71,30,60,48,25,32,46,33,34,48,70,59,53,51,48,56,58,77,52,46,79,40,44,32,28,33,10,24,67,55,69,84,48,37,59,56,55,38,60,37,60,45,46,102,26,35,41,59,47,73,43,66,39,32,65,53,36,47,47,32,51,36,54,34,29,36,40,5,27,49,27,8,36,35,59,38,68,65,66,50,67,73,54,34,52,48,46,52,53,52,38,52,52,46,50,52,54,46,35,52,76,76,50,66,87,55,56,81,67,59,46,74,34,30,17,22,49,47,28,30,50,52,29,40,76,51,24,70,37,12,58,51,27,18,47,32,64,65,67,76,51,54,67,72,56,47,32,61,70,74,44,64,84,49,82,79,56,14,59,62,48,19,46,29,49,42,50,52,28,52,79,68,73,38,44,90,82,34,42,60,58,40,44,48,29,30,34,73,69,69,75,39,58,74,75,57,50,56,58,36,60,76,71,35,99,89,116